Protein AF-0000000073651878 (afdb_homodimer)

Radius of gyration: 23.63 Å; Cα contacts (8 Å, |Δi|>4): 1157; chains: 2; bounding box: 51×70×49 Å

Sequence (488 aa):
MKTVLITGANRGLGLGMVKYLTKQNTAKNIIATCRTVSEELKTLSAANKNLVILNLDVKNTSSFDEVSSQISKIVGEHGLNLLINNAGVTTKFTKLPYVKAEQLLDNLTVNTIAPIMLTKSLLPILKQAAEANNEKPMGVHRAAVINMSSILGSIAQNDQGGFYPYRCSKAALNAATKSMSVDLKKDNILVASMHPGWVKTDMGGKNAHLDVETSVSGIFDTINKLSDADTGKFLNYDGSELPWMKTVLITGANRGLGLGMVKYLTKQNTAKNIIATCRTVSEELKTLSAANKNLVILNLDVKNTSSFDEVSSQISKIVGEHGLNLLINNAGVTTKFTKLPYVKAEQLLDNLTVNTIAPIMLTKSLLPILKQAAEANNEKPMGVHRAAVINMSSILGSIAQNDQGGFYPYRCSKAALNAATKSMSVDLKKDNILVASMHPGWVKTDMGGKNAHLDVETSVSGIFDTINKLSDADTGKFLNYDGSELPW

Structure (mmCIF, N/CA/C/O backbone):
data_AF-0000000073651878-model_v1
#
loop_
_entity.id
_entity.type
_entity.pdbx_description
1 polymer 'Short-chain dehydrogenase'
#
loop_
_atom_site.group_PDB
_atom_site.id
_atom_site.type_symbol
_atom_site.label_atom_id
_atom_site.label_alt_id
_atom_site.label_comp_id
_atom_site.label_asym_id
_atom_site.label_entity_id
_atom_site.label_seq_id
_atom_site.pdbx_PDB_ins_code
_atom_site.Cartn_x
_atom_site.Cartn_y
_atom_site.Cartn_z
_atom_site.occupancy
_atom_site.B_iso_or_equiv
_atom_site.auth_seq_id
_atom_site.auth_comp_id
_atom_site.auth_asym_id
_atom_site.auth_atom_id
_atom_site.pdbx_PDB_model_num
ATOM 1 N N . MET A 1 1 ? -0.352 -30.359 -7.508 1 81.38 1 MET A N 1
ATOM 2 C CA . MET A 1 1 ? -0.322 -29.156 -8.352 1 81.38 1 MET A CA 1
ATOM 3 C C . MET A 1 1 ? -0.033 -29.531 -9.805 1 81.38 1 MET A C 1
ATOM 5 O O . MET A 1 1 ? 0.953 -30.203 -10.094 1 81.38 1 MET A O 1
ATOM 9 N N . LYS A 1 2 ? -0.838 -29.219 -10.719 1 91.69 2 LYS A N 1
ATOM 10 C CA . LYS A 1 2 ? -0.726 -29.656 -12.102 1 91.69 2 LYS A CA 1
ATOM 11 C C . LYS A 1 2 ? -0.349 -28.484 -13.016 1 91.69 2 LYS A C 1
ATOM 13 O O . LYS A 1 2 ? 0.404 -28.672 -13.977 1 91.69 2 LYS A O 1
ATOM 18 N N . THR A 1 3 ? -0.903 -27.375 -12.773 1 97.25 3 THR A N 1
ATOM 19 C CA . THR A 1 3 ? -0.678 -26.219 -13.641 1 97.25 3 THR A CA 1
ATOM 20 C C . THR A 1 3 ? -0.167 -25.031 -12.836 1 97.25 3 THR A C 1
ATOM 22 O O . THR A 1 3 ? -0.749 -24.672 -11.805 1 97.25 3 THR A O 1
ATOM 25 N N . VAL A 1 4 ? 0.94 -24.438 -13.305 1 98.5 4 VAL A N 1
ATOM 26 C CA . VAL A 1 4 ? 1.562 -23.297 -12.641 1 98.5 4 VAL A CA 1
ATOM 27 C C . VAL A 1 4 ? 1.768 -22.156 -13.641 1 98.5 4 VAL A C 1
ATOM 29 O O . VAL A 1 4 ? 2.211 -22.391 -14.766 1 98.5 4 VAL A O 1
ATOM 32 N N . LEU A 1 5 ? 1.346 -20.969 -13.273 1 98.88 5 LEU A N 1
ATOM 33 C CA . LEU A 1 5 ? 1.62 -19.75 -14.039 1 98.88 5 LEU A CA 1
ATOM 34 C C . LEU A 1 5 ? 2.533 -18.812 -13.266 1 98.88 5 LEU A C 1
ATOM 36 O O . LEU A 1 5 ? 2.277 -18.516 -12.094 1 98.88 5 LEU A O 1
ATOM 40 N N . ILE A 1 6 ? 3.613 -18.375 -13.875 1 98.88 6 ILE A N 1
ATOM 41 C CA . ILE A 1 6 ? 4.586 -17.469 -13.273 1 98.88 6 ILE A CA 1
ATOM 42 C C . ILE A 1 6 ? 4.723 -16.219 -14.133 1 98.88 6 ILE A C 1
ATOM 44 O O . ILE A 1 6 ? 4.957 -16.312 -15.336 1 98.88 6 ILE A O 1
ATOM 48 N N . THR A 1 7 ? 4.516 -15.078 -13.539 1 98.88 7 THR A N 1
ATOM 49 C CA . THR A 1 7 ? 4.781 -13.836 -14.258 1 98.88 7 THR A CA 1
ATOM 50 C C . THR A 1 7 ? 6.219 -13.375 -14.039 1 98.88 7 THR A C 1
ATOM 52 O O . THR A 1 7 ? 6.805 -13.641 -12.984 1 98.88 7 THR A O 1
ATOM 55 N N . GLY A 1 8 ? 6.758 -12.594 -15.016 1 98.56 8 GLY A N 1
ATOM 56 C CA . GLY A 1 8 ? 8.141 -12.148 -14.906 1 98.56 8 GLY A CA 1
ATOM 57 C C . GLY A 1 8 ? 9.133 -13.297 -14.914 1 98.56 8 GLY A C 1
ATOM 58 O O . GLY A 1 8 ? 10.008 -13.367 -14.047 1 98.56 8 GLY A O 1
ATOM 59 N N . ALA A 1 9 ? 9.055 -14.227 -15.898 1 98.62 9 ALA A N 1
ATOM 60 C CA . ALA A 1 9 ? 9.742 -15.508 -15.828 1 98.62 9 ALA A CA 1
ATOM 61 C C . ALA A 1 9 ? 11.031 -15.484 -16.641 1 98.62 9 ALA A C 1
ATOM 63 O O . ALA A 1 9 ? 11.719 -16.5 -16.766 1 98.62 9 ALA A O 1
ATOM 64 N N . ASN A 1 10 ? 11.438 -14.344 -17.203 1 97.31 10 ASN A N 1
ATOM 65 C CA . ASN A 1 10 ? 12.523 -14.312 -18.188 1 97.31 10 ASN A CA 1
ATOM 66 C C . ASN A 1 10 ? 13.883 -14.266 -17.5 1 97.31 10 ASN A C 1
ATOM 68 O O . ASN A 1 10 ? 14.906 -14.555 -18.141 1 97.31 10 ASN A O 1
ATOM 72 N N . ARG A 1 11 ? 13.938 -13.859 -16.25 1 96.88 11 ARG A N 1
ATOM 73 C CA . ARG A 1 11 ? 15.203 -13.797 -15.531 1 96.88 11 ARG A CA 1
ATOM 74 C C . ARG A 1 11 ? 14.984 -13.891 -14.031 1 96.88 11 ARG A C 1
ATOM 76 O O . ARG A 1 11 ? 13.844 -14.031 -13.57 1 96.88 11 ARG A O 1
ATOM 83 N N . GLY A 1 12 ? 16.047 -13.938 -13.336 1 97.56 12 GLY A N 1
ATOM 84 C CA . GLY A 1 12 ? 15.984 -13.852 -11.883 1 97.56 12 GLY A CA 1
ATOM 85 C C . GLY A 1 12 ? 15.172 -14.961 -11.25 1 97.56 12 GLY A C 1
ATOM 86 O O . GLY A 1 12 ? 15.344 -16.141 -11.586 1 97.56 12 GLY A O 1
ATOM 87 N N . LEU A 1 13 ? 14.367 -14.586 -10.312 1 98.62 13 LEU A N 1
ATOM 88 C CA . LEU A 1 13 ? 13.57 -15.531 -9.539 1 98.62 13 LEU A CA 1
ATOM 89 C C . LEU A 1 13 ? 12.578 -16.266 -10.43 1 98.62 13 LEU A C 1
ATOM 91 O O . LEU A 1 13 ? 12.406 -17.484 -10.297 1 98.62 13 LEU A O 1
ATOM 95 N N . GLY A 1 14 ? 11.914 -15.492 -11.367 1 98.75 14 GLY A N 1
ATOM 96 C CA . GLY A 1 14 ? 10.961 -16.125 -12.266 1 98.75 14 GLY A CA 1
ATOM 97 C C . GLY A 1 14 ? 11.562 -17.234 -13.094 1 98.75 14 GLY A C 1
ATOM 98 O O . GLY A 1 14 ? 11.016 -18.344 -13.164 1 98.75 14 GLY A O 1
ATOM 99 N N . LEU A 1 15 ? 12.68 -16.938 -13.672 1 98.75 15 LEU A N 1
ATOM 100 C CA . LEU A 1 15 ? 13.383 -17.953 -14.445 1 98.75 15 LEU A CA 1
ATOM 101 C C . LEU A 1 15 ? 13.828 -19.094 -13.555 1 98.75 15 LEU A C 1
ATOM 103 O O . LEU A 1 15 ? 13.75 -20.266 -13.953 1 98.75 15 LEU A O 1
ATOM 107 N N . GLY A 1 16 ? 14.297 -18.766 -12.367 1 98.69 16 GLY A N 1
ATOM 108 C CA . GLY A 1 16 ? 14.672 -19.781 -11.406 1 98.69 16 GLY A CA 1
ATOM 109 C C . GLY A 1 16 ? 13.531 -20.719 -11.055 1 98.69 16 GLY A C 1
ATOM 110 O O . GLY A 1 16 ? 13.734 -21.922 -10.914 1 98.69 16 GLY A O 1
ATOM 111 N N . MET A 1 17 ? 12.344 -20.219 -10.938 1 98.75 17 MET A N 1
ATOM 112 C CA . MET A 1 17 ? 11.18 -21.031 -10.617 1 98.75 17 MET A CA 1
ATOM 113 C C . MET A 1 17 ? 10.82 -21.938 -11.781 1 98.75 17 MET A C 1
ATOM 115 O O . MET A 1 17 ? 10.445 -23.094 -11.578 1 98.75 17 MET A O 1
ATOM 119 N N . VAL A 1 18 ? 10.922 -21.391 -12.969 1 98.69 18 VAL A N 1
ATOM 120 C CA . VAL A 1 18 ? 10.672 -22.219 -14.148 1 98.69 18 VAL A CA 1
ATOM 121 C C . VAL A 1 18 ? 11.664 -23.375 -14.195 1 98.69 18 VAL A C 1
ATOM 123 O O . VAL A 1 18 ? 11.273 -24.531 -14.398 1 98.69 18 VAL A O 1
ATOM 126 N N . LYS A 1 19 ? 12.945 -23.078 -13.953 1 98.44 19 LYS A N 1
ATOM 127 C CA . LYS A 1 19 ? 13.977 -24.109 -13.938 1 98.44 19 LYS A CA 1
ATOM 128 C C . LYS A 1 19 ? 13.688 -25.172 -12.875 1 98.44 19 LYS A C 1
ATOM 130 O O . LYS A 1 19 ? 13.82 -26.375 -13.133 1 98.44 19 LYS A O 1
ATOM 135 N N . TYR A 1 20 ? 13.336 -24.703 -11.75 1 98.38 20 TYR A N 1
ATOM 136 C CA . TYR A 1 20 ? 13.008 -25.609 -10.648 1 98.38 20 TYR A CA 1
ATOM 137 C C . TYR A 1 20 ? 11.875 -26.547 -11.031 1 98.38 20 TYR A C 1
ATOM 139 O O . TYR A 1 20 ? 11.977 -27.766 -10.844 1 98.38 20 TYR A O 1
ATOM 147 N N . LEU A 1 21 ? 10.836 -26.062 -11.594 1 98 21 LEU A N 1
ATOM 148 C CA . LEU A 1 21 ? 9.641 -26.828 -11.914 1 98 21 LEU A CA 1
ATOM 149 C C . LEU A 1 21 ? 9.93 -27.828 -13.039 1 98 21 LEU A C 1
ATOM 151 O O . LEU A 1 21 ? 9.438 -28.953 -13.016 1 98 21 LEU A O 1
ATOM 155 N N . THR A 1 22 ? 10.695 -27.391 -14.031 1 97.44 22 THR A N 1
ATOM 156 C CA . THR A 1 22 ? 11.008 -28.281 -15.141 1 97.44 22 THR A CA 1
ATOM 157 C C . THR A 1 22 ? 11.922 -29.422 -14.68 1 97.44 22 THR A C 1
ATOM 159 O O . THR A 1 22 ? 11.812 -30.547 -15.164 1 97.44 22 THR A O 1
ATOM 162 N N . LYS A 1 23 ? 12.766 -29.078 -13.742 1 96.5 23 LYS A N 1
ATOM 163 C CA . LYS A 1 23 ? 13.664 -30.094 -13.203 1 96.5 23 LYS A CA 1
ATOM 164 C C . LYS A 1 23 ? 12.898 -31.109 -12.352 1 96.5 23 LYS A C 1
ATOM 166 O O . LYS A 1 23 ? 13.164 -32.312 -12.414 1 96.5 23 LYS A O 1
ATOM 171 N N . GLN A 1 24 ? 12.016 -30.594 -11.523 1 94.62 24 GLN A N 1
ATOM 172 C CA . GLN A 1 24 ? 11.234 -31.484 -10.664 1 94.62 24 GLN A CA 1
ATOM 173 C C . GLN A 1 24 ? 10.266 -32.344 -11.477 1 94.62 24 GLN A C 1
ATOM 175 O O . GLN A 1 24 ? 9.906 -33.438 -11.07 1 94.62 24 GLN A O 1
ATOM 180 N N . ASN A 1 25 ? 9.789 -31.828 -12.625 1 91.56 25 ASN A N 1
ATOM 181 C CA . ASN A 1 25 ? 8.914 -32.531 -13.562 1 91.56 25 ASN A CA 1
ATOM 182 C C . ASN A 1 25 ? 7.625 -33 -12.883 1 91.56 25 ASN A C 1
ATOM 184 O O . ASN A 1 25 ? 7.188 -34.125 -13.078 1 91.56 25 ASN A O 1
ATOM 188 N N . THR A 1 26 ? 7.102 -32.125 -12.008 1 85.44 26 THR A N 1
ATOM 189 C CA . THR A 1 26 ? 5.91 -32.5 -11.258 1 85.44 26 THR A CA 1
ATOM 190 C C . THR A 1 26 ? 4.691 -31.719 -11.758 1 85.44 26 THR A C 1
ATOM 192 O O . THR A 1 26 ? 3.555 -32.062 -11.445 1 85.44 26 THR A O 1
ATOM 195 N N . ALA A 1 27 ? 4.895 -30.75 -12.602 1 92.19 27 ALA A N 1
ATOM 196 C CA . ALA A 1 27 ? 3.797 -29.953 -13.125 1 92.19 27 ALA A CA 1
ATOM 197 C C . ALA A 1 27 ? 3.428 -30.391 -14.539 1 92.19 27 ALA A C 1
ATOM 199 O O . ALA A 1 27 ? 4.305 -30.594 -15.383 1 92.19 27 ALA A O 1
ATO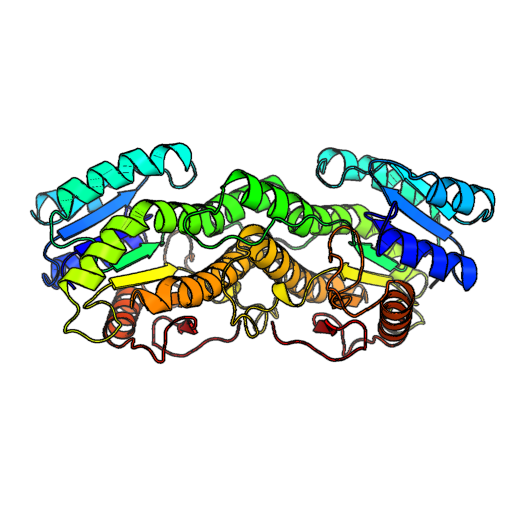M 200 N N . LYS A 1 28 ? 2.176 -30.562 -14.742 1 93.88 28 LYS A N 1
ATOM 201 C CA . LYS A 1 28 ? 1.695 -30.938 -16.062 1 93.88 28 LYS A CA 1
ATOM 202 C C . LYS A 1 28 ? 1.867 -29.797 -17.062 1 93.88 28 LYS A C 1
ATOM 204 O O . LYS A 1 28 ? 2.23 -30.016 -18.219 1 93.88 28 LYS A O 1
ATOM 209 N N . ASN A 1 29 ? 1.526 -28.609 -16.656 1 96.69 29 ASN A N 1
ATOM 210 C CA . ASN A 1 29 ? 1.669 -27.406 -17.469 1 96.69 29 ASN A CA 1
ATOM 211 C C . ASN A 1 29 ? 2.391 -26.297 -16.703 1 96.69 29 ASN A C 1
ATOM 213 O O . ASN A 1 29 ? 2.021 -25.969 -15.578 1 96.69 29 ASN A O 1
ATOM 217 N N . ILE A 1 30 ? 3.438 -25.812 -17.234 1 98.44 30 ILE A N 1
ATOM 218 C CA . ILE A 1 30 ? 4.137 -24.625 -16.75 1 98.44 30 ILE A CA 1
ATOM 219 C C . ILE A 1 30 ? 3.98 -23.484 -17.734 1 98.44 30 ILE A C 1
ATOM 221 O O . ILE A 1 30 ? 4.398 -23.594 -18.891 1 98.44 30 ILE A O 1
ATOM 225 N N . ILE A 1 31 ? 3.326 -22.438 -17.312 1 98.75 31 ILE A N 1
ATOM 226 C CA . ILE A 1 31 ? 3.135 -21.266 -18.156 1 98.75 31 ILE A CA 1
ATOM 227 C C . ILE A 1 31 ? 4.027 -20.125 -17.656 1 98.75 31 ILE A C 1
ATOM 229 O O . ILE A 1 31 ? 3.82 -19.594 -16.562 1 98.75 31 ILE A O 1
ATOM 233 N N . ALA A 1 32 ? 5.02 -19.812 -18.422 1 98.75 32 ALA A N 1
ATOM 234 C CA . ALA A 1 32 ? 5.938 -18.703 -18.125 1 98.75 32 ALA A CA 1
ATOM 235 C C . ALA A 1 32 ? 5.566 -17.469 -18.922 1 98.75 32 ALA A C 1
ATOM 237 O O . ALA A 1 32 ? 5.457 -17.516 -20.156 1 98.75 32 ALA A O 1
ATOM 238 N N . THR A 1 33 ? 5.367 -16.359 -18.219 1 98.69 33 THR A N 1
ATOM 239 C CA . THR A 1 33 ? 5.051 -15.133 -18.953 1 98.69 33 THR A CA 1
ATOM 240 C C . THR A 1 33 ? 6.145 -14.086 -18.75 1 98.69 33 THR A C 1
ATOM 242 O O . THR A 1 33 ? 6.828 -14.078 -17.734 1 98.69 33 THR A O 1
ATOM 245 N N . CYS A 1 34 ? 6.352 -13.281 -19.734 1 98.12 34 CYS A N 1
ATOM 246 C CA . CYS A 1 34 ? 7.316 -12.188 -19.703 1 98.12 34 CYS A CA 1
ATOM 247 C C . CYS A 1 34 ? 7.09 -11.219 -20.859 1 98.12 34 CYS A C 1
ATOM 249 O O . CYS A 1 34 ? 6.352 -11.531 -21.797 1 98.12 34 CYS A O 1
ATOM 251 N N . ARG A 1 35 ? 7.66 -10.039 -20.75 1 96.69 35 ARG A N 1
ATOM 252 C CA . ARG A 1 35 ? 7.586 -9.055 -21.828 1 96.69 35 ARG A CA 1
ATOM 253 C C . ARG A 1 35 ? 8.531 -9.422 -22.969 1 96.69 35 ARG A C 1
ATOM 255 O O . ARG A 1 35 ? 8.172 -9.305 -24.141 1 96.69 35 ARG A O 1
ATOM 262 N N . THR A 1 36 ? 9.711 -9.812 -22.484 1 96.5 36 THR A N 1
ATOM 263 C CA . THR A 1 36 ? 10.766 -10.203 -23.422 1 96.5 36 THR A CA 1
ATOM 264 C C . THR A 1 36 ? 11.32 -11.578 -23.047 1 96.5 36 THR A C 1
ATOM 266 O O . THR A 1 36 ? 11.789 -11.789 -21.938 1 96.5 36 THR A O 1
ATOM 269 N N . VAL A 1 37 ? 11.32 -12.43 -24.016 1 97.75 37 VAL A N 1
ATOM 270 C CA . VAL A 1 37 ? 11.781 -13.789 -23.766 1 97.75 37 VAL A CA 1
ATOM 271 C C . VAL A 1 37 ? 13.305 -13.828 -23.766 1 97.75 37 VAL A C 1
ATOM 273 O O . VAL A 1 37 ? 13.953 -13.258 -24.656 1 97.75 37 VAL A O 1
ATOM 276 N N . SER A 1 38 ? 13.844 -14.406 -22.781 1 97.94 38 SER A N 1
ATOM 277 C CA . SER A 1 38 ? 15.289 -14.586 -22.734 1 97.94 38 SER A CA 1
ATOM 278 C C . SER A 1 38 ? 15.719 -15.836 -23.5 1 97.94 38 SER A C 1
ATOM 280 O O . SER A 1 38 ? 14.914 -16.75 -23.688 1 97.94 38 SER A O 1
ATOM 282 N N . GLU A 1 39 ? 16.984 -15.883 -23.906 1 98.06 39 GLU A N 1
ATOM 283 C CA . GLU A 1 39 ? 17.516 -17.062 -24.594 1 98.06 39 GLU A CA 1
ATOM 284 C C . GLU A 1 39 ? 17.438 -18.297 -23.703 1 98.06 39 GLU A C 1
ATOM 286 O O . GLU A 1 39 ? 17.156 -19.391 -24.172 1 98.06 39 GLU A O 1
ATOM 291 N N . GLU A 1 40 ? 17.688 -18.078 -22.438 1 97.81 40 GLU A N 1
ATOM 292 C CA . GLU A 1 40 ? 17.641 -19.203 -21.5 1 97.81 40 GLU A CA 1
ATOM 293 C C . GLU A 1 40 ? 16.234 -19.766 -21.391 1 97.81 40 GLU A C 1
ATOM 295 O O . GLU A 1 40 ? 16.047 -20.984 -21.375 1 97.81 40 GLU A O 1
ATOM 300 N N . LEU A 1 41 ? 15.266 -18.938 -21.328 1 98.56 41 LEU A N 1
ATOM 301 C CA . LEU A 1 41 ? 13.875 -19.391 -21.234 1 98.56 41 LEU A CA 1
ATOM 302 C C . LEU A 1 41 ? 13.445 -20.094 -22.5 1 98.56 41 LEU A C 1
ATOM 304 O O . LEU A 1 41 ? 12.734 -21.109 -22.453 1 98.56 41 LEU A O 1
ATOM 308 N N . LYS A 1 42 ? 13.883 -19.609 -23.578 1 98.06 42 LYS A N 1
ATOM 309 C CA . LYS A 1 42 ? 13.586 -20.234 -24.859 1 98.06 42 LYS A CA 1
ATOM 310 C C . LYS A 1 42 ? 14.156 -21.656 -24.938 1 98.06 42 LYS A C 1
ATOM 312 O O . LYS A 1 42 ? 13.484 -22.578 -25.391 1 98.06 42 LYS A O 1
ATOM 317 N N . THR A 1 43 ? 15.359 -21.75 -24.5 1 98.12 43 THR A N 1
ATOM 318 C CA . THR A 1 43 ? 16.031 -23.047 -24.5 1 98.12 43 THR A CA 1
ATOM 319 C C . THR A 1 43 ? 15.305 -24.031 -23.609 1 98.12 43 THR A C 1
ATOM 321 O O . THR A 1 43 ? 15.133 -25.203 -23.969 1 98.12 43 THR A O 1
ATOM 324 N N . LEU A 1 44 ? 14.883 -23.547 -22.453 1 98 44 LEU A N 1
ATOM 325 C CA . LEU A 1 44 ? 14.133 -24.406 -21.547 1 98 44 LEU A CA 1
ATOM 326 C C . LEU A 1 44 ? 12.828 -24.859 -22.172 1 98 44 LEU A C 1
ATOM 328 O O . LEU A 1 44 ? 12.438 -26.016 -22.031 1 98 44 LEU A O 1
ATOM 332 N N . SER A 1 45 ? 12.164 -23.906 -22.812 1 97.81 45 SER A N 1
ATOM 333 C CA . SER A 1 45 ? 10.891 -24.234 -23.453 1 97.81 45 SER A CA 1
ATOM 334 C C . SER A 1 45 ? 11.062 -25.25 -24.562 1 97.81 45 SER A C 1
ATOM 336 O O . SER A 1 45 ? 10.211 -26.125 -24.75 1 97.81 45 SER A O 1
ATOM 338 N N . ALA A 1 46 ? 12.125 -25.219 -25.281 1 97.75 46 ALA A N 1
ATOM 339 C CA . ALA A 1 46 ? 12.414 -26.172 -26.344 1 97.75 46 ALA A CA 1
ATOM 340 C C . ALA A 1 46 ? 12.688 -27.562 -25.781 1 97.75 46 ALA A C 1
ATOM 342 O O . ALA A 1 46 ? 12.359 -28.562 -26.406 1 97.75 46 ALA A O 1
ATOM 343 N N . ALA A 1 47 ? 13.188 -27.578 -24.578 1 97.56 47 ALA A N 1
ATOM 344 C CA . ALA A 1 47 ? 13.609 -28.844 -23.969 1 97.56 47 ALA A CA 1
ATOM 345 C C . ALA A 1 47 ? 12.484 -29.453 -23.141 1 97.56 47 ALA A C 1
ATOM 347 O O . ALA A 1 47 ? 12.578 -30.609 -22.734 1 97.56 47 ALA A O 1
ATOM 348 N N . ASN A 1 48 ? 11.484 -28.719 -22.859 1 97.75 48 ASN A N 1
ATOM 349 C CA . ASN A 1 48 ? 10.398 -29.172 -22 1 97.75 48 ASN A CA 1
ATOM 350 C C . ASN A 1 48 ? 9.039 -28.922 -22.656 1 97.75 48 ASN A C 1
ATOM 352 O O . ASN A 1 48 ? 8.547 -27.797 -22.688 1 97.75 48 ASN A O 1
ATOM 356 N N . LYS A 1 49 ? 8.352 -29.906 -23.062 1 95.38 49 LYS A N 1
ATOM 357 C CA . LYS A 1 49 ? 7.117 -29.812 -23.828 1 95.38 49 LYS A CA 1
ATOM 358 C C . LYS A 1 49 ? 5.984 -29.234 -23 1 95.38 49 LYS A C 1
ATOM 360 O O . LYS A 1 49 ? 5.023 -28.688 -23.531 1 95.38 49 LYS A O 1
ATOM 365 N N . ASN A 1 50 ? 6.129 -29.359 -21.688 1 96.25 50 ASN A N 1
ATOM 366 C CA . ASN A 1 50 ? 5.051 -28.875 -20.828 1 96.25 50 ASN A CA 1
ATOM 367 C C . ASN A 1 50 ? 5.285 -27.438 -20.391 1 96.25 50 ASN A C 1
ATOM 369 O O . ASN A 1 50 ? 4.582 -26.922 -19.531 1 96.25 50 ASN A O 1
ATOM 373 N N . LEU A 1 51 ? 6.332 -26.797 -20.906 1 98.25 51 LEU A N 1
ATOM 374 C CA . LEU A 1 51 ? 6.605 -25.391 -20.656 1 98.25 51 LEU A CA 1
ATOM 375 C C . LEU A 1 51 ? 6.16 -24.531 -21.828 1 98.25 51 LEU A C 1
ATOM 377 O O . LEU A 1 51 ? 6.68 -24.672 -22.938 1 98.25 51 LEU A O 1
ATOM 381 N N . VAL A 1 52 ? 5.211 -23.625 -21.562 1 98.12 52 VAL A N 1
ATOM 382 C CA . VAL A 1 52 ? 4.703 -22.703 -22.578 1 98.12 52 VAL A CA 1
ATOM 383 C C . VAL A 1 52 ? 5.066 -21.266 -22.188 1 98.12 52 VAL A C 1
ATOM 385 O O . VAL A 1 52 ? 4.926 -20.875 -21.031 1 98.12 52 VAL A O 1
ATOM 388 N N . ILE A 1 53 ? 5.578 -20.5 -23.156 1 98.5 53 ILE A N 1
ATOM 389 C CA . ILE A 1 53 ? 5.902 -19.109 -22.938 1 98.5 53 ILE A CA 1
ATOM 390 C C . ILE A 1 53 ? 4.812 -18.219 -23.531 1 98.5 53 ILE A C 1
ATOM 392 O O . ILE A 1 53 ? 4.418 -18.406 -24.688 1 98.5 53 ILE A O 1
ATOM 396 N N . LEU A 1 54 ? 4.238 -17.312 -22.75 1 98.19 54 LEU A N 1
ATOM 397 C CA . LEU A 1 54 ? 3.279 -16.328 -23.219 1 98.19 54 LEU A CA 1
ATOM 398 C C . LEU A 1 54 ? 3.803 -14.914 -23 1 98.19 54 LEU A C 1
ATOM 400 O O . LEU A 1 54 ? 4.402 -14.625 -21.953 1 98.19 54 LEU A O 1
ATOM 404 N N . ASN A 1 55 ? 3.602 -14.078 -23.969 1 97.38 55 ASN A N 1
ATOM 405 C CA . ASN A 1 55 ? 3.955 -12.664 -23.828 1 97.38 55 ASN A CA 1
ATOM 406 C C . A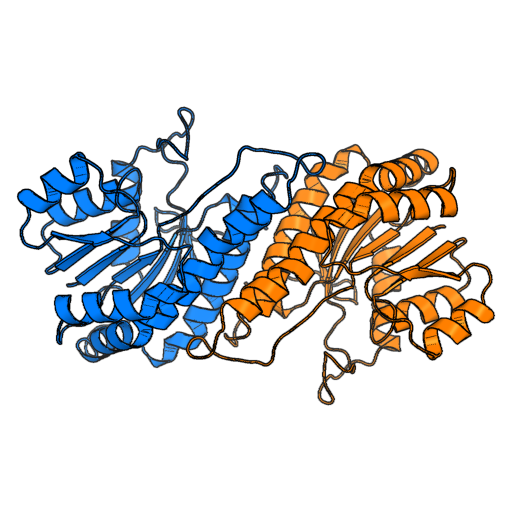SN A 1 55 ? 2.965 -11.93 -22.922 1 97.38 55 ASN A C 1
ATOM 408 O O . ASN A 1 55 ? 1.753 -12.023 -23.125 1 97.38 55 ASN A O 1
ATOM 412 N N . LEU A 1 56 ? 3.506 -11.258 -21.938 1 98.19 56 LEU A N 1
ATOM 413 C CA . LEU A 1 56 ? 2.66 -10.484 -21.031 1 98.19 56 LEU A CA 1
ATOM 414 C C . LEU A 1 56 ? 3.396 -9.258 -20.516 1 98.19 56 LEU A C 1
ATOM 416 O O . LEU A 1 56 ? 4.453 -9.375 -19.891 1 98.19 56 LEU A O 1
ATOM 420 N N . ASP A 1 57 ? 2.908 -8.078 -20.859 1 98.25 57 ASP A N 1
ATOM 421 C CA . ASP A 1 57 ? 3.248 -6.852 -20.156 1 98.25 57 ASP A CA 1
ATOM 422 C C . ASP A 1 57 ? 2.248 -6.566 -19.031 1 98.25 57 ASP A C 1
ATOM 424 O O . ASP A 1 57 ? 1.119 -6.145 -19.297 1 98.25 57 ASP A O 1
ATOM 428 N N . VAL A 1 58 ? 2.73 -6.734 -17.828 1 98.5 58 VAL A N 1
ATOM 429 C CA . VAL A 1 58 ? 1.8 -6.691 -16.703 1 98.5 58 VAL A CA 1
ATOM 430 C C . VAL A 1 58 ? 1.271 -5.27 -16.531 1 98.5 58 VAL A C 1
ATOM 432 O O . VAL A 1 58 ? 0.288 -5.051 -15.812 1 98.5 58 VAL A O 1
ATOM 435 N N . LYS A 1 59 ? 1.862 -4.234 -17.141 1 97.69 59 LYS A N 1
ATOM 436 C CA . LYS A 1 59 ? 1.358 -2.867 -17.062 1 97.69 59 LYS A CA 1
ATOM 437 C C . LYS A 1 59 ? 0.136 -2.68 -17.953 1 97.69 59 LYS A C 1
ATOM 439 O O . LYS A 1 59 ? -0.644 -1.745 -17.75 1 97.69 59 LYS A O 1
ATOM 444 N N . ASN A 1 60 ? 0.019 -3.568 -18.938 1 97.75 60 ASN A N 1
ATOM 445 C CA . ASN A 1 60 ? -1.093 -3.465 -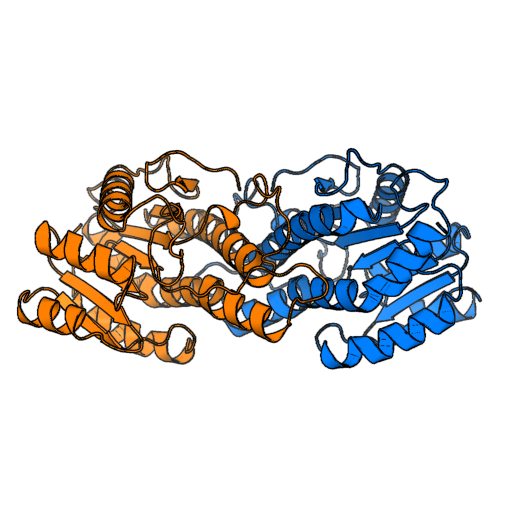19.875 1 97.75 60 ASN A CA 1
ATOM 446 C C . ASN A 1 60 ? -2.291 -4.289 -19.422 1 97.75 60 ASN A C 1
ATOM 448 O O . ASN A 1 60 ? -2.646 -5.281 -20.062 1 97.75 60 ASN A O 1
ATOM 452 N N . THR A 1 61 ? -3.021 -3.785 -18.469 1 96.75 61 THR A N 1
ATOM 453 C CA . THR A 1 61 ? -4.102 -4.531 -17.828 1 96.75 61 THR A CA 1
ATOM 454 C C . THR A 1 61 ? -5.246 -4.77 -18.812 1 96.75 61 THR A C 1
ATOM 456 O O . THR A 1 61 ? -6.016 -5.723 -18.656 1 96.75 61 THR A O 1
ATOM 459 N N . SER A 1 62 ? -5.355 -3.969 -19.828 1 95.5 62 SER A N 1
ATOM 460 C CA . SER A 1 62 ? -6.422 -4.117 -20.812 1 95.5 62 SER A CA 1
ATOM 461 C C . SER A 1 62 ? -6.25 -5.395 -21.625 1 95.5 62 SER A C 1
ATOM 463 O O . SER A 1 62 ? -7.199 -5.871 -22.25 1 95.5 62 SER A O 1
ATOM 465 N N . SER A 1 63 ? -5.051 -5.977 -21.625 1 96.38 63 SER A N 1
ATOM 466 C CA . SER A 1 63 ? -4.77 -7.184 -22.391 1 96.38 63 SER A CA 1
ATOM 467 C C . SER A 1 63 ? -5.078 -8.438 -21.594 1 96.38 63 SER A C 1
ATOM 469 O O . SER A 1 63 ? -5.051 -9.547 -22.125 1 96.38 63 SER A O 1
ATOM 471 N N . PHE A 1 64 ? -5.426 -8.336 -20.328 1 98.12 64 PHE A N 1
ATOM 472 C CA . PHE A 1 64 ? -5.453 -9.477 -19.422 1 98.12 64 PHE A CA 1
ATOM 473 C C . PHE A 1 64 ? -6.562 -10.445 -19.797 1 98.12 64 PHE A C 1
ATOM 475 O O . PHE A 1 64 ? -6.41 -11.656 -19.641 1 98.12 64 PHE A O 1
ATOM 482 N N . ASP A 1 65 ? -7.629 -9.93 -20.328 1 95.06 65 ASP A N 1
ATOM 483 C CA . ASP A 1 65 ? -8.711 -10.828 -20.703 1 95.06 65 ASP A CA 1
ATOM 484 C C . ASP A 1 65 ? -8.297 -11.727 -21.875 1 95.06 65 ASP A C 1
ATOM 486 O O . ASP A 1 65 ? -8.633 -12.906 -21.906 1 95.06 65 ASP A O 1
ATOM 490 N N . GLU A 1 66 ? -7.613 -11.125 -22.766 1 96.25 66 GLU A N 1
ATOM 491 C CA . GLU A 1 66 ? -7.105 -11.906 -23.891 1 96.25 66 GLU A CA 1
ATOM 492 C C . GLU A 1 66 ? -6.098 -12.953 -23.422 1 96.25 66 GLU A C 1
ATOM 494 O O . GLU A 1 66 ? -6.152 -14.109 -23.844 1 96.25 66 GLU A O 1
ATOM 499 N N . VAL A 1 67 ? -5.211 -12.578 -22.594 1 96.56 67 VAL A N 1
ATOM 500 C CA . VAL A 1 67 ? -4.195 -13.492 -22.078 1 96.56 67 VAL A CA 1
ATOM 501 C C . VAL A 1 67 ? -4.859 -14.602 -21.266 1 96.56 67 VAL A C 1
ATOM 503 O O . VAL A 1 67 ? -4.469 -15.766 -21.359 1 96.56 67 VAL A O 1
ATOM 506 N N . SER A 1 68 ? -5.844 -14.227 -20.484 1 97.62 68 SER A N 1
ATOM 507 C CA . SER A 1 68 ? -6.582 -15.195 -19.672 1 97.62 68 SER A CA 1
ATOM 508 C C . SER A 1 68 ? -7.262 -16.234 -20.562 1 97.62 68 SER A C 1
ATOM 510 O O . SER A 1 68 ? -7.328 -17.406 -20.203 1 97.62 68 SER A O 1
ATOM 512 N N . SER A 1 69 ? -7.77 -15.766 -21.672 1 97.5 69 SER A N 1
ATOM 513 C CA . SER A 1 69 ? -8.391 -16.688 -22.625 1 97.5 69 SER A CA 1
ATOM 514 C C . SER A 1 69 ? -7.367 -17.672 -23.188 1 97.5 69 SER A C 1
ATOM 516 O O . SER A 1 69 ? -7.656 -18.859 -23.328 1 97.5 69 SER A O 1
ATOM 518 N N . GLN A 1 70 ? -6.199 -17.203 -23.5 1 97.69 70 GLN A N 1
ATOM 519 C CA . GLN A 1 70 ? -5.129 -18.078 -23.984 1 97.69 70 GLN A CA 1
ATOM 520 C C . GLN A 1 70 ? -4.734 -19.094 -22.922 1 97.69 70 GLN A C 1
ATOM 522 O O . GLN A 1 70 ? -4.555 -20.281 -23.234 1 97.69 70 GLN A O 1
ATOM 527 N N . ILE A 1 71 ? -4.641 -18.672 -21.719 1 98.12 71 ILE A N 1
ATOM 528 C CA . ILE A 1 71 ? -4.254 -19.531 -20.609 1 98.12 71 ILE A CA 1
ATOM 529 C C . ILE A 1 71 ? -5.332 -20.594 -20.391 1 98.12 71 ILE A C 1
ATOM 531 O O . ILE A 1 71 ? -5.023 -21.766 -20.141 1 98.12 71 ILE A O 1
ATOM 535 N N . SER A 1 72 ? -6.555 -20.156 -20.484 1 97.88 72 SER A N 1
ATOM 536 C CA . SER A 1 72 ? -7.676 -21.078 -20.312 1 97.88 72 SER A CA 1
ATOM 537 C C . SER A 1 72 ? -7.598 -22.234 -21.312 1 97.88 72 SER A C 1
ATOM 539 O O . SER A 1 72 ? -7.891 -23.375 -20.969 1 97.88 72 SER A O 1
ATOM 541 N N . LYS A 1 73 ? -7.195 -21.922 -22.5 1 97.38 73 LYS A N 1
ATOM 542 C CA . LYS A 1 73 ? -7.055 -22.953 -23.516 1 97.38 73 LYS A CA 1
ATOM 543 C C . LYS A 1 73 ? -5.922 -23.922 -23.172 1 97.38 73 LYS A C 1
ATOM 545 O O . LYS A 1 73 ? -6.023 -25.109 -23.438 1 97.38 73 LYS A O 1
ATOM 550 N N . ILE A 1 74 ? -4.922 -23.422 -22.609 1 96.31 74 ILE A N 1
ATOM 551 C CA . ILE A 1 74 ? -3.748 -24.219 -22.281 1 96.31 74 ILE A CA 1
ATOM 552 C C . ILE A 1 74 ? -4.078 -25.156 -21.125 1 96.31 74 ILE A C 1
ATOM 554 O O . ILE A 1 74 ? -3.74 -26.344 -21.156 1 96.31 74 ILE A O 1
ATOM 558 N N . VAL A 1 75 ? -4.773 -24.672 -20.109 1 96.06 75 VAL A N 1
ATOM 559 C CA . VAL A 1 75 ? -4.953 -25.438 -18.875 1 96.06 75 VAL A CA 1
ATOM 560 C C . VAL A 1 75 ? -6.148 -26.375 -19.016 1 96.06 75 VAL A C 1
ATOM 562 O O . VAL A 1 75 ? -6.266 -27.359 -18.281 1 96.06 75 VAL A O 1
ATOM 565 N N . GLY A 1 76 ? -7.117 -26.062 -19.922 1 95.19 76 GLY A N 1
ATOM 566 C CA . GLY A 1 76 ? -8.281 -26.891 -20.172 1 95.19 76 GLY A CA 1
ATOM 567 C C . GLY A 1 76 ? -9.148 -27.078 -18.938 1 95.19 76 GLY A C 1
ATOM 568 O O . GLY A 1 76 ? -9.367 -26.141 -18.172 1 95.19 76 GLY A O 1
ATOM 569 N N . GLU A 1 77 ? -9.625 -28.281 -18.75 1 94.12 77 GLU A N 1
ATOM 570 C CA . GLU A 1 77 ? -10.602 -28.578 -17.703 1 94.12 77 GLU A CA 1
ATOM 571 C C . GLU A 1 77 ? -9.93 -28.625 -16.328 1 94.12 77 GLU A C 1
ATOM 573 O O . GLU A 1 77 ? -10.609 -28.562 -15.297 1 94.12 77 GLU A O 1
ATOM 578 N N . HIS A 1 78 ? -8.641 -28.719 -16.328 1 93.88 78 HIS A N 1
ATOM 579 C CA . HIS A 1 78 ? -7.93 -28.859 -15.062 1 93.88 78 HIS A CA 1
ATOM 580 C C . HIS A 1 78 ? -7.793 -27.516 -14.352 1 93.88 78 HIS A C 1
ATOM 582 O O . HIS A 1 78 ? -7.566 -27.469 -13.141 1 93.88 78 HIS A O 1
ATOM 588 N N . GLY A 1 79 ? -7.883 -26.438 -15.141 1 97.88 79 GLY A N 1
ATOM 589 C CA . GLY A 1 79 ? -7.773 -25.109 -14.555 1 97.88 79 GLY A CA 1
ATOM 590 C C . GLY A 1 79 ? -6.359 -24.766 -14.125 1 97.88 79 GLY A C 1
ATOM 591 O O . GLY A 1 79 ? -5.402 -25.422 -14.547 1 97.88 79 GLY A O 1
ATOM 592 N N . LEU A 1 80 ? -6.234 -23.672 -13.367 1 98.62 80 LEU A N 1
ATOM 593 C CA . LEU A 1 80 ? -4.957 -23.141 -12.898 1 98.62 80 LEU A CA 1
ATOM 594 C C . LEU A 1 80 ? -4.793 -23.391 -11.398 1 98.62 80 LEU A C 1
ATOM 596 O O . LEU A 1 80 ? -5.523 -22.812 -10.586 1 98.62 80 LEU A O 1
ATOM 600 N N . ASN A 1 81 ? -3.797 -24.203 -11.016 1 98.44 81 ASN A N 1
ATOM 601 C CA . ASN A 1 81 ? -3.617 -24.578 -9.625 1 98.44 81 ASN A CA 1
ATOM 602 C C . ASN A 1 81 ? -2.803 -23.547 -8.859 1 98.44 81 ASN A C 1
ATOM 604 O O . ASN A 1 81 ? -3.031 -23.328 -7.664 1 98.44 81 ASN A O 1
ATOM 608 N N . LEU A 1 82 ? -1.816 -22.953 -9.531 1 98.75 82 LEU A N 1
ATOM 609 C CA . LEU A 1 82 ? -0.921 -22.047 -8.836 1 98.75 82 LEU A CA 1
ATOM 610 C C . LEU A 1 82 ? -0.583 -20.844 -9.719 1 98.75 82 LEU A C 1
ATOM 612 O O . LEU A 1 82 ? -0.016 -21 -10.805 1 98.75 82 LEU A O 1
ATOM 616 N N . LEU A 1 83 ? -1.031 -19.703 -9.312 1 98.94 83 LEU A N 1
ATOM 617 C CA . LEU A 1 83 ? -0.602 -18.422 -9.883 1 98.94 83 LEU A CA 1
ATOM 618 C C . LEU A 1 83 ? 0.462 -17.766 -9.008 1 98.94 83 LEU A C 1
ATOM 620 O O . LEU A 1 83 ? 0.224 -17.516 -7.824 1 98.94 83 LEU A O 1
ATOM 624 N N . ILE A 1 84 ? 1.638 -17.578 -9.531 1 98.94 84 ILE A N 1
ATOM 625 C CA . ILE A 1 84 ? 2.68 -16.828 -8.836 1 98.94 84 ILE A CA 1
ATOM 626 C C . ILE A 1 84 ? 2.869 -15.469 -9.516 1 98.94 84 ILE A C 1
ATOM 628 O O . ILE A 1 84 ? 3.477 -15.375 -10.586 1 98.94 84 ILE A O 1
ATOM 632 N N . ASN A 1 85 ? 2.314 -14.469 -8.906 1 98.94 85 ASN A N 1
ATOM 633 C CA . ASN A 1 85 ? 2.574 -13.094 -9.32 1 98.94 85 ASN A CA 1
ATOM 634 C C . ASN A 1 85 ? 3.967 -12.633 -8.898 1 98.94 85 ASN A C 1
ATOM 636 O O . ASN A 1 85 ? 4.137 -12.07 -7.816 1 98.94 85 ASN A O 1
ATOM 640 N N . ASN A 1 86 ? 4.883 -12.812 -9.805 1 98.88 86 ASN A N 1
ATOM 641 C CA . ASN A 1 86 ? 6.289 -12.602 -9.492 1 98.88 86 ASN A CA 1
ATOM 642 C C . ASN A 1 86 ? 6.832 -11.352 -10.18 1 98.88 86 ASN A C 1
ATOM 644 O O . ASN A 1 86 ? 7.805 -10.75 -9.711 1 98.88 86 ASN A O 1
ATOM 648 N N . ALA A 1 87 ? 6.195 -10.953 -11.344 1 98.81 87 ALA A N 1
ATOM 649 C CA . ALA A 1 87 ? 6.66 -9.75 -12.031 1 98.81 87 ALA A CA 1
ATOM 650 C C . ALA A 1 87 ? 6.703 -8.562 -11.078 1 98.81 87 ALA A C 1
ATOM 652 O O . ALA A 1 87 ? 5.781 -8.352 -10.281 1 98.81 87 ALA A O 1
ATOM 653 N N . GLY A 1 88 ? 7.793 -7.855 -11.086 1 98.38 88 GLY A N 1
ATOM 654 C CA . GLY A 1 88 ? 7.945 -6.707 -10.203 1 98.38 88 GLY A CA 1
ATOM 655 C C . GLY A 1 88 ? 9.055 -5.766 -10.641 1 98.38 88 GLY A C 1
ATOM 656 O O . GLY A 1 88 ? 9.891 -6.125 -11.461 1 98.38 88 GLY A O 1
ATOM 657 N N . VAL A 1 89 ? 8.992 -4.559 -10.164 1 98.31 89 VAL A N 1
ATOM 658 C CA . VAL A 1 89 ? 10.023 -3.559 -10.398 1 98.31 89 VAL A CA 1
ATOM 659 C C . VAL A 1 89 ? 10.422 -2.906 -9.078 1 98.31 89 VAL A C 1
ATOM 661 O O . VAL A 1 89 ? 9.695 -2.996 -8.094 1 98.31 89 VAL A O 1
ATOM 664 N N . THR A 1 90 ? 11.555 -2.398 -9.055 1 97.12 90 THR A N 1
ATOM 665 C CA . THR A 1 90 ? 12.062 -1.64 -7.918 1 97.12 90 THR A CA 1
ATOM 666 C C . THR A 1 90 ? 12.797 -0.385 -8.383 1 97.12 90 THR A C 1
ATOM 668 O O . THR A 1 90 ? 12.953 -0.162 -9.586 1 97.12 90 THR A O 1
ATOM 671 N N . THR A 1 91 ? 13.07 0.531 -7.461 1 94.19 91 THR A N 1
ATOM 672 C CA . THR A 1 91 ? 13.906 1.699 -7.711 1 94.19 91 THR A CA 1
ATOM 673 C C . THR A 1 91 ? 15.156 1.669 -6.832 1 94.19 91 THR A C 1
ATOM 675 O O . THR A 1 91 ? 15.234 0.888 -5.879 1 94.19 91 THR A O 1
ATOM 678 N N . LYS A 1 92 ? 16.094 2.525 -7.246 1 94.56 92 LYS A N 1
ATOM 679 C CA . LYS A 1 92 ? 17.219 2.742 -6.34 1 94.56 92 LYS A CA 1
ATOM 680 C C . LYS A 1 92 ? 16.75 3.352 -5.02 1 94.56 92 LYS A C 1
ATOM 682 O O . LYS A 1 92 ? 15.695 3.988 -4.961 1 94.56 92 LYS A O 1
ATOM 687 N N . PHE A 1 93 ? 17.547 3.057 -4.059 1 96.56 93 PHE A N 1
ATOM 688 C CA . PHE A 1 93 ? 17.266 3.643 -2.752 1 96.56 93 PHE A CA 1
ATOM 689 C C . PHE A 1 93 ? 17.344 5.164 -2.814 1 96.56 93 PHE A C 1
ATOM 691 O O . PHE A 1 93 ? 18.344 5.727 -3.256 1 96.56 93 PHE A O 1
ATOM 698 N N . THR A 1 94 ? 16.328 5.781 -2.426 1 97.5 94 THR A N 1
ATOM 699 C CA . THR A 1 94 ? 16.312 7.223 -2.201 1 97.5 94 THR A CA 1
ATOM 700 C C . THR A 1 94 ? 15.516 7.578 -0.954 1 97.5 94 THR A C 1
ATOM 702 O O . THR A 1 94 ? 14.586 6.855 -0.583 1 97.5 94 THR A O 1
ATOM 705 N N . LYS A 1 95 ? 15.914 8.672 -0.33 1 98.31 95 LYS A N 1
ATOM 706 C CA . LYS A 1 95 ? 15.133 9.25 0.755 1 98.31 95 LYS A CA 1
ATOM 707 C C . LYS A 1 95 ? 14.078 10.219 0.216 1 98.31 95 LYS A C 1
ATOM 709 O O . LYS A 1 95 ? 13.977 10.422 -0.995 1 98.31 95 LYS A O 1
ATOM 714 N N . LEU A 1 96 ? 13.359 10.836 1.097 1 98.75 96 LEU A N 1
ATOM 715 C CA . LEU A 1 96 ? 12.156 11.594 0.774 1 98.75 96 LEU A CA 1
ATOM 716 C C . LEU A 1 96 ? 12.461 12.711 -0.222 1 98.75 96 LEU A C 1
ATOM 718 O O . LEU A 1 96 ? 11.742 12.883 -1.209 1 98.75 96 LEU A O 1
ATOM 722 N N . PRO A 1 97 ? 13.57 13.453 -0.146 1 98.25 97 PRO A N 1
ATOM 723 C CA . PRO A 1 97 ? 13.797 14.594 -1.037 1 98.25 97 PRO A CA 1
ATOM 724 C C . PRO A 1 97 ? 13.992 14.18 -2.492 1 98.25 97 PRO A C 1
ATOM 726 O O . PRO A 1 97 ? 13.883 15.008 -3.396 1 98.25 97 PRO A O 1
ATOM 729 N N . TYR A 1 98 ? 14.203 12.867 -2.709 1 98.25 98 TYR A N 1
ATOM 730 C CA . TYR A 1 98 ? 14.594 12.445 -4.051 1 98.25 98 TYR A CA 1
ATOM 731 C C . TYR A 1 98 ? 13.547 11.523 -4.664 1 98.25 98 TYR A C 1
ATOM 733 O O . TYR A 1 98 ? 13.758 10.969 -5.742 1 98.25 98 TYR A O 1
ATOM 741 N N . VAL A 1 99 ? 12.484 11.383 -3.998 1 98.5 99 VAL A N 1
ATOM 742 C CA . VAL A 1 99 ? 11.398 10.547 -4.504 1 98.5 99 VAL A CA 1
ATOM 743 C C . VAL A 1 99 ? 10.781 11.195 -5.746 1 98.5 99 VAL A C 1
ATOM 745 O O . VAL A 1 99 ? 10.633 12.422 -5.809 1 98.5 99 VAL A O 1
ATOM 748 N N . LYS A 1 100 ? 10.453 10.43 -6.727 1 98.12 100 LYS A N 1
ATOM 749 C CA . LYS A 1 100 ? 9.805 10.891 -7.949 1 98.12 100 LYS A CA 1
ATOM 750 C C . LYS A 1 100 ? 8.422 10.266 -8.109 1 98.12 100 LYS A C 1
ATOM 752 O O . LYS A 1 100 ? 8.258 9.055 -7.949 1 98.12 100 LYS A O 1
ATOM 757 N N . ALA A 1 101 ? 7.441 11.109 -8.461 1 98.5 101 ALA A N 1
ATOM 758 C CA . ALA A 1 101 ? 6.062 10.656 -8.617 1 98.5 101 ALA A CA 1
ATOM 759 C C . ALA A 1 101 ? 5.961 9.539 -9.641 1 98.5 101 ALA A C 1
ATOM 761 O O . ALA A 1 101 ? 5.211 8.578 -9.453 1 98.5 101 ALA A O 1
ATOM 762 N N . GLU A 1 102 ? 6.699 9.672 -10.711 1 98.25 102 GLU A N 1
ATOM 763 C CA . GLU A 1 102 ? 6.633 8.688 -11.789 1 98.25 102 GLU A CA 1
ATOM 764 C C . GLU A 1 102 ? 7.117 7.324 -11.32 1 98.25 102 GLU A C 1
ATOM 766 O O . GLU A 1 102 ? 6.621 6.293 -11.781 1 98.25 102 GLU A O 1
ATOM 771 N N . GLN A 1 103 ? 8.086 7.281 -10.461 1 98.75 103 GLN A N 1
ATOM 772 C CA . GLN A 1 103 ? 8.586 6.02 -9.93 1 98.75 103 GLN A CA 1
ATOM 773 C C . GLN A 1 103 ? 7.582 5.383 -8.977 1 98.75 103 GLN A C 1
ATOM 775 O O . GLN A 1 103 ? 7.43 4.16 -8.945 1 98.75 103 GLN A O 1
ATOM 780 N N . LEU A 1 104 ? 6.926 6.234 -8.133 1 98.88 104 LEU A N 1
ATOM 781 C CA . LEU A 1 104 ? 5.84 5.727 -7.301 1 98.88 104 LEU A CA 1
ATOM 782 C C . LEU A 1 104 ? 4.762 5.07 -8.156 1 98.88 104 LEU A C 1
ATOM 784 O O . LEU A 1 104 ? 4.371 3.93 -7.898 1 98.88 104 LEU A O 1
ATOM 788 N N . LEU A 1 105 ? 4.367 5.801 -9.156 1 98.75 105 LEU A N 1
ATOM 789 C CA . LEU A 1 105 ? 3.297 5.332 -10.031 1 98.75 105 LEU A CA 1
ATOM 790 C C . LEU A 1 105 ? 3.688 4.023 -10.719 1 98.75 105 LEU A C 1
ATOM 792 O O . LEU A 1 105 ? 2.893 3.086 -10.773 1 98.75 105 LEU A O 1
ATOM 796 N N . ASP A 1 106 ? 4.852 3.984 -11.242 1 98.75 106 ASP A N 1
ATOM 797 C CA . ASP A 1 106 ? 5.328 2.801 -11.953 1 98.75 106 ASP A CA 1
ATOM 798 C C . ASP A 1 106 ? 5.359 1.582 -11.031 1 98.75 106 ASP A C 1
ATOM 800 O O . ASP A 1 106 ? 4.867 0.511 -11.398 1 98.75 106 ASP A O 1
ATOM 804 N N . ASN A 1 107 ? 5.922 1.692 -9.828 1 98.94 107 ASN A N 1
ATOM 805 C CA . ASN A 1 107 ? 6 0.582 -8.891 1 98.94 107 ASN A CA 1
ATOM 806 C C . ASN A 1 107 ? 4.613 0.122 -8.453 1 98.94 107 ASN A C 1
ATOM 808 O O . ASN A 1 107 ? 4.344 -1.079 -8.383 1 98.94 107 ASN A O 1
ATOM 812 N N . LEU A 1 108 ? 3.74 1.047 -8.156 1 98.94 108 LEU A N 1
ATOM 813 C CA . LEU A 1 108 ? 2.391 0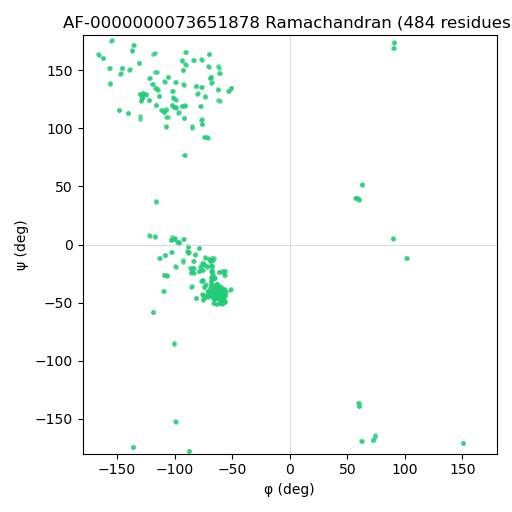.694 -7.73 1 98.94 108 LEU A CA 1
ATOM 814 C C . LEU A 1 108 ? 1.634 -0.012 -8.852 1 98.94 108 LEU A C 1
ATOM 816 O O . LEU A 1 108 ? 0.881 -0.955 -8.602 1 98.94 108 LEU A O 1
ATOM 820 N N . THR A 1 109 ? 1.854 0.43 -10.062 1 98.88 109 THR A N 1
ATOM 821 C CA . THR A 1 109 ? 1.18 -0.173 -11.203 1 98.88 109 THR A CA 1
ATOM 822 C C . THR A 1 109 ? 1.636 -1.615 -11.398 1 98.88 109 THR A C 1
ATOM 824 O O . THR A 1 109 ? 0.809 -2.521 -11.523 1 98.88 109 THR A O 1
ATOM 827 N N . VAL A 1 110 ? 2.865 -1.822 -11.352 1 98.88 110 VAL A N 1
ATOM 828 C CA . VAL A 1 110 ? 3.426 -3.129 -11.688 1 98.88 110 VAL A CA 1
ATOM 829 C C . VAL A 1 110 ? 3.299 -4.066 -10.484 1 98.88 110 VAL A C 1
ATOM 831 O O . VAL A 1 110 ? 2.85 -5.203 -10.625 1 98.88 110 VAL A O 1
ATOM 834 N N . ASN A 1 111 ? 3.646 -3.57 -9.305 1 98.94 111 ASN A N 1
ATOM 835 C CA . ASN A 1 111 ? 3.783 -4.449 -8.148 1 98.94 111 ASN A CA 1
ATOM 836 C C . ASN A 1 111 ? 2.445 -4.66 -7.441 1 98.94 111 ASN A C 1
ATOM 838 O O . ASN A 1 111 ? 2.299 -5.59 -6.645 1 98.94 111 ASN A O 1
ATOM 842 N N . THR A 1 112 ? 1.498 -3.766 -7.656 1 98.94 112 THR A N 1
ATOM 843 C CA . THR A 1 112 ? 0.258 -3.826 -6.891 1 98.94 112 THR A CA 1
ATOM 844 C C . THR A 1 112 ? -0.939 -4.031 -7.812 1 98.94 112 THR A C 1
ATOM 846 O O . THR A 1 112 ? -1.639 -5.043 -7.715 1 98.94 112 THR A O 1
ATOM 849 N N . ILE A 1 113 ? -1.091 -3.129 -8.719 1 98.94 113 ILE A N 1
ATOM 850 C CA . ILE A 1 113 ? -2.291 -3.137 -9.547 1 98.94 113 ILE A CA 1
ATOM 851 C C . ILE A 1 113 ? -2.293 -4.371 -10.445 1 98.94 113 ILE A C 1
ATOM 853 O O . ILE A 1 113 ? -3.305 -5.07 -10.547 1 98.94 113 ILE A O 1
ATOM 857 N N . ALA A 1 114 ? -1.181 -4.652 -11.031 1 98.94 114 ALA A N 1
ATOM 858 C CA . ALA A 1 114 ? -1.075 -5.734 -12.008 1 98.94 114 ALA A CA 1
ATOM 859 C C . ALA A 1 114 ? -1.437 -7.078 -11.383 1 98.94 114 ALA A C 1
ATOM 861 O O . ALA A 1 114 ? -2.277 -7.809 -11.914 1 98.94 114 ALA A O 1
ATOM 862 N N . PRO A 1 115 ? -0.874 -7.457 -10.25 1 98.94 115 PRO A N 1
ATOM 863 C CA . PRO A 1 115 ? -1.231 -8.758 -9.672 1 98.94 115 PRO A CA 1
ATOM 864 C C . PRO A 1 115 ? -2.705 -8.844 -9.281 1 98.94 115 PRO A C 1
ATOM 866 O O . PRO A 1 115 ? -3.309 -9.914 -9.367 1 98.94 115 PRO A O 1
ATOM 869 N N . ILE A 1 116 ? -3.293 -7.742 -8.836 1 98.94 116 ILE A N 1
ATOM 870 C CA . ILE A 1 116 ? -4.711 -7.73 -8.492 1 98.94 116 ILE A CA 1
ATOM 871 C C . ILE A 1 116 ? -5.543 -8.008 -9.742 1 98.94 116 ILE A C 1
ATOM 873 O O . ILE A 1 116 ? -6.387 -8.906 -9.75 1 98.94 116 ILE A O 1
ATOM 877 N N . MET A 1 117 ? -5.273 -7.277 -10.773 1 98.94 117 MET A N 1
ATOM 878 C CA . MET A 1 117 ? -6.078 -7.348 -11.992 1 98.94 117 MET A CA 1
ATOM 879 C C . MET A 1 117 ? -5.871 -8.68 -12.703 1 98.94 117 MET A C 1
ATOM 881 O O . MET A 1 117 ? -6.805 -9.219 -13.305 1 98.94 117 MET A O 1
ATOM 885 N N . LEU A 1 118 ? -4.629 -9.18 -12.688 1 98.88 118 LEU A N 1
ATOM 886 C CA . LEU A 1 118 ? -4.383 -10.477 -13.312 1 98.88 118 LEU A CA 1
ATOM 887 C C . LEU A 1 118 ? -5.102 -11.586 -12.562 1 98.88 118 LEU A C 1
ATOM 889 O O . LEU A 1 118 ? -5.703 -12.469 -13.18 1 98.88 118 LEU A O 1
ATOM 893 N N . THR A 1 119 ? -4.996 -11.594 -11.227 1 98.94 119 THR A N 1
ATOM 894 C CA . THR A 1 119 ? -5.711 -12.578 -10.43 1 98.94 119 THR A CA 1
ATOM 895 C C . THR A 1 119 ? -7.211 -12.531 -10.711 1 98.94 119 THR A C 1
ATOM 897 O O . THR A 1 119 ? -7.852 -13.57 -10.883 1 98.94 119 THR A O 1
ATOM 900 N N . LYS A 1 120 ? -7.738 -11.312 -10.797 1 98.81 120 LYS A N 1
ATOM 901 C CA . LYS A 1 120 ? -9.141 -11.133 -11.141 1 98.81 120 LYS A CA 1
ATOM 902 C C . LYS A 1 120 ? -9.469 -11.789 -12.477 1 98.81 120 LYS A C 1
ATOM 904 O O . LYS A 1 120 ? -10.453 -12.523 -12.594 1 98.81 120 LYS A O 1
ATOM 909 N N . SER A 1 121 ? -8.664 -11.531 -13.453 1 98.69 121 SER A N 1
ATOM 910 C CA . SER A 1 121 ? -8.906 -12.039 -14.797 1 98.69 121 SER A CA 1
ATOM 911 C C . SER A 1 121 ? -8.82 -13.562 -14.844 1 98.69 121 SER A C 1
ATOM 913 O O . SER A 1 121 ? -9.492 -14.211 -15.648 1 98.69 121 SER A O 1
ATOM 915 N N . LEU A 1 122 ? -8.039 -14.164 -13.984 1 98.81 122 LEU A N 1
ATOM 916 C CA . LEU A 1 122 ? -7.789 -15.602 -14 1 98.81 122 LEU A CA 1
ATOM 917 C C . LEU A 1 122 ? -8.688 -16.328 -13 1 98.81 122 LEU A C 1
ATOM 919 O O . LEU A 1 122 ? -8.586 -17.547 -12.836 1 98.81 122 LEU A O 1
ATOM 923 N N . LEU A 1 123 ? -9.555 -15.578 -12.336 1 98.62 123 LEU A N 1
ATOM 924 C CA . LEU A 1 123 ? -10.391 -16.109 -11.266 1 98.62 123 LEU A CA 1
ATOM 925 C C . LEU A 1 123 ? -11.203 -17.312 -11.766 1 98.62 123 LEU A C 1
ATOM 927 O O . LEU A 1 123 ? -11.297 -18.328 -11.078 1 98.62 123 LEU A O 1
ATOM 931 N N . PRO A 1 124 ? -11.758 -17.266 -13.023 1 98.25 124 PRO A N 1
ATOM 932 C CA . PRO A 1 124 ? -12.562 -18.406 -13.469 1 98.25 124 PRO A CA 1
ATOM 933 C C . PRO A 1 124 ? -11.766 -19.703 -13.531 1 98.25 124 PRO A C 1
ATOM 935 O O . PRO A 1 124 ? -12.258 -20.766 -13.102 1 98.25 124 PRO A O 1
ATOM 938 N N . ILE A 1 125 ? -10.562 -19.688 -13.984 1 98.56 125 ILE A N 1
ATOM 939 C CA . ILE A 1 125 ? -9.812 -20.922 -14.141 1 98.56 125 ILE A CA 1
ATOM 940 C C . ILE A 1 125 ? -9.164 -21.312 -12.82 1 98.56 125 ILE A C 1
ATOM 942 O O . ILE A 1 125 ? -8.82 -22.484 -12.609 1 98.56 125 ILE A O 1
ATOM 946 N N . LEU A 1 126 ? -8.914 -20.328 -11.875 1 98.81 126 LEU A N 1
ATOM 947 C CA . LEU A 1 126 ? -8.523 -20.672 -10.516 1 98.81 126 LEU A CA 1
ATOM 948 C C . LEU A 1 126 ? -9.641 -21.422 -9.797 1 98.81 126 LEU A C 1
ATOM 950 O O . LEU A 1 126 ? -9.383 -22.453 -9.156 1 98.81 126 LEU A O 1
ATOM 954 N N . LYS A 1 127 ? -10.836 -20.922 -9.945 1 98.56 127 LYS A N 1
ATOM 955 C CA . LYS A 1 127 ? -11.992 -21.594 -9.352 1 98.56 127 LYS A CA 1
ATOM 956 C C . LYS A 1 127 ? -12.211 -22.969 -9.969 1 98.56 127 LYS A C 1
ATOM 958 O O . LYS A 1 127 ? -12.594 -23.906 -9.281 1 98.56 127 LYS A O 1
ATOM 963 N N . GLN A 1 128 ? -12 -23.031 -11.25 1 98.38 128 GLN A N 1
ATOM 964 C CA . GLN A 1 128 ? -12.117 -24.312 -11.953 1 98.38 128 GLN A CA 1
ATOM 965 C C . GLN A 1 128 ? -11.172 -25.344 -11.352 1 98.38 128 GLN A C 1
ATOM 967 O O . GLN A 1 128 ? -11.57 -26.484 -11.109 1 98.38 128 GLN A O 1
ATOM 972 N N . ALA A 1 129 ? -9.93 -25 -11.125 1 98.5 129 ALA A N 1
ATOM 973 C CA . ALA A 1 129 ? -8.961 -25.906 -10.516 1 98.5 129 ALA A CA 1
ATOM 974 C C . ALA A 1 129 ? -9.391 -26.297 -9.102 1 98.5 129 ALA A C 1
ATOM 976 O O . ALA A 1 129 ? -9.281 -27.453 -8.711 1 98.5 129 ALA A O 1
ATOM 977 N N . ALA A 1 130 ? -9.789 -25.281 -8.367 1 98.5 130 ALA A N 1
ATOM 978 C CA . ALA A 1 130 ? -10.242 -25.531 -7 1 98.5 130 ALA A CA 1
ATOM 979 C C . ALA A 1 130 ? -11.391 -26.547 -6.984 1 98.5 130 ALA A C 1
ATOM 981 O O . ALA A 1 130 ? -11.414 -27.453 -6.152 1 98.5 130 ALA A O 1
ATOM 982 N N . GLU A 1 131 ? -12.281 -26.391 -7.898 1 97.69 131 GLU A N 1
ATOM 983 C CA . GLU A 1 131 ? -13.438 -27.281 -7.984 1 97.69 131 GLU A CA 1
ATOM 984 C C . GLU A 1 131 ? -13.031 -28.672 -8.461 1 97.69 131 GLU A C 1
ATOM 986 O O . GLU A 1 131 ? -13.523 -29.672 -7.941 1 97.69 131 GLU A O 1
ATOM 991 N N . ALA A 1 132 ? -12.211 -28.719 -9.43 1 97.06 132 ALA A N 1
ATOM 992 C CA . ALA A 1 132 ? -11.766 -29.984 -9.977 1 97.06 132 ALA A CA 1
ATOM 993 C C . ALA A 1 132 ? -11.031 -30.812 -8.922 1 97.06 132 ALA A C 1
ATOM 995 O O . ALA A 1 132 ? -10.984 -32.031 -9.008 1 97.06 132 ALA A O 1
ATOM 996 N N . ASN A 1 133 ? -10.484 -30.125 -7.914 1 97.56 133 ASN A N 1
ATOM 997 C CA . ASN A 1 133 ? -9.734 -30.781 -6.844 1 97.56 133 ASN A CA 1
ATOM 998 C C . ASN A 1 133 ? -10.422 -30.609 -5.492 1 97.56 133 ASN A C 1
ATOM 1000 O O . ASN A 1 133 ? -9.766 -30.391 -4.477 1 97.56 133 ASN A O 1
ATOM 1004 N N . ASN A 1 134 ? -11.758 -30.656 -5.5 1 96.12 134 ASN A N 1
ATOM 1005 C CA . ASN A 1 134 ? -12.555 -30.328 -4.316 1 96.12 134 ASN A CA 1
ATOM 1006 C C . ASN A 1 134 ? -12.352 -31.359 -3.209 1 96.12 134 ASN A C 1
ATOM 1008 O O . ASN A 1 134 ? -12.719 -31.125 -2.059 1 96.12 134 ASN A O 1
ATOM 1012 N N . GLU A 1 135 ? -11.711 -32.5 -3.504 1 96.75 135 GLU A N 1
ATOM 1013 C CA . GLU A 1 135 ? -11.43 -33.531 -2.5 1 96.75 135 GLU A CA 1
ATOM 1014 C C . GLU A 1 135 ? -10.156 -33.219 -1.724 1 96.75 135 GLU A C 1
ATOM 1016 O O . GLU A 1 135 ? -9.898 -33.812 -0.677 1 96.75 135 GLU A O 1
ATOM 1021 N N . LYS A 1 136 ? -9.336 -32.312 -2.18 1 96.69 136 LYS A N 1
ATOM 1022 C CA . LYS A 1 136 ? -8.078 -31.938 -1.557 1 96.69 136 LYS A CA 1
ATOM 1023 C C . LYS A 1 136 ? -8.266 -30.75 -0.61 1 96.69 136 LYS A C 1
ATOM 1025 O O . LYS A 1 136 ? -9.164 -29.922 -0.815 1 96.69 136 LYS A O 1
ATOM 1030 N N . PRO A 1 137 ? -7.441 -30.688 0.422 1 97 137 PRO A N 1
ATOM 1031 C CA . PRO A 1 137 ? -7.512 -29.5 1.294 1 97 137 PRO A CA 1
ATOM 1032 C C . PRO A 1 137 ? -6.996 -28.234 0.619 1 97 137 PRO A C 1
ATOM 1034 O O . PRO A 1 137 ? -6.359 -28.312 -0.435 1 97 137 PRO A O 1
ATOM 1037 N N . MET A 1 138 ? -7.328 -27.078 1.206 1 98 138 MET A N 1
ATOM 1038 C CA . MET A 1 138 ? -6.805 -25.812 0.706 1 98 138 MET A CA 1
ATOM 1039 C C . MET A 1 138 ? -5.289 -25.859 0.556 1 98 138 MET A C 1
ATOM 1041 O O . MET A 1 138 ? -4.586 -26.328 1.461 1 98 138 MET A O 1
ATOM 1045 N N . GLY A 1 139 ? -4.77 -25.391 -0.539 1 97.81 139 GLY A N 1
ATOM 1046 C CA . GLY A 1 139 ? -3.354 -25.422 -0.859 1 97.81 139 GLY A CA 1
ATOM 1047 C C . GLY A 1 139 ? -3.08 -25.5 -2.35 1 97.81 139 GLY A C 1
ATOM 1048 O O . GLY A 1 139 ? -4.004 -25.406 -3.16 1 97.81 139 GLY A O 1
ATOM 1049 N N . VAL A 1 140 ? -1.84 -25.719 -2.742 1 96.38 140 VAL A N 1
ATOM 1050 C CA . VAL A 1 140 ? -1.421 -25.672 -4.137 1 96.38 140 VAL A CA 1
ATOM 1051 C C . VAL A 1 140 ? -1.966 -26.875 -4.891 1 96.38 140 VAL A C 1
ATOM 1053 O O . VAL A 1 140 ? -2.035 -26.875 -6.121 1 96.38 140 VAL A O 1
ATOM 1056 N N . HIS A 1 141 ? -2.357 -27.922 -4.164 1 94.62 141 HIS A N 1
ATOM 1057 C CA . HIS A 1 141 ? -2.928 -29.094 -4.82 1 94.62 141 HIS A CA 1
ATOM 1058 C C . HIS A 1 141 ? -4.352 -28.812 -5.293 1 94.62 141 HIS A C 1
ATOM 1060 O O . HIS A 1 141 ? -4.898 -29.562 -6.102 1 94.62 141 HIS A O 1
ATOM 1066 N N . ARG A 1 142 ? -4.973 -27.828 -4.797 1 96.88 142 ARG A N 1
ATOM 1067 C CA . ARG A 1 142 ? -6.25 -27.312 -5.293 1 96.88 142 ARG A CA 1
ATOM 1068 C C . ARG A 1 142 ? -6.051 -26.078 -6.156 1 96.88 142 ARG A C 1
ATOM 1070 O O . ARG A 1 142 ? -5.648 -26.188 -7.316 1 96.88 142 ARG A O 1
ATOM 1077 N N . ALA A 1 143 ? -5.973 -24.875 -5.461 1 98.62 143 ALA A N 1
ATOM 1078 C CA . ALA A 1 143 ? -5.645 -23.625 -6.137 1 98.62 143 ALA A CA 1
ATOM 1079 C C . ALA A 1 143 ? -5.051 -22.609 -5.16 1 98.62 143 ALA A C 1
ATOM 1081 O O . ALA A 1 143 ? -5.469 -22.531 -4.004 1 98.62 143 ALA A O 1
ATOM 1082 N N . ALA A 1 144 ? -4.074 -21.953 -5.594 1 98.88 144 ALA A N 1
ATOM 1083 C CA . ALA A 1 144 ? -3.4 -20.969 -4.75 1 98.88 144 ALA A CA 1
ATOM 1084 C C . ALA A 1 144 ? -2.885 -19.797 -5.574 1 98.88 144 ALA A C 1
ATOM 1086 O O . ALA A 1 144 ? -2.551 -19.953 -6.75 1 98.88 144 ALA A O 1
ATOM 1087 N N . VAL A 1 145 ? -2.889 -18.656 -4.977 1 98.94 145 VAL A N 1
ATOM 1088 C CA . VAL A 1 145 ? -2.256 -17.453 -5.488 1 98.94 145 VAL A CA 1
ATOM 1089 C C . VAL A 1 145 ? -1.13 -17.016 -4.551 1 98.94 145 VAL A C 1
ATOM 1091 O O . VAL A 1 145 ? -1.356 -16.797 -3.359 1 98.94 145 VAL A O 1
ATOM 1094 N N . ILE A 1 146 ? 0.071 -16.969 -5.074 1 98.94 146 ILE A N 1
ATOM 1095 C CA . ILE A 1 146 ? 1.213 -16.453 -4.328 1 98.94 146 ILE A CA 1
ATOM 1096 C C . ILE A 1 146 ? 1.644 -15.109 -4.91 1 98.94 146 ILE A C 1
ATOM 1098 O O . ILE A 1 146 ? 2.037 -15.031 -6.078 1 98.94 146 ILE A O 1
ATOM 1102 N N . ASN A 1 147 ? 1.484 -14.102 -4.133 1 99 147 ASN A N 1
ATOM 1103 C CA . ASN A 1 147 ? 1.984 -12.781 -4.504 1 99 147 ASN A CA 1
ATOM 1104 C C . ASN A 1 147 ? 3.404 -12.555 -3.992 1 99 147 ASN A C 1
ATOM 1106 O O . ASN A 1 147 ? 3.65 -12.602 -2.785 1 99 147 ASN A O 1
ATOM 1110 N N . MET A 1 148 ? 4.328 -12.32 -4.91 1 98.94 148 MET A N 1
ATOM 1111 C CA . MET A 1 148 ? 5.719 -12.094 -4.516 1 98.94 148 MET A CA 1
ATOM 1112 C C . MET A 1 148 ? 5.902 -10.688 -3.947 1 98.94 148 MET A C 1
ATOM 1114 O O . MET A 1 148 ? 5.953 -9.719 -4.699 1 98.94 148 MET A O 1
ATOM 1118 N N . SER A 1 149 ? 6.012 -10.625 -2.678 1 98.88 149 SER A N 1
ATOM 1119 C CA . SER A 1 149 ? 6.273 -9.375 -1.966 1 98.88 149 SER A CA 1
ATOM 1120 C C . SER A 1 149 ? 7.75 -9.25 -1.605 1 98.88 149 SER A C 1
ATOM 1122 O O . SER A 1 149 ? 8.625 -9.633 -2.389 1 98.88 149 SER A O 1
ATOM 1124 N N . SER A 1 150 ? 8.078 -8.602 -0.624 1 98.81 150 SER A N 1
ATOM 1125 C CA . SER A 1 150 ? 9.414 -8.344 -0.1 1 98.81 150 SER A CA 1
ATOM 1126 C C . SER A 1 150 ? 9.367 -7.996 1.385 1 98.81 150 SER A C 1
ATOM 1128 O O . SER A 1 150 ? 8.383 -7.434 1.867 1 98.81 150 SER A O 1
ATOM 1130 N N . ILE A 1 151 ? 10.453 -8.297 2.08 1 98.62 151 ILE A N 1
ATOM 1131 C CA . ILE A 1 151 ? 10.57 -7.852 3.465 1 98.62 151 ILE A CA 1
ATOM 1132 C C . ILE A 1 151 ? 10.43 -6.332 3.529 1 98.62 151 ILE A C 1
ATOM 1134 O O . ILE A 1 151 ? 9.969 -5.785 4.535 1 98.62 151 ILE A O 1
ATOM 1138 N N . LEU A 1 152 ? 10.758 -5.645 2.463 1 98.75 152 LEU A N 1
ATOM 1139 C CA . LEU A 1 152 ? 10.617 -4.195 2.404 1 98.75 152 LEU A CA 1
ATOM 1140 C C . LEU A 1 152 ? 9.148 -3.793 2.361 1 98.75 152 LEU A C 1
ATOM 1142 O O . LEU A 1 152 ? 8.812 -2.623 2.566 1 98.75 152 LEU A O 1
ATOM 1146 N N . GLY A 1 153 ? 8.234 -4.73 2.131 1 98.88 153 GLY A N 1
ATOM 1147 C CA . GLY A 1 153 ? 6.801 -4.48 2.227 1 98.88 153 GLY A CA 1
ATOM 1148 C C . GLY A 1 153 ? 6.277 -4.555 3.648 1 98.88 153 GLY A C 1
ATOM 1149 O O . GLY A 1 153 ? 5.105 -4.266 3.9 1 98.88 153 GLY A O 1
ATOM 1150 N N . SER A 1 154 ? 7.152 -5.012 4.602 1 98.94 154 SER A N 1
ATOM 1151 C CA . SER A 1 154 ? 6.785 -4.984 6.016 1 98.94 154 SER A CA 1
ATOM 1152 C C . SER A 1 154 ? 6.922 -3.58 6.594 1 98.94 154 SER A C 1
ATOM 1154 O O . SER A 1 154 ? 8.008 -3.004 6.594 1 98.94 154 SER A O 1
ATOM 1156 N N . ILE A 1 155 ? 5.859 -3.076 7.051 1 98.94 155 ILE A N 1
ATOM 1157 C CA . ILE A 1 155 ? 5.895 -1.755 7.668 1 98.94 155 ILE A CA 1
ATOM 1158 C C . ILE A 1 155 ? 6.535 -1.847 9.055 1 98.94 155 ILE A C 1
ATOM 1160 O O . ILE A 1 155 ? 7.348 -0.998 9.422 1 98.94 155 ILE A O 1
ATOM 1164 N N . ALA A 1 156 ? 6.25 -2.941 9.734 1 98.88 156 ALA A N 1
ATOM 1165 C CA . ALA A 1 156 ? 6.719 -3.156 11.102 1 98.88 156 ALA A CA 1
ATOM 1166 C C . ALA A 1 156 ? 8.242 -3.285 11.148 1 98.88 156 ALA A C 1
ATOM 1168 O O . ALA A 1 156 ? 8.875 -2.885 12.125 1 98.88 156 ALA A O 1
ATOM 1169 N N . GLN A 1 157 ? 8.82 -3.758 10.094 1 98.75 157 GLN A N 1
ATOM 1170 C CA . GLN A 1 157 ? 10.25 -4.051 10.133 1 98.75 157 GLN A CA 1
ATOM 1171 C C . GLN A 1 157 ? 11.055 -2.945 9.461 1 98.75 157 GLN A C 1
ATOM 1173 O O . GLN A 1 157 ? 12.266 -3.088 9.25 1 98.75 157 GLN A O 1
ATOM 1178 N N . ASN A 1 158 ? 10.383 -1.892 9.047 1 98.81 158 ASN A N 1
ATOM 1179 C CA . ASN A 1 158 ? 11.094 -0.782 8.422 1 98.81 158 ASN A CA 1
ATOM 1180 C C . ASN A 1 158 ? 11.828 0.067 9.461 1 98.81 158 ASN A C 1
ATOM 1182 O O . ASN A 1 158 ? 11.195 0.801 10.227 1 98.81 158 ASN A O 1
ATOM 1186 N N . ASP A 1 159 ? 13.102 -0.041 9.469 1 98.06 159 ASP A N 1
ATOM 1187 C CA . ASP A 1 159 ? 13.922 0.796 10.328 1 98.06 159 ASP A CA 1
ATOM 1188 C C . ASP A 1 159 ? 14.938 1.598 9.516 1 98.06 159 ASP A C 1
ATOM 1190 O O . ASP A 1 159 ? 15.805 2.26 10.078 1 98.06 159 ASP A O 1
ATOM 1194 N N . GLN A 1 160 ? 14.812 1.539 8.211 1 97.94 160 GLN A N 1
ATOM 1195 C CA . GLN A 1 160 ? 15.797 2.16 7.336 1 97.94 160 GLN A CA 1
ATOM 1196 C C . GLN A 1 160 ? 15.242 3.428 6.691 1 97.94 160 GLN A C 1
ATOM 1198 O O . GLN A 1 160 ? 16 4.34 6.352 1 97.94 160 GLN A O 1
ATOM 1203 N N . GLY A 1 161 ? 13.961 3.518 6.512 1 98.56 161 GLY A N 1
ATOM 1204 C CA . GLY A 1 161 ? 13.359 4.59 5.734 1 98.56 161 GLY A CA 1
ATOM 1205 C C . GLY A 1 161 ? 13.555 4.422 4.238 1 98.56 161 GLY A C 1
ATOM 1206 O O . GLY A 1 161 ? 13.742 3.307 3.752 1 98.56 161 GLY A O 1
ATOM 1207 N N . GLY A 1 162 ? 13.328 5.41 3.498 1 98.56 162 GLY A N 1
ATOM 1208 C CA . GLY A 1 162 ? 13.578 5.402 2.064 1 98.56 162 GLY A CA 1
ATOM 1209 C C . GLY A 1 162 ? 12.742 4.379 1.318 1 98.56 162 GLY A C 1
ATOM 1210 O O . GLY A 1 162 ? 11.719 3.924 1.822 1 98.56 162 GLY A O 1
ATOM 1211 N N . PHE A 1 163 ? 13.047 4.141 0.061 1 98.62 163 PHE A N 1
ATOM 1212 C CA . PHE A 1 163 ? 12.445 3.145 -0.82 1 98.62 163 PHE A CA 1
ATOM 1213 C C . PHE A 1 163 ? 10.945 3.369 -0.944 1 98.62 163 PHE A C 1
ATOM 1215 O O . PHE A 1 163 ? 10.172 2.41 -0.986 1 98.62 163 PHE A O 1
ATOM 1222 N N . TYR A 1 164 ? 10.547 4.594 -1.035 1 98.88 164 TYR A N 1
ATOM 1223 C CA . TYR A 1 164 ? 9.125 4.906 -0.991 1 98.88 164 TYR A CA 1
ATOM 1224 C C . TYR A 1 164 ? 8.367 4.164 -2.086 1 98.88 164 TYR A C 1
ATOM 1226 O O . TYR A 1 164 ? 7.391 3.463 -1.809 1 98.88 164 TYR A O 1
ATOM 1234 N N . PRO A 1 165 ? 8.844 4.215 -3.4 1 98.94 165 PRO A N 1
ATOM 1235 C CA . PRO A 1 165 ? 8.055 3.533 -4.434 1 98.94 165 PRO A CA 1
ATOM 1236 C C . PRO A 1 165 ? 7.914 2.035 -4.176 1 98.94 165 PRO A C 1
ATOM 1238 O O . PRO A 1 165 ? 6.809 1.491 -4.266 1 98.94 165 PRO A O 1
ATOM 1241 N N . TYR A 1 166 ? 8.992 1.416 -3.797 1 98.88 166 TYR A N 1
ATOM 1242 C CA . TYR A 1 166 ? 9 -0.035 -3.646 1 98.88 166 TYR A CA 1
ATOM 1243 C C . TYR A 1 166 ? 8.273 -0.454 -2.373 1 98.88 166 TYR A C 1
ATOM 1245 O O . TYR A 1 166 ? 7.402 -1.326 -2.402 1 98.88 166 TYR A O 1
ATOM 1253 N N . ARG A 1 167 ? 8.547 0.162 -1.222 1 98.94 167 ARG A N 1
ATOM 1254 C CA . ARG A 1 167 ? 7.91 -0.171 0.048 1 98.94 167 ARG A CA 1
ATOM 1255 C C . ARG A 1 167 ? 6.398 0.029 -0.027 1 98.94 167 ARG A C 1
ATOM 1257 O O . ARG A 1 167 ? 5.633 -0.825 0.422 1 98.94 167 ARG A O 1
ATOM 1264 N N . CYS A 1 168 ? 5.996 1.16 -0.577 1 99 168 CYS A N 1
ATOM 1265 C CA . CYS A 1 168 ? 4.566 1.426 -0.706 1 99 168 CYS A CA 1
ATOM 1266 C C . CYS A 1 168 ? 3.893 0.367 -1.569 1 99 168 CYS A C 1
ATOM 1268 O O . CYS A 1 168 ? 2.83 -0.145 -1.212 1 99 168 CYS A O 1
ATOM 1270 N N . SER A 1 169 ? 4.492 0.019 -2.697 1 99 169 SER A N 1
ATOM 1271 C CA . SER A 1 169 ? 3.875 -0.913 -3.635 1 99 169 SER A CA 1
ATOM 1272 C C . SER A 1 169 ? 3.752 -2.307 -3.027 1 99 169 SER A C 1
ATOM 1274 O O . SER A 1 169 ? 2.742 -2.986 -3.223 1 99 169 SER A O 1
ATOM 1276 N N . LYS A 1 170 ? 4.801 -2.73 -2.314 1 99 170 LYS A N 1
ATOM 1277 C CA . LYS A 1 170 ? 4.773 -4.078 -1.75 1 99 170 LYS A CA 1
ATOM 1278 C C . LYS A 1 170 ? 3.881 -4.137 -0.514 1 99 170 LYS A C 1
ATOM 1280 O O . LYS A 1 170 ? 3.24 -5.156 -0.253 1 99 170 LYS A O 1
ATOM 1285 N N . ALA A 1 171 ? 3.777 -3.043 0.261 1 99 171 ALA A N 1
ATOM 1286 C CA . ALA A 1 171 ? 2.793 -2.98 1.338 1 99 171 ALA A CA 1
ATOM 1287 C C . ALA A 1 171 ? 1.371 -3.027 0.785 1 99 171 ALA A C 1
ATOM 1289 O O . ALA A 1 171 ? 0.501 -3.699 1.346 1 99 171 ALA A O 1
ATOM 1290 N N . ALA A 1 172 ? 1.146 -2.295 -0.265 1 99 172 ALA A N 1
ATOM 1291 C CA . ALA A 1 172 ? -0.158 -2.32 -0.924 1 99 172 ALA A CA 1
ATOM 1292 C C . ALA A 1 172 ? -0.483 -3.721 -1.44 1 99 172 ALA A C 1
ATOM 1294 O O . ALA A 1 172 ? -1.62 -4.184 -1.324 1 99 172 ALA A O 1
ATOM 1295 N N . LEU A 1 173 ? 0.481 -4.363 -2.002 1 99 173 LEU A N 1
ATOM 1296 C CA . LEU A 1 173 ? 0.297 -5.738 -2.459 1 99 173 LEU A CA 1
ATOM 1297 C C . LEU A 1 173 ? -0.07 -6.652 -1.295 1 99 173 LEU A C 1
ATOM 1299 O O . LEU A 1 173 ? -0.921 -7.535 -1.438 1 99 173 LEU A O 1
ATOM 1303 N N . ASN A 1 174 ? 0.616 -6.484 -0.158 1 99 174 ASN A N 1
ATOM 1304 C CA . ASN A 1 174 ? 0.28 -7.246 1.04 1 99 174 ASN A CA 1
ATOM 1305 C C . ASN A 1 174 ? -1.174 -7.031 1.451 1 99 174 ASN A C 1
ATOM 1307 O O . ASN A 1 174 ? -1.864 -7.98 1.824 1 99 174 ASN A O 1
ATOM 1311 N N . ALA A 1 175 ? -1.596 -5.797 1.38 1 99 175 ALA A N 1
ATOM 1312 C CA . ALA A 1 175 ? -2.992 -5.504 1.693 1 99 175 ALA A CA 1
ATOM 1313 C C . ALA A 1 175 ? -3.932 -6.215 0.725 1 99 175 ALA A C 1
ATOM 1315 O O . ALA A 1 175 ? -4.949 -6.773 1.138 1 99 175 ALA A O 1
ATOM 1316 N N . ALA A 1 176 ? -3.635 -6.176 -0.534 1 99 176 ALA A N 1
ATOM 1317 C CA . ALA A 1 176 ? -4.434 -6.871 -1.536 1 99 176 ALA A CA 1
ATOM 1318 C C . ALA A 1 176 ? -4.473 -8.375 -1.263 1 99 176 ALA A C 1
ATOM 1320 O O . ALA A 1 176 ? -5.512 -9.016 -1.418 1 99 176 ALA A O 1
ATOM 1321 N N . THR A 1 177 ? -3.318 -8.906 -0.882 1 99 177 THR A N 1
ATOM 1322 C CA . THR A 1 177 ? -3.219 -10.328 -0.578 1 99 177 THR A CA 1
ATOM 1323 C C . THR A 1 177 ? -4.184 -10.711 0.541 1 99 177 THR A C 1
ATOM 1325 O O . THR A 1 177 ? -4.891 -11.719 0.44 1 99 177 THR A O 1
ATOM 1328 N N . LYS A 1 178 ? -4.188 -9.898 1.568 1 98.94 178 LYS A N 1
ATOM 1329 C CA . LYS A 1 178 ? -5.086 -10.164 2.688 1 98.94 178 LYS A CA 1
ATOM 1330 C C . LYS A 1 178 ? -6.543 -10.125 2.24 1 98.94 178 LYS A C 1
ATOM 1332 O O . LYS A 1 178 ? -7.324 -11.023 2.566 1 98.94 178 LYS A O 1
ATOM 1337 N N . SER A 1 179 ? -6.902 -9.125 1.465 1 98.94 179 SER A N 1
ATOM 1338 C CA . SER A 1 179 ? -8.273 -9.047 0.962 1 98.94 179 SER A CA 1
ATOM 1339 C C . SER A 1 179 ? -8.609 -10.25 0.088 1 98.94 179 SER A C 1
ATOM 1341 O O . SER A 1 179 ? -9.703 -10.812 0.194 1 98.94 179 SER A O 1
ATOM 1343 N N . MET A 1 180 ? -7.707 -10.656 -0.765 1 98.94 180 MET A N 1
ATOM 1344 C CA . MET A 1 180 ? -7.918 -11.812 -1.628 1 98.94 180 MET A CA 1
ATOM 1345 C C . MET A 1 180 ? -8.18 -13.07 -0.801 1 98.94 180 MET A C 1
ATOM 1347 O O . MET A 1 180 ? -9.031 -13.883 -1.148 1 98.94 180 MET A O 1
ATOM 1351 N N . SER A 1 181 ? -7.375 -13.211 0.235 1 98.94 181 SER A N 1
ATOM 1352 C CA . SER A 1 181 ? -7.496 -14.406 1.06 1 98.94 181 SER A CA 1
ATOM 1353 C C . SER A 1 181 ? -8.891 -14.523 1.666 1 98.94 181 SER A C 1
ATOM 1355 O O . SER A 1 181 ? -9.414 -15.633 1.815 1 98.94 181 SER A O 1
ATOM 1357 N N . VAL A 1 182 ? -9.453 -13.383 2.029 1 98.88 182 VAL A N 1
ATOM 1358 C CA . VAL A 1 182 ? -10.805 -13.375 2.582 1 98.88 182 VAL A CA 1
ATOM 1359 C C . VAL A 1 182 ? -11.82 -13.617 1.471 1 98.88 182 VAL A C 1
ATOM 1361 O O . VAL A 1 182 ? -12.703 -14.469 1.604 1 98.88 182 VAL A O 1
ATOM 1364 N N . ASP A 1 183 ? -11.68 -12.953 0.336 1 98.88 183 ASP A N 1
ATOM 1365 C CA . ASP A 1 183 ? -12.625 -13.023 -0.776 1 98.88 183 ASP A CA 1
ATOM 1366 C C . ASP A 1 183 ? -12.688 -14.43 -1.357 1 98.88 183 ASP A C 1
ATOM 1368 O O . ASP A 1 183 ? -13.734 -14.867 -1.841 1 98.88 183 ASP A O 1
ATOM 1372 N N . LEU A 1 184 ? -11.547 -15.117 -1.339 1 98.81 184 LEU A N 1
ATOM 1373 C CA . LEU A 1 184 ? -11.461 -16.375 -2.078 1 98.81 184 LEU A CA 1
ATOM 1374 C C . LEU A 1 184 ? -11.562 -17.562 -1.133 1 98.81 184 LEU A C 1
ATOM 1376 O O . LEU A 1 184 ? -11.406 -18.719 -1.558 1 98.81 184 LEU A O 1
ATOM 1380 N N . LYS A 1 185 ? -11.789 -17.281 0.128 1 98.19 185 LYS A N 1
ATOM 1381 C CA . LYS A 1 185 ? -11.891 -18.344 1.13 1 98.19 185 LYS A CA 1
ATOM 1382 C C . LYS A 1 185 ? -13 -19.328 0.786 1 98.19 185 LYS A C 1
ATOM 1384 O O . LYS A 1 185 ? -12.828 -20.531 0.91 1 98.19 185 LYS A O 1
ATOM 1389 N N . LYS A 1 186 ? -14.125 -18.828 0.325 1 97.44 186 LYS A N 1
ATOM 1390 C CA . LYS A 1 186 ? -15.281 -19.672 0.035 1 97.44 186 LYS A CA 1
ATOM 1391 C C . LYS A 1 186 ? -15 -20.594 -1.142 1 97.44 186 LYS A C 1
ATOM 1393 O O . LYS A 1 186 ? -15.633 -21.656 -1.271 1 97.44 186 LYS A O 1
ATOM 1398 N N . ASP A 1 187 ? -14.102 -20.203 -2.002 1 98.25 187 ASP A N 1
ATOM 1399 C CA . ASP A 1 187 ? -13.734 -21.016 -3.154 1 98.25 187 ASP A CA 1
ATOM 1400 C C . ASP A 1 187 ? -12.602 -21.984 -2.809 1 98.25 187 ASP A C 1
ATOM 1402 O O . ASP A 1 187 ? -12.133 -22.734 -3.666 1 98.25 187 ASP A O 1
ATOM 1406 N N . ASN A 1 188 ? -12.117 -21.922 -1.585 1 98.38 188 ASN A N 1
ATOM 1407 C CA . ASN A 1 188 ? -11.016 -22.75 -1.105 1 98.38 188 ASN A CA 1
ATOM 1408 C C . ASN A 1 188 ? -9.742 -22.516 -1.915 1 98.38 188 ASN A C 1
ATOM 1410 O O . ASN A 1 188 ? -9.055 -23.453 -2.289 1 98.38 188 ASN A O 1
ATOM 1414 N N . ILE A 1 189 ? -9.508 -21.297 -2.26 1 98.88 189 ILE A N 1
ATOM 1415 C CA . ILE A 1 189 ? -8.281 -20.859 -2.928 1 98.88 189 ILE A CA 1
ATOM 1416 C C . ILE A 1 189 ? -7.359 -20.188 -1.924 1 98.88 189 ILE A C 1
ATOM 1418 O O . ILE A 1 189 ? -7.742 -19.188 -1.29 1 98.88 189 ILE A O 1
ATOM 1422 N N . LEU A 1 190 ? -6.188 -20.719 -1.747 1 98.88 190 LEU A N 1
ATOM 1423 C CA . LEU A 1 190 ? -5.203 -20.156 -0.821 1 98.88 190 LEU A CA 1
ATOM 1424 C C . LEU A 1 190 ? -4.531 -18.922 -1.416 1 98.88 190 LEU A C 1
ATOM 1426 O O . LEU A 1 190 ? -4.184 -18.906 -2.598 1 98.88 190 LEU A O 1
ATOM 1430 N N . VAL A 1 191 ? -4.371 -17.875 -0.65 1 98.94 191 VAL A N 1
ATOM 1431 C CA . VAL A 1 191 ? -3.646 -16.672 -1.073 1 98.94 191 VAL A CA 1
ATOM 1432 C C . VAL A 1 191 ? -2.617 -16.281 -0.013 1 98.94 191 VAL A C 1
ATOM 1434 O O . VAL A 1 191 ? -2.939 -16.219 1.175 1 98.94 191 VAL A O 1
ATOM 1437 N N . ALA A 1 192 ? -1.383 -16.062 -0.399 1 98.94 192 ALA A N 1
ATOM 1438 C CA . ALA A 1 192 ? -0.356 -15.648 0.555 1 98.94 192 ALA A CA 1
ATOM 1439 C C . ALA A 1 192 ? 0.638 -14.688 -0.09 1 98.94 192 ALA A C 1
ATOM 1441 O O . ALA A 1 192 ? 0.804 -14.688 -1.312 1 98.94 192 ALA A O 1
ATOM 1442 N N . SER A 1 193 ? 1.193 -13.859 0.725 1 98.94 193 SER A N 1
ATOM 1443 C CA . SER A 1 193 ? 2.314 -13.008 0.348 1 98.94 193 SER A CA 1
ATOM 1444 C C . SER A 1 193 ? 3.648 -13.672 0.668 1 98.94 193 SER A C 1
ATOM 1446 O O . SER A 1 193 ? 3.814 -14.258 1.738 1 98.94 193 SER A O 1
ATOM 1448 N N . MET A 1 194 ? 4.648 -13.578 -0.255 1 98.94 194 MET A N 1
ATOM 1449 C CA . MET A 1 194 ? 5.91 -14.297 -0.101 1 98.94 194 MET A CA 1
ATOM 1450 C C . MET A 1 194 ? 7.098 -13.352 -0.258 1 98.94 194 MET A C 1
ATOM 1452 O O . MET A 1 194 ? 7.152 -12.57 -1.21 1 98.94 194 MET A O 1
ATOM 1456 N N . HIS A 1 195 ? 7.957 -13.328 0.672 1 98.94 195 HIS A N 1
ATOM 1457 C CA . HIS A 1 195 ? 9.281 -12.734 0.548 1 98.94 195 HIS A CA 1
ATOM 1458 C C . HIS A 1 195 ? 10.32 -13.773 0.13 1 98.94 195 HIS A C 1
ATOM 1460 O O . HIS A 1 195 ? 10.555 -14.742 0.853 1 98.94 195 HIS A O 1
ATOM 1466 N N . PRO A 1 196 ? 10.945 -13.609 -0.975 1 98.81 196 PRO A N 1
ATOM 1467 C CA . PRO A 1 196 ? 11.836 -14.648 -1.5 1 98.81 196 PRO A CA 1
ATOM 1468 C C . PRO A 1 196 ? 13.195 -14.656 -0.81 1 98.81 196 PRO A C 1
ATOM 1470 O O . PRO A 1 196 ? 14.008 -15.547 -1.059 1 98.81 196 PRO A O 1
ATOM 1473 N N . GLY A 1 197 ? 13.43 -13.711 0.105 1 98.56 197 GLY A N 1
ATOM 1474 C CA . GLY A 1 197 ? 14.773 -13.438 0.586 1 98.56 197 GLY A CA 1
ATOM 1475 C C . GLY A 1 197 ? 15.492 -12.375 -0.228 1 98.56 197 GLY A C 1
ATOM 1476 O O . GLY A 1 197 ? 14.961 -11.875 -1.22 1 98.56 197 GLY A O 1
ATOM 1477 N N . TRP A 1 198 ? 16.625 -11.93 0.292 1 98.06 198 TRP A N 1
ATOM 1478 C CA . TRP A 1 198 ? 17.469 -11.039 -0.495 1 98.06 198 TRP A CA 1
ATOM 1479 C C . TRP A 1 198 ? 18.391 -11.836 -1.408 1 98.06 198 TRP A C 1
ATOM 1481 O O . TRP A 1 198 ? 19.453 -12.305 -0.976 1 98.06 198 TRP A O 1
ATOM 1491 N N . VAL A 1 199 ? 18.016 -11.922 -2.656 1 98.56 199 VAL A N 1
ATOM 1492 C CA . VAL A 1 199 ? 18.562 -12.906 -3.582 1 98.56 199 VAL A CA 1
ATOM 1493 C C . VAL A 1 199 ? 19.469 -12.203 -4.598 1 98.56 199 VAL A C 1
ATOM 1495 O O . VAL A 1 199 ? 19.125 -11.133 -5.102 1 98.56 199 VAL A O 1
ATOM 1498 N N . LYS A 1 200 ? 20.594 -12.844 -4.926 1 97.12 200 LYS A N 1
ATOM 1499 C CA . LYS A 1 200 ? 21.531 -12.328 -5.918 1 97.12 200 LYS A CA 1
ATOM 1500 C C . LYS A 1 200 ? 20.953 -12.438 -7.328 1 97.12 200 LYS A C 1
ATOM 1502 O O . LYS A 1 200 ? 21.125 -13.461 -7.992 1 97.12 200 LYS A O 1
ATOM 1507 N N . THR A 1 201 ? 20.312 -11.445 -7.785 1 96.38 201 THR A N 1
ATOM 1508 C CA . THR A 1 201 ? 19.766 -11.211 -9.117 1 96.38 201 THR A CA 1
ATOM 1509 C C . THR A 1 201 ? 20.078 -9.789 -9.586 1 96.38 201 THR A C 1
ATOM 1511 O O . THR A 1 201 ? 20.688 -9.008 -8.852 1 96.38 201 THR A O 1
ATOM 1514 N N . ASP A 1 202 ? 19.797 -9.508 -10.828 1 93.88 202 ASP A N 1
ATOM 1515 C CA . ASP A 1 202 ? 19.953 -8.133 -11.289 1 93.88 202 ASP A CA 1
ATOM 1516 C C . ASP A 1 202 ? 19.234 -7.152 -10.359 1 93.88 202 ASP A C 1
ATOM 1518 O O . ASP A 1 202 ? 19.734 -6.062 -10.086 1 93.88 202 ASP A O 1
ATOM 1522 N N . MET A 1 203 ? 18.094 -7.473 -9.844 1 94.5 203 MET A N 1
ATOM 1523 C CA . MET A 1 203 ? 17.297 -6.617 -8.969 1 94.5 203 MET A CA 1
ATOM 1524 C C . MET A 1 203 ? 17.875 -6.578 -7.559 1 94.5 203 MET A C 1
ATOM 1526 O O . MET A 1 203 ? 17.984 -5.512 -6.957 1 94.5 203 MET A O 1
ATOM 1530 N N . GLY A 1 204 ? 18.312 -7.75 -7.012 1 95.06 204 GLY A N 1
ATOM 1531 C CA . GLY A 1 204 ? 18.781 -7.859 -5.641 1 95.06 204 GLY A CA 1
ATOM 1532 C C . GLY A 1 204 ? 20.172 -7.301 -5.445 1 95.06 204 GLY A C 1
ATOM 1533 O O . GLY A 1 204 ? 20.547 -6.934 -4.332 1 95.06 204 GLY A O 1
ATOM 1534 N N . GLY A 1 205 ? 20.984 -7.387 -6.52 1 94 205 GLY A N 1
ATOM 1535 C CA . GLY A 1 205 ? 22.312 -6.824 -6.473 1 94 205 GLY A CA 1
ATOM 1536 C C . GLY A 1 205 ? 23.359 -7.816 -5.996 1 94 205 GLY A C 1
ATOM 1537 O O . GLY A 1 205 ? 23.031 -8.883 -5.488 1 94 205 GLY A O 1
ATOM 1538 N N . LYS A 1 206 ? 24.625 -7.426 -6.039 1 94.06 206 LYS A N 1
ATOM 1539 C CA . LYS A 1 206 ? 25.75 -8.305 -5.789 1 94.06 206 LYS A CA 1
ATOM 1540 C C . LYS A 1 206 ? 25.938 -8.562 -4.297 1 94.06 206 LYS A C 1
ATOM 1542 O O . LYS A 1 206 ? 26.562 -9.547 -3.9 1 94.06 206 LYS A O 1
ATOM 1547 N N . ASN A 1 207 ? 25.344 -7.703 -3.496 1 94.5 207 ASN A N 1
ATOM 1548 C CA . ASN A 1 207 ? 25.562 -7.812 -2.059 1 94.5 207 ASN A CA 1
ATOM 1549 C C . ASN A 1 207 ? 24.547 -8.75 -1.409 1 94.5 207 ASN A C 1
ATOM 1551 O O . ASN A 1 207 ? 24.656 -9.055 -0.221 1 94.5 207 ASN A O 1
ATOM 1555 N N . ALA A 1 208 ? 23.562 -9.172 -2.236 1 96.12 208 ALA A N 1
ATOM 1556 C CA . ALA A 1 208 ? 22.578 -10.109 -1.696 1 96.12 208 ALA A CA 1
ATOM 1557 C C . ALA A 1 208 ? 23.234 -11.406 -1.238 1 96.12 208 ALA A C 1
ATOM 1559 O O . ALA A 1 208 ? 24.172 -11.891 -1.884 1 96.12 208 ALA A O 1
ATOM 1560 N N . HIS A 1 209 ? 22.719 -12.062 -0.191 1 95.75 209 HIS A N 1
ATOM 1561 C CA . HIS A 1 209 ? 23.406 -13.195 0.405 1 95.75 209 HIS A CA 1
ATOM 1562 C C . HIS A 1 209 ? 22.828 -14.516 -0.089 1 95.75 209 HIS A C 1
ATOM 1564 O O . HIS A 1 209 ? 23.469 -15.57 0.031 1 95.75 209 HIS A O 1
ATOM 1570 N N . LEU A 1 210 ? 21.641 -14.5 -0.619 1 97.88 210 LEU A N 1
ATOM 1571 C CA . LEU A 1 210 ? 20.969 -15.727 -1.052 1 97.88 210 LEU A CA 1
ATOM 1572 C C . LEU A 1 210 ? 21.125 -15.922 -2.557 1 97.88 210 LEU A C 1
ATOM 1574 O O . LEU A 1 210 ? 21.031 -14.961 -3.324 1 97.88 210 LEU A O 1
ATOM 1578 N N . ASP A 1 211 ? 21.344 -17.125 -2.986 1 98 211 ASP A N 1
ATOM 1579 C CA . ASP A 1 211 ? 21.328 -17.406 -4.422 1 98 211 ASP A CA 1
ATOM 1580 C C . ASP A 1 211 ? 19.938 -17.812 -4.879 1 98 211 ASP A C 1
ATOM 1582 O O . ASP A 1 211 ? 19.078 -18.156 -4.059 1 98 211 ASP A O 1
ATOM 1586 N N . VAL A 1 212 ? 19.703 -17.812 -6.145 1 98.5 212 VAL A N 1
ATOM 1587 C CA . VAL A 1 212 ? 18.391 -18.047 -6.734 1 98.5 212 VAL A CA 1
ATOM 1588 C C . VAL A 1 212 ? 17.922 -19.469 -6.406 1 98.5 212 VAL A C 1
ATOM 1590 O O . VAL A 1 212 ? 16.766 -19.672 -6.035 1 98.5 212 VAL A O 1
ATOM 1593 N N . GLU A 1 213 ? 18.797 -20.469 -6.523 1 98.19 213 GLU A N 1
ATOM 1594 C CA . GLU A 1 213 ? 18.453 -21.875 -6.305 1 98.19 213 GLU A CA 1
ATOM 1595 C C . GLU A 1 213 ? 17.953 -22.094 -4.883 1 98.19 213 GLU A C 1
ATOM 1597 O O . GLU A 1 213 ? 16.938 -22.766 -4.676 1 98.19 213 GLU A O 1
ATOM 1602 N N . THR A 1 214 ? 18.656 -21.5 -3.938 1 98.62 214 THR A N 1
ATOM 1603 C CA . THR A 1 214 ? 18.281 -21.641 -2.537 1 98.62 214 THR A CA 1
ATOM 1604 C C . THR A 1 214 ? 16.938 -20.984 -2.266 1 98.62 214 THR A C 1
ATOM 1606 O O . THR A 1 214 ? 16.078 -21.562 -1.603 1 98.62 214 THR A O 1
ATOM 1609 N N . SER A 1 215 ? 16.766 -19.797 -2.76 1 98.81 215 SER A N 1
ATOM 1610 C CA . SER A 1 215 ? 15.508 -19.078 -2.592 1 98.81 215 SER A CA 1
ATOM 1611 C C . SER A 1 215 ? 14.344 -19.844 -3.203 1 98.81 215 SER A C 1
ATOM 1613 O O . SER A 1 215 ? 13.344 -20.109 -2.529 1 98.81 215 SER A O 1
ATOM 1615 N N . VAL A 1 216 ? 14.484 -20.297 -4.41 1 98.81 216 VAL A N 1
ATOM 1616 C CA . VAL A 1 216 ? 13.414 -20.953 -5.16 1 98.81 216 VAL A CA 1
ATOM 1617 C C . VAL A 1 216 ? 13.062 -22.281 -4.504 1 98.81 216 VAL A C 1
ATOM 1619 O O . VAL A 1 216 ? 11.883 -22.609 -4.367 1 98.81 216 VAL A O 1
ATOM 1622 N N . SER A 1 217 ? 14.109 -23.047 -4.102 1 98.62 217 SER A N 1
ATOM 1623 C CA . SER A 1 217 ? 13.844 -24.297 -3.398 1 98.62 217 SER A CA 1
ATOM 1624 C C . SER A 1 217 ? 13.055 -24.047 -2.117 1 98.62 217 SER A C 1
ATOM 1626 O O . SER A 1 217 ? 12.102 -24.766 -1.817 1 98.62 217 SER A O 1
ATOM 1628 N N . GLY A 1 218 ? 13.461 -23.016 -1.354 1 98.81 218 GLY A N 1
ATOM 1629 C CA . GLY A 1 218 ? 12.742 -22.656 -0.144 1 98.81 218 GLY A CA 1
ATOM 1630 C C . GLY A 1 218 ? 11.312 -22.219 -0.408 1 98.81 218 GLY A C 1
ATOM 1631 O O . GLY A 1 218 ? 10.398 -22.594 0.323 1 98.81 218 GLY A O 1
ATOM 1632 N N . ILE A 1 219 ? 11.102 -21.453 -1.452 1 98.81 219 ILE A N 1
ATOM 1633 C CA . ILE A 1 219 ? 9.781 -20.969 -1.846 1 98.81 219 ILE A CA 1
ATOM 1634 C C . ILE A 1 219 ? 8.859 -22.156 -2.117 1 98.81 219 ILE A C 1
ATOM 1636 O O . ILE A 1 219 ? 7.758 -22.234 -1.567 1 98.81 219 ILE A O 1
ATOM 1640 N N . PHE A 1 220 ? 9.266 -23.125 -2.945 1 98.44 220 PHE A N 1
ATOM 1641 C CA . PHE A 1 220 ? 8.398 -24.234 -3.318 1 98.44 220 PHE A CA 1
ATOM 1642 C C . PHE A 1 220 ? 8.219 -25.203 -2.15 1 98.44 220 PHE A C 1
ATOM 1644 O O . PHE A 1 220 ? 7.148 -25.797 -1.986 1 98.44 220 PHE A O 1
ATOM 1651 N N . ASP A 1 221 ? 9.312 -25.359 -1.335 1 98.5 221 ASP A N 1
ATOM 1652 C CA . ASP A 1 221 ? 9.125 -26.141 -0.11 1 98.5 221 ASP A CA 1
ATOM 1653 C C . ASP A 1 221 ? 8.039 -25.531 0.769 1 98.5 221 ASP A C 1
ATOM 1655 O O . ASP A 1 221 ? 7.195 -26.25 1.311 1 98.5 221 ASP A O 1
ATOM 1659 N N . THR A 1 222 ? 8.055 -24.25 0.922 1 98.75 222 THR A N 1
ATOM 1660 C CA . THR A 1 222 ? 7.07 -23.531 1.729 1 98.75 222 THR A CA 1
ATOM 1661 C C . THR A 1 222 ? 5.68 -23.625 1.107 1 98.75 222 THR A C 1
ATOM 1663 O O . THR A 1 222 ? 4.723 -24.031 1.773 1 98.75 222 THR A O 1
ATOM 1666 N N . ILE A 1 223 ? 5.531 -23.328 -0.186 1 98.06 223 ILE A N 1
ATOM 1667 C CA . ILE A 1 223 ? 4.242 -23.312 -0.871 1 98.06 223 ILE A CA 1
ATOM 1668 C C . ILE A 1 223 ? 3.58 -24.672 -0.782 1 98.06 223 ILE A C 1
ATOM 1670 O O . ILE A 1 223 ? 2.367 -24.781 -0.583 1 98.06 223 ILE A O 1
ATOM 1674 N N . ASN A 1 224 ? 4.363 -25.75 -0.88 1 97.5 224 ASN A N 1
ATOM 1675 C CA . ASN A 1 224 ? 3.844 -27.125 -0.871 1 97.5 224 ASN A CA 1
ATOM 1676 C C . ASN A 1 224 ? 3.275 -27.484 0.495 1 97.5 224 ASN A C 1
ATOM 1678 O O . ASN A 1 224 ? 2.467 -28.422 0.604 1 97.5 224 ASN A O 1
ATOM 1682 N N . LYS A 1 225 ? 3.666 -26.719 1.527 1 97.88 225 LYS A N 1
ATOM 1683 C CA . LYS A 1 225 ? 3.262 -27.047 2.889 1 97.88 225 LYS A CA 1
ATOM 1684 C C . LYS A 1 225 ? 2.121 -26.156 3.361 1 97.88 225 LYS A C 1
ATOM 1686 O O . LYS A 1 225 ? 1.577 -26.359 4.449 1 97.88 225 LYS A O 1
ATOM 1691 N N . LEU A 1 226 ? 1.729 -25.156 2.615 1 98.44 226 LEU A N 1
ATOM 1692 C CA . LEU A 1 226 ? 0.717 -24.203 3.047 1 98.44 226 LEU A CA 1
ATOM 1693 C C . LEU A 1 226 ? -0.651 -24.859 3.148 1 98.44 226 LEU A C 1
ATOM 1695 O O . LEU A 1 226 ? -0.982 -25.734 2.346 1 98.44 226 LEU A O 1
ATOM 1699 N N . SER A 1 227 ? -1.403 -24.453 4.105 1 97.88 227 SER A N 1
ATOM 1700 C CA . SER A 1 227 ? -2.748 -24.953 4.395 1 97.88 227 SER A CA 1
ATOM 1701 C C . SER A 1 227 ? -3.697 -23.797 4.711 1 97.88 227 SER A C 1
ATOM 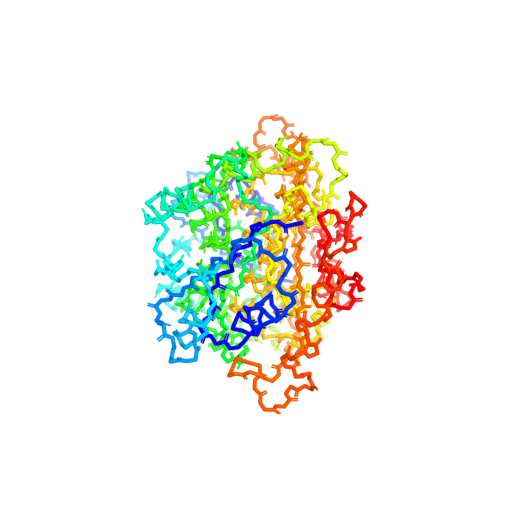1703 O O . SER A 1 227 ? -3.344 -22.625 4.543 1 97.88 227 SER A O 1
ATOM 1705 N N . ASP A 1 228 ? -4.926 -24.141 5.102 1 97.75 228 ASP A N 1
ATOM 1706 C CA . ASP A 1 228 ? -5.938 -23.156 5.441 1 97.75 228 ASP A CA 1
ATOM 1707 C C . ASP A 1 228 ? -5.457 -22.25 6.574 1 97.75 228 ASP A C 1
ATOM 1709 O O . ASP A 1 228 ? -5.84 -21.078 6.645 1 97.75 228 ASP A O 1
ATOM 1713 N N . ALA A 1 229 ? -4.539 -22.734 7.359 1 98 229 ALA A N 1
ATOM 1714 C CA . ALA A 1 229 ? -4.012 -21.969 8.484 1 98 229 ALA A CA 1
ATOM 1715 C C . ALA A 1 229 ? -3.08 -20.859 8 1 98 229 ALA A C 1
ATOM 1717 O O . ALA A 1 229 ? -2.754 -19.938 8.758 1 98 229 ALA A O 1
ATOM 1718 N N . ASP A 1 230 ? -2.695 -20.875 6.738 1 98.62 230 ASP A N 1
ATOM 1719 C CA . ASP A 1 230 ? -1.632 -20 6.254 1 98.62 230 ASP A CA 1
ATOM 1720 C C . ASP A 1 230 ? -2.18 -18.953 5.285 1 98.62 230 ASP A C 1
ATOM 1722 O O . ASP A 1 230 ? -1.471 -18.016 4.906 1 98.62 230 ASP A O 1
ATOM 1726 N N . THR A 1 231 ? -3.477 -19.125 4.824 1 98.81 231 THR A N 1
ATOM 1727 C CA . THR A 1 231 ? -4.023 -18.172 3.869 1 98.81 231 THR A CA 1
ATOM 1728 C C . THR A 1 231 ? -4.082 -16.766 4.48 1 98.81 231 THR A C 1
ATOM 1730 O O . THR A 1 231 ? -4.398 -16.609 5.66 1 98.81 231 THR A O 1
ATOM 1733 N N . GLY A 1 232 ? -3.617 -15.758 3.738 1 98.81 232 GLY A N 1
ATOM 1734 C CA . GLY A 1 232 ? -3.662 -14.375 4.18 1 98.81 232 GLY A CA 1
ATOM 1735 C C . GLY A 1 232 ? -2.428 -13.953 4.953 1 98.81 232 GLY A C 1
ATOM 1736 O O . GLY A 1 232 ? -2.361 -12.836 5.469 1 98.81 232 GLY A O 1
ATOM 1737 N N . LYS A 1 233 ? -1.413 -14.875 5.035 1 98.88 233 LYS A N 1
ATOM 1738 C CA . LYS A 1 233 ? -0.224 -14.547 5.812 1 98.88 233 LYS A CA 1
ATOM 1739 C C . LYS A 1 233 ? 0.864 -13.945 4.926 1 98.88 233 LYS A C 1
ATOM 1741 O O . LYS A 1 233 ? 0.797 -14.047 3.701 1 98.88 233 LYS A O 1
ATOM 1746 N N . PHE A 1 234 ? 1.75 -13.234 5.496 1 98.94 234 PHE A N 1
ATOM 1747 C CA . PHE A 1 234 ? 3.012 -12.773 4.934 1 98.94 234 PHE A CA 1
ATOM 1748 C C . PHE A 1 234 ? 4.156 -13.695 5.332 1 98.94 234 PHE A C 1
ATOM 1750 O O . PHE A 1 234 ? 4.531 -13.758 6.504 1 98.94 234 PHE A O 1
ATOM 1757 N N . LEU A 1 235 ? 4.738 -14.383 4.336 1 98.94 235 LEU A N 1
ATOM 1758 C CA . LEU A 1 235 ? 5.664 -15.461 4.652 1 98.94 235 LEU A CA 1
ATOM 1759 C C . LEU A 1 235 ? 7.031 -15.203 4.023 1 98.94 235 LEU A C 1
ATOM 1761 O O . LEU A 1 235 ? 7.117 -14.695 2.902 1 98.94 235 LEU A O 1
ATOM 1765 N N . ASN A 1 236 ? 8.078 -15.562 4.719 1 98.88 236 ASN A N 1
ATOM 1766 C CA . ASN A 1 236 ? 9.422 -15.672 4.172 1 98.88 236 ASN A CA 1
ATOM 1767 C C . ASN A 1 236 ? 9.594 -16.938 3.344 1 98.88 236 ASN A C 1
ATOM 1769 O O . ASN A 1 236 ? 8.859 -17.906 3.527 1 98.88 236 ASN A O 1
ATOM 1773 N N . TYR A 1 237 ? 10.578 -16.984 2.453 1 98.81 237 TYR A N 1
ATOM 1774 C CA . TYR A 1 237 ? 10.797 -18.125 1.576 1 98.81 237 TYR A CA 1
ATOM 1775 C C . TYR A 1 237 ? 10.977 -19.406 2.385 1 98.81 237 TYR A C 1
ATOM 1777 O O . TYR A 1 237 ? 10.695 -20.5 1.894 1 98.81 237 TYR A O 1
ATOM 1785 N N . ASP A 1 238 ? 11.367 -19.266 3.609 1 98.5 238 ASP A N 1
ATOM 1786 C CA . ASP A 1 238 ? 11.664 -20.438 4.43 1 98.5 238 ASP A CA 1
ATOM 1787 C C . ASP A 1 238 ? 10.461 -20.828 5.285 1 98.5 238 ASP A C 1
ATOM 1789 O O . ASP A 1 238 ? 10.57 -21.688 6.168 1 98.5 238 ASP A O 1
ATOM 1793 N N . GLY A 1 239 ? 9.406 -20.141 5.137 1 98.56 239 GLY A N 1
ATOM 1794 C CA . GLY A 1 239 ? 8.156 -20.516 5.777 1 98.56 239 GLY A CA 1
ATOM 1795 C C . GLY A 1 239 ? 7.855 -19.719 7.031 1 98.56 239 GLY A C 1
ATOM 1796 O O . GLY A 1 239 ? 6.742 -19.766 7.555 1 98.56 239 GLY A O 1
ATOM 1797 N N . SER A 1 240 ? 8.836 -18.984 7.516 1 98.75 240 SER A N 1
ATOM 1798 C CA . SER A 1 240 ? 8.57 -18.172 8.695 1 98.75 240 SER A CA 1
ATOM 1799 C C . SER A 1 240 ? 7.621 -17.016 8.375 1 98.75 240 SER A C 1
ATOM 1801 O O . SER A 1 240 ? 7.676 -16.438 7.289 1 98.75 240 SER A O 1
ATOM 1803 N N . GLU A 1 241 ? 6.754 -16.703 9.328 1 98.81 241 GLU A N 1
ATOM 1804 C CA . GLU A 1 241 ? 5.789 -15.633 9.133 1 98.81 241 GLU A CA 1
ATOM 1805 C C . GLU A 1 241 ? 6.422 -14.266 9.406 1 98.81 241 GLU A C 1
ATOM 1807 O O . GLU A 1 241 ? 7.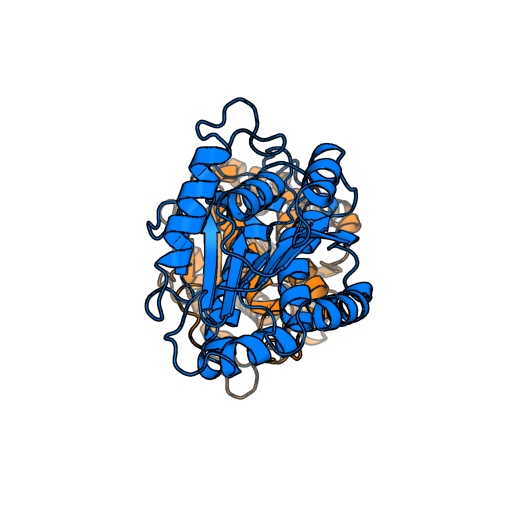195 -14.117 10.352 1 98.81 241 GLU A O 1
ATOM 1812 N N . LEU A 1 242 ? 6.18 -13.328 8.602 1 98.88 242 LEU A N 1
ATOM 1813 C CA . LEU A 1 242 ? 6.66 -11.953 8.742 1 98.88 242 LEU A CA 1
ATOM 1814 C C . LEU A 1 242 ? 5.535 -11.023 9.188 1 98.88 242 LEU A C 1
ATOM 1816 O O . LEU A 1 242 ? 4.379 -11.219 8.812 1 98.88 242 LEU A O 1
ATOM 1820 N N . PRO A 1 243 ? 5.859 -10.031 10.023 1 98.88 243 PRO A N 1
ATOM 1821 C CA . PRO A 1 243 ? 4.844 -9.023 10.352 1 98.88 243 PRO A CA 1
ATOM 1822 C C . PRO A 1 243 ? 4.523 -8.109 9.172 1 98.88 243 PRO A C 1
ATOM 1824 O O . PRO A 1 243 ? 5.355 -7.93 8.281 1 98.88 243 PRO A O 1
ATOM 1827 N N . TRP A 1 244 ? 3.361 -7.602 9.172 1 98.88 244 TRP A N 1
ATOM 1828 C CA . TRP A 1 244 ? 3.002 -6.656 8.117 1 98.88 244 TRP A CA 1
ATOM 1829 C C . TRP A 1 244 ? 3.838 -5.387 8.219 1 98.88 244 TRP A C 1
ATOM 1831 O O . TRP A 1 244 ? 4.086 -4.883 9.32 1 98.88 244 TRP A O 1
ATOM 1841 N N . MET B 1 1 ? 2.139 24.984 18.594 1 81.31 1 MET B N 1
ATOM 1842 C CA . MET B 1 1 ? 1.858 24.859 17.172 1 81.31 1 MET B CA 1
ATOM 1843 C C . MET B 1 1 ? 1.349 26.188 16.609 1 81.31 1 MET B C 1
ATOM 1845 O O . MET B 1 1 ? 0.38 26.75 17.125 1 81.31 1 MET B O 1
ATOM 1849 N N . LYS B 1 2 ? 1.953 26.766 15.664 1 91.75 2 LYS B N 1
ATOM 1850 C CA . LYS B 1 2 ? 1.638 28.094 15.164 1 91.75 2 LYS B CA 1
ATOM 1851 C C . LYS B 1 2 ? 0.991 28.031 13.781 1 91.75 2 LYS B C 1
ATOM 1853 O O . LYS B 1 2 ? 0.095 28.812 13.469 1 91.75 2 LYS B O 1
ATOM 1858 N N . THR B 1 3 ? 1.478 27.172 12.977 1 97.25 3 THR B N 1
ATOM 1859 C CA . THR B 1 3 ? 0.99 27.078 11.602 1 97.25 3 THR B CA 1
ATOM 1860 C C . THR B 1 3 ? 0.533 25.656 11.281 1 97.25 3 THR B C 1
ATOM 1862 O O . THR B 1 3 ? 1.259 24.688 11.531 1 97.25 3 THR B O 1
ATOM 1865 N N . VAL B 1 4 ? -0.691 25.562 10.742 1 98.5 4 VAL B N 1
ATOM 1866 C CA . VAL B 1 4 ? -1.277 24.266 10.383 1 98.5 4 VAL B CA 1
ATOM 1867 C C . VAL B 1 4 ? -1.758 24.297 8.938 1 98.5 4 VAL B C 1
ATOM 1869 O O . VAL B 1 4 ? -2.379 25.266 8.5 1 98.5 4 VAL B O 1
ATOM 1872 N N . LEU B 1 5 ? -1.38 23.297 8.164 1 98.88 5 LEU B N 1
ATOM 1873 C CA . LEU B 1 5 ? -1.893 23.094 6.812 1 98.88 5 LEU B CA 1
ATOM 1874 C C . LEU B 1 5 ? -2.729 21.828 6.727 1 98.88 5 LEU B C 1
ATOM 1876 O O . LEU B 1 5 ? -2.289 20.766 7.164 1 98.88 5 LEU B O 1
ATOM 1880 N N . ILE B 1 6 ? -3.93 21.938 6.215 1 98.88 6 ILE B N 1
ATOM 1881 C CA . ILE B 1 6 ? -4.852 20.812 6.062 1 98.88 6 ILE B CA 1
ATOM 1882 C C . ILE B 1 6 ? -5.246 20.672 4.598 1 98.88 6 ILE B C 1
ATOM 1884 O O . ILE B 1 6 ? -5.691 21.625 3.967 1 98.88 6 ILE B O 1
ATOM 1888 N N . THR B 1 7 ? -5.031 19.5 4.035 1 98.88 7 THR B N 1
ATOM 1889 C CA . THR B 1 7 ? -5.535 19.25 2.688 1 98.88 7 THR B CA 1
ATOM 1890 C C . THR B 1 7 ? -6.941 18.656 2.736 1 98.88 7 THR B C 1
ATOM 1892 O O . THR B 1 7 ? -7.297 17.969 3.695 1 98.88 7 THR B O 1
ATOM 1895 N N . GLY B 1 8 ? -7.715 18.859 1.64 1 98.56 8 GLY B N 1
ATOM 1896 C CA . GLY B 1 8 ? -9.086 18.375 1.617 1 98.56 8 GLY B CA 1
ATOM 1897 C C . GLY B 1 8 ? -9.961 19.016 2.678 1 98.56 8 GLY B C 1
ATOM 1898 O O . GLY B 1 8 ? -10.648 18.312 3.428 1 98.56 8 GLY B O 1
ATOM 1899 N N . ALA B 1 9 ? -9.992 20.375 2.76 1 98.62 9 ALA B N 1
ATOM 1900 C CA . ALA B 1 9 ? -10.555 21.078 3.914 1 98.62 9 ALA B CA 1
ATOM 1901 C C . ALA B 1 9 ? -11.961 21.578 3.621 1 98.62 9 ALA B C 1
ATOM 1903 O O . ALA B 1 9 ? -12.57 22.25 4.449 1 98.62 9 ALA B O 1
ATOM 1904 N N . ASN B 1 10 ? -12.547 21.266 2.475 1 97.12 10 ASN B N 1
ATOM 1905 C CA . ASN B 1 10 ? -13.789 21.906 2.047 1 97.12 10 ASN B CA 1
ATOM 1906 C C . ASN B 1 10 ? -15.008 21.234 2.682 1 97.12 10 ASN B C 1
ATOM 1908 O O . ASN B 1 10 ? -16.094 21.828 2.711 1 97.12 10 ASN B O 1
ATOM 1912 N N . ARG B 1 11 ? -14.883 20.016 3.141 1 96.81 11 ARG B N 1
ATOM 1913 C CA . ARG B 1 11 ? -15.992 19.297 3.771 1 96.81 11 ARG B CA 1
ATOM 1914 C C . ARG B 1 11 ? -15.484 18.234 4.727 1 96.81 11 ARG B C 1
ATOM 1916 O O . ARG B 1 11 ? -14.281 18.062 4.91 1 96.81 11 ARG B O 1
ATOM 1923 N N . GLY B 1 12 ? -16.406 17.625 5.379 1 97.56 12 GLY B N 1
ATOM 1924 C CA . GLY B 1 12 ? -16.094 16.453 6.184 1 97.56 12 GLY B CA 1
ATOM 1925 C C . GLY B 1 12 ? -15.078 16.75 7.281 1 97.56 12 GLY B C 1
ATOM 1926 O O . GLY B 1 12 ? -15.211 17.719 8.016 1 97.56 12 GLY B O 1
ATOM 1927 N N . LEU B 1 13 ? -14.148 15.867 7.418 1 98.62 13 LEU B N 1
ATOM 1928 C CA . LEU B 1 13 ? -13.148 15.93 8.477 1 98.62 13 LEU B CA 1
ATOM 1929 C C . LEU B 1 13 ? -12.273 17.172 8.32 1 98.62 13 LEU B C 1
ATOM 1931 O O . LEU B 1 13 ? -11.977 17.844 9.305 1 98.62 13 LEU B O 1
ATOM 1935 N N . GLY B 1 14 ? -11.859 17.469 7.027 1 98.75 14 GLY B N 1
ATOM 1936 C CA . GLY B 1 14 ? -11.031 18.641 6.789 1 98.75 14 GLY B CA 1
ATOM 1937 C C . GLY B 1 14 ? -11.68 19.922 7.254 1 98.75 14 GLY B C 1
ATOM 1938 O O . GLY B 1 14 ? -11.055 20.719 7.957 1 98.75 14 GLY B O 1
ATOM 1939 N N . LEU B 1 15 ? -12.898 20.078 6.871 1 98.75 15 LEU B N 1
ATOM 1940 C CA . LEU B 1 15 ? -13.641 21.25 7.312 1 98.75 15 LEU B CA 1
ATOM 1941 C C . LEU B 1 15 ? -13.812 21.25 8.828 1 98.75 15 LEU B C 1
ATOM 1943 O O . LEU B 1 15 ? -13.703 22.297 9.469 1 98.75 15 LEU B O 1
ATOM 1947 N N . GLY B 1 16 ? -14.094 20.078 9.367 1 98.69 16 GLY B N 1
ATOM 1948 C CA . GLY B 1 16 ? -14.195 19.953 10.812 1 98.69 16 GLY B CA 1
ATOM 1949 C C . GLY B 1 16 ? -12.93 20.375 11.539 1 98.69 16 GLY B C 1
ATOM 1950 O O . GLY B 1 16 ? -12.992 21.016 12.594 1 98.69 16 GLY B O 1
ATOM 1951 N N . MET B 1 17 ? -11.797 20.062 11 1 98.75 17 MET B N 1
ATOM 1952 C CA . MET B 1 17 ? -10.523 20.438 11.617 1 98.75 17 MET B CA 1
ATOM 1953 C C . MET B 1 17 ? -10.305 21.938 11.539 1 98.75 17 MET B C 1
ATOM 1955 O O . MET B 1 17 ? -9.805 22.547 12.492 1 98.75 17 MET B O 1
ATOM 1959 N N . VAL B 1 18 ? -10.672 22.5 10.414 1 98.69 18 VAL B N 1
ATOM 1960 C CA . VAL B 1 18 ? -10.57 23.953 10.281 1 98.69 18 VAL B CA 1
ATOM 1961 C C . VAL B 1 18 ? -11.445 24.625 11.328 1 98.69 18 VAL B C 1
ATOM 1963 O O . VAL B 1 18 ? -11.008 25.547 12.016 1 98.69 18 VAL B O 1
ATOM 1966 N N . LYS B 1 19 ? -12.688 24.156 11.477 1 98.44 19 LYS B N 1
ATOM 1967 C CA . LYS B 1 19 ? -13.609 24.703 12.469 1 98.44 19 LYS B CA 1
ATOM 1968 C C . LYS B 1 19 ? -13.039 24.578 13.875 1 98.44 19 LYS B C 1
ATOM 1970 O O . LYS B 1 19 ? -13.109 25.516 14.664 1 98.44 19 LYS B O 1
ATOM 1975 N N . TYR B 1 20 ? -12.523 23.453 14.156 1 98.38 20 TYR B N 1
ATOM 1976 C CA . TYR B 1 20 ? -11.93 23.203 15.461 1 98.38 20 TYR B CA 1
ATOM 1977 C C . TYR B 1 20 ? -10.805 24.188 15.75 1 98.38 20 TYR B C 1
ATOM 1979 O O . TYR B 1 20 ? -10.773 24.797 16.812 1 98.38 20 TYR B O 1
ATOM 1987 N N . LEU B 1 21 ? -9.938 24.391 14.836 1 98 21 LEU B N 1
ATOM 1988 C CA . LEU B 1 21 ? -8.758 25.234 15.016 1 98 21 LEU B CA 1
ATOM 1989 C C . LEU B 1 21 ? -9.156 26.703 15.148 1 98 21 LEU B C 1
ATOM 1991 O O . LEU B 1 21 ? -8.562 27.438 15.938 1 98 21 LEU B O 1
ATOM 1995 N N . THR B 1 22 ? -10.117 27.125 14.336 1 97.44 22 THR B N 1
ATOM 1996 C CA . THR B 1 22 ? -10.547 28.516 14.398 1 97.44 22 THR B CA 1
ATOM 1997 C C . THR B 1 22 ? -11.258 28.797 15.719 1 97.44 22 THR B C 1
ATOM 1999 O O . THR B 1 22 ? -11.141 29.906 16.266 1 97.44 22 THR B O 1
ATOM 2002 N N . LYS B 1 23 ? -11.945 27.797 16.188 1 96.5 23 LYS B N 1
ATOM 2003 C CA . LYS B 1 23 ? -12.641 27.938 17.469 1 96.5 23 LYS B CA 1
ATOM 2004 C C . LYS B 1 23 ? -11.648 27.984 18.625 1 96.5 23 LYS B C 1
ATOM 2006 O O . LYS B 1 23 ? -11.82 28.766 19.562 1 96.5 23 LYS B O 1
ATOM 2011 N N . GLN B 1 24 ? -10.688 27.094 18.578 1 94.62 24 GLN B N 1
ATOM 2012 C CA . GLN B 1 24 ? -9.695 27.062 19.641 1 94.62 24 GLN B CA 1
ATOM 2013 C C . GLN B 1 24 ? -8.82 28.312 19.641 1 94.62 24 GLN B C 1
ATOM 2015 O O . GLN B 1 24 ? -8.305 28.719 20.672 1 94.62 24 GLN B O 1
ATOM 2020 N N . ASN B 1 25 ? -8.602 28.922 18.453 1 91.5 25 ASN B N 1
ATOM 2021 C CA . ASN B 1 25 ? -7.84 30.141 18.266 1 91.5 25 ASN B CA 1
ATOM 2022 C C . ASN B 1 25 ? -6.418 30.016 18.812 1 91.5 25 ASN B C 1
ATOM 2024 O O . ASN B 1 25 ? -5.922 30.922 19.484 1 91.5 25 ASN B O 1
ATOM 2028 N N . THR B 1 26 ? -5.832 28.844 18.578 1 85.5 26 THR B N 1
ATOM 2029 C CA . THR B 1 26 ? -4.496 28.594 19.109 1 85.5 26 THR B CA 1
ATOM 2030 C C . THR B 1 26 ? -3.461 28.594 17.984 1 85.5 26 THR B C 1
ATOM 2032 O O . THR B 1 26 ? -2.258 28.641 18.25 1 85.5 26 THR B O 1
ATOM 2035 N N . ALA B 1 27 ? -3.895 28.625 16.75 1 92.19 27 ALA B N 1
ATOM 2036 C CA . ALA B 1 27 ? -2.982 28.625 15.617 1 92.19 27 ALA B CA 1
ATOM 2037 C C . ALA B 1 27 ? -2.842 30.031 15.023 1 92.19 27 ALA B C 1
ATOM 2039 O O . ALA B 1 27 ? -3.838 30.734 14.828 1 92.19 27 ALA B O 1
ATOM 2040 N N . LYS B 1 28 ? -1.636 30.406 14.812 1 93.75 28 LYS B N 1
ATOM 2041 C CA . LYS B 1 28 ? -1.376 31.719 14.219 1 93.75 28 LYS B CA 1
ATOM 2042 C C . LYS B 1 28 ? -1.82 31.75 12.758 1 93.75 28 LYS B C 1
ATOM 2044 O O . LYS B 1 28 ? -2.365 32.75 12.289 1 93.75 28 LYS B O 1
ATOM 2049 N N . ASN B 1 29 ? -1.512 30.703 12.016 1 96.56 29 ASN B N 1
ATOM 2050 C CA . ASN B 1 29 ? -1.899 30.562 10.617 1 96.56 29 ASN B CA 1
ATOM 2051 C C . ASN B 1 29 ? -2.564 29.219 10.359 1 96.56 29 ASN B C 1
ATOM 2053 O O . ASN B 1 29 ? -2.031 28.172 10.742 1 96.56 29 ASN B O 1
ATOM 2057 N N . ILE B 1 30 ? -3.727 29.234 9.844 1 98.38 30 ILE B N 1
ATOM 2058 C CA . ILE B 1 30 ? -4.426 28.047 9.359 1 98.38 30 ILE B CA 1
ATOM 2059 C C . ILE B 1 30 ? -4.551 28.094 7.844 1 98.38 30 ILE B C 1
ATOM 2061 O O . ILE B 1 30 ? -5.156 29.031 7.297 1 98.38 30 ILE B O 1
ATOM 2065 N N . ILE B 1 31 ? -3.924 27.172 7.18 1 98.75 31 ILE B N 1
ATOM 2066 C CA . ILE B 1 31 ? -3.994 27.078 5.727 1 98.75 31 ILE B CA 1
ATOM 2067 C C . ILE B 1 31 ? -4.875 25.906 5.32 1 98.75 31 ILE B C 1
ATOM 2069 O O . ILE B 1 31 ? -4.52 24.75 5.551 1 98.75 31 ILE B O 1
ATOM 2073 N N . ALA B 1 32 ? -6.016 26.203 4.789 1 98.75 32 ALA B N 1
ATOM 2074 C CA . ALA B 1 32 ? -6.957 25.203 4.281 1 98.75 32 ALA B CA 1
ATOM 2075 C C . ALA B 1 32 ? -6.844 25.062 2.768 1 98.75 32 ALA B C 1
ATOM 2077 O O . ALA B 1 32 ? -6.961 26.047 2.037 1 98.75 32 ALA B O 1
ATOM 2078 N N . THR B 1 33 ? -6.609 23.844 2.316 1 98.69 33 THR B N 1
ATOM 2079 C CA . THR B 1 33 ? -6.535 23.656 0.871 1 98.69 33 THR B CA 1
ATOM 2080 C C . THR B 1 33 ? -7.668 22.766 0.385 1 98.69 33 THR B C 1
ATOM 2082 O O . THR B 1 33 ? -8.148 21.906 1.127 1 98.69 33 THR B O 1
ATOM 2085 N N . CYS B 1 34 ? -8.117 22.984 -0.794 1 98.06 34 CYS B N 1
ATOM 2086 C CA . CYS B 1 34 ? -9.156 22.188 -1.438 1 98.06 34 CYS B CA 1
ATOM 2087 C C . CYS B 1 34 ? -9.227 22.484 -2.932 1 98.06 34 CYS B C 1
ATOM 2089 O O . CYS B 1 34 ? -8.641 23.469 -3.4 1 98.06 34 CYS B O 1
ATOM 2091 N N . ARG B 1 35 ? -9.875 21.609 -3.676 1 96.75 35 ARG B N 1
ATOM 2092 C CA . ARG B 1 35 ? -10.086 21.828 -5.105 1 96.75 35 ARG B CA 1
ATOM 2093 C C . ARG B 1 35 ? -11.18 22.859 -5.352 1 96.75 35 ARG B C 1
ATOM 2095 O O . ARG B 1 35 ? -11.039 23.719 -6.227 1 96.75 35 ARG B O 1
ATOM 2102 N N . THR B 1 36 ? -12.219 22.641 -4.547 1 96.38 36 THR B N 1
ATOM 2103 C CA . THR B 1 36 ? -13.383 23.516 -4.617 1 96.38 36 THR B CA 1
ATOM 2104 C C . THR B 1 36 ? -13.742 24.047 -3.232 1 96.38 36 THR B C 1
ATOM 2106 O O . THR B 1 36 ? -13.953 23.281 -2.295 1 96.38 36 THR B O 1
ATOM 2109 N N . VAL B 1 37 ? -13.867 25.328 -3.172 1 97.62 37 VAL B N 1
ATOM 2110 C CA . VAL B 1 37 ? -14.148 25.953 -1.889 1 97.62 37 VAL B CA 1
ATOM 2111 C C . VAL B 1 37 ? -15.641 25.844 -1.576 1 97.62 37 VAL B C 1
ATOM 2113 O O . VAL B 1 37 ? -16.484 26.141 -2.432 1 97.62 37 VAL B O 1
ATOM 2116 N N . SER B 1 38 ? -15.938 25.391 -0.435 1 97.81 38 SER B N 1
ATOM 2117 C CA . SER B 1 38 ? -17.328 25.344 -0.007 1 97.81 38 SER B CA 1
ATOM 2118 C C . SER B 1 38 ? -17.781 26.688 0.566 1 97.81 38 SER B C 1
ATOM 2120 O O . SER B 1 38 ? -16.938 27.484 1.016 1 97.81 38 SER B O 1
ATOM 2122 N N . GLU B 1 39 ? -19.078 26.906 0.589 1 97.94 39 GLU B N 1
ATOM 2123 C CA . GLU B 1 39 ? -19.625 28.141 1.174 1 97.94 39 GLU B CA 1
ATOM 2124 C C . GLU B 1 39 ? -19.281 28.234 2.658 1 97.94 39 GLU B C 1
ATOM 2126 O O . GLU B 1 39 ? -19 29.328 3.162 1 97.94 39 GLU B O 1
ATOM 2131 N N . GLU B 1 40 ? -19.297 27.109 3.311 1 97.75 40 GLU B N 1
ATOM 2132 C CA . GLU B 1 40 ? -18.984 27.094 4.734 1 97.75 40 GLU B CA 1
ATOM 2133 C C . GLU B 1 40 ? -17.531 27.5 4.984 1 97.75 40 GLU B C 1
ATOM 2135 O O . GLU B 1 40 ? -17.25 28.281 5.891 1 97.75 40 GLU B O 1
ATOM 2140 N N . LEU B 1 41 ? -16.656 27 4.203 1 98.5 41 LEU B N 1
ATOM 2141 C CA . LEU B 1 41 ? -15.234 27.328 4.355 1 98.5 41 LEU B CA 1
ATOM 2142 C C . LEU B 1 41 ? -14.984 28.797 4.035 1 98.5 41 LEU B C 1
ATOM 2144 O O . LEU B 1 41 ? -14.195 29.469 4.715 1 98.5 41 LEU B O 1
ATOM 2148 N N . LYS B 1 42 ? -15.648 29.281 3.076 1 97.94 42 LYS B N 1
ATOM 2149 C CA . LYS B 1 42 ? -15.531 30.688 2.715 1 97.94 42 LYS B CA 1
ATOM 2150 C C . LYS B 1 42 ? -15.984 31.578 3.859 1 97.94 42 LYS B C 1
ATOM 2152 O O . LYS B 1 42 ? -15.328 32.594 4.172 1 97.94 42 LYS B O 1
ATOM 2157 N N . THR B 1 43 ? -17.078 31.219 4.426 1 98.06 43 THR B N 1
ATOM 2158 C CA . THR B 1 43 ? -17.625 31.984 5.539 1 98.06 43 THR B CA 1
ATOM 2159 C C . THR B 1 43 ? -16.672 31.984 6.723 1 98.06 43 THR B C 1
ATOM 2161 O O . THR B 1 43 ? -16.469 33.031 7.363 1 98.06 43 THR B O 1
ATOM 2164 N N . LEU B 1 44 ? -16.094 30.828 6.98 1 97.94 44 LEU B N 1
ATOM 2165 C CA . LEU B 1 44 ? -15.109 30.719 8.055 1 97.94 44 LEU B CA 1
ATOM 2166 C C . LEU B 1 44 ? -13.906 31.609 7.789 1 97.94 44 LEU B C 1
ATOM 2168 O O . LEU B 1 44 ? -13.398 32.281 8.703 1 97.94 44 LEU B O 1
ATOM 2172 N N . SER B 1 45 ? -13.453 31.562 6.547 1 97.75 45 SER B N 1
ATOM 2173 C CA . SER B 1 45 ? -12.289 32.375 6.18 1 97.75 45 SER B CA 1
ATOM 2174 C C . SER B 1 45 ? -12.578 33.844 6.324 1 97.75 45 SER B C 1
ATOM 2176 O O . SER B 1 45 ? -11.695 34.625 6.711 1 97.75 45 SER B O 1
ATOM 2178 N N . ALA B 1 46 ? -13.758 34.281 6.043 1 97.69 46 ALA B N 1
ATOM 2179 C CA . ALA B 1 46 ? -14.148 35.688 6.172 1 97.69 46 ALA B CA 1
ATOM 2180 C C . ALA B 1 46 ? -14.195 36.125 7.637 1 97.69 46 ALA B C 1
ATOM 2182 O O . ALA B 1 46 ? -13.898 37.25 7.965 1 97.69 46 ALA B O 1
ATOM 2183 N N . ALA B 1 47 ? -14.453 35.156 8.477 1 97.5 47 ALA B N 1
ATOM 2184 C CA . ALA B 1 47 ? -14.648 35.438 9.891 1 97.5 47 ALA B CA 1
ATOM 2185 C C . ALA B 1 47 ? -13.344 35.312 10.672 1 97.5 47 ALA B C 1
ATOM 2187 O O . ALA B 1 47 ? -13.258 35.719 11.828 1 97.5 47 ALA B O 1
ATOM 2188 N N . ASN B 1 48 ? -12.383 34.719 10.094 1 97.75 48 ASN B N 1
ATOM 2189 C CA . ASN B 1 48 ? -11.117 34.406 10.766 1 97.75 48 ASN B CA 1
ATOM 2190 C C . ASN B 1 48 ? -9.922 34.875 9.938 1 97.75 48 ASN B C 1
ATOM 2192 O O . ASN B 1 48 ? -9.562 34.25 8.953 1 97.75 48 ASN B O 1
ATOM 2196 N N . LYS B 1 49 ? -9.242 35.875 10.328 1 95.31 49 LYS B N 1
ATOM 2197 C CA . LYS B 1 49 ? -8.18 36.531 9.562 1 95.31 49 LYS B CA 1
ATOM 2198 C C . LYS B 1 49 ? -6.973 35.594 9.422 1 95.31 49 LYS B C 1
ATOM 2200 O O . LYS B 1 49 ? -6.176 35.75 8.492 1 95.31 49 LYS B O 1
ATOM 2205 N N . ASN B 1 50 ? -6.867 34.656 10.344 1 96.19 50 ASN B N 1
ATOM 2206 C CA . ASN B 1 50 ? -5.695 33.781 10.297 1 96.19 50 ASN B CA 1
ATOM 2207 C C . ASN B 1 50 ? -5.973 32.531 9.492 1 96.19 50 ASN B C 1
ATOM 2209 O O . ASN B 1 50 ? -5.168 31.594 9.508 1 96.19 50 ASN B O 1
ATOM 2213 N N . LEU B 1 51 ? -7.148 32.438 8.883 1 98.19 51 LEU B N 1
ATOM 2214 C CA . LEU B 1 51 ? -7.488 31.312 8 1 98.19 51 LEU B CA 1
ATOM 2215 C C . LEU B 1 51 ? -7.336 31.719 6.539 1 98.19 51 LEU B C 1
ATOM 2217 O O . LEU B 1 51 ? -8.031 32.625 6.059 1 98.19 51 LEU B O 1
ATOM 2221 N N . VAL B 1 52 ? -6.434 31.031 5.832 1 98.06 52 VAL B N 1
ATOM 2222 C CA . VAL B 1 52 ? -6.195 31.266 4.41 1 98.06 52 VAL B CA 1
ATOM 2223 C C . VAL B 1 52 ? -6.609 30.031 3.607 1 98.06 52 VAL B C 1
ATOM 2225 O O . VAL B 1 52 ? -6.293 28.906 3.984 1 98.06 52 VAL B O 1
ATOM 2228 N N . ILE B 1 53 ? -7.348 30.25 2.531 1 98.44 53 ILE B N 1
ATOM 2229 C CA . ILE B 1 53 ? -7.75 29.156 1.643 1 98.44 53 ILE B CA 1
ATOM 2230 C C . ILE B 1 53 ? -6.859 29.156 0.4 1 98.44 53 ILE B C 1
ATOM 2232 O O . ILE B 1 53 ? -6.664 30.188 -0.234 1 98.44 53 ILE B O 1
ATOM 2236 N N . LEU B 1 54 ? -6.25 28.031 0.084 1 98.19 54 LEU B N 1
ATOM 2237 C CA . LEU B 1 54 ? -5.48 27.859 -1.142 1 98.19 54 LEU B CA 1
ATOM 2238 C C . LEU B 1 54 ? -6.074 26.734 -2 1 98.19 54 LEU B C 1
ATOM 2240 O O . LEU B 1 54 ? -6.5 25.703 -1.478 1 98.19 54 LEU B O 1
ATOM 2244 N N . ASN B 1 55 ? -6.125 26.984 -3.281 1 97.31 55 ASN B N 1
ATOM 2245 C CA . ASN B 1 55 ? -6.566 25.953 -4.211 1 97.31 55 ASN B CA 1
ATOM 2246 C C . ASN B 1 55 ? -5.5 24.875 -4.41 1 97.31 55 ASN B C 1
ATOM 2248 O O . ASN B 1 55 ? -4.34 25.188 -4.684 1 97.31 55 ASN B O 1
ATOM 2252 N N . LEU B 1 56 ? -5.91 23.641 -4.219 1 98.19 56 LEU B N 1
ATOM 2253 C CA . LEU B 1 56 ? -4.98 22.531 -4.414 1 98.19 56 LEU B CA 1
ATOM 2254 C C . LEU B 1 56 ? -5.715 21.297 -4.914 1 98.19 56 LEU B C 1
ATOM 2256 O O . LEU B 1 56 ? -6.625 20.797 -4.242 1 98.19 56 LEU B O 1
ATOM 2260 N N . ASP B 1 57 ? -5.402 20.859 -6.113 1 98.19 57 ASP B N 1
ATOM 2261 C CA . ASP B 1 57 ? -5.715 19.5 -6.57 1 98.19 57 ASP B CA 1
ATOM 2262 C C . ASP B 1 57 ? -4.559 18.547 -6.285 1 98.19 57 ASP B C 1
ATOM 2264 O O . ASP B 1 57 ? -3.537 18.578 -6.973 1 98.19 57 ASP B O 1
ATOM 2268 N N . VAL B 1 58 ? -4.789 17.688 -5.328 1 98.5 58 VAL B N 1
ATOM 2269 C CA . VAL B 1 58 ? -3.678 16.875 -4.844 1 98.5 58 VAL B CA 1
ATOM 2270 C C . VAL B 1 58 ? -3.254 15.875 -5.922 1 98.5 58 VAL B C 1
ATOM 2272 O O . VAL B 1 58 ? -2.184 15.273 -5.828 1 98.5 58 VAL B O 1
ATOM 2275 N N . LYS B 1 59 ? -4.039 15.641 -6.977 1 97.69 59 LYS B N 1
ATOM 2276 C CA . LYS B 1 59 ? -3.654 14.758 -8.07 1 97.69 59 LYS B CA 1
ATOM 2277 C C . LYS B 1 59 ? -2.631 15.43 -8.984 1 97.69 59 LYS B C 1
ATOM 2279 O O . LYS B 1 59 ? -1.917 14.75 -9.727 1 97.69 59 LYS B O 1
ATOM 2284 N N . ASN B 1 60 ? -2.615 16.766 -8.93 1 97.75 60 ASN B N 1
ATOM 2285 C CA . ASN B 1 60 ? -1.702 17.516 -9.781 1 97.75 60 ASN B CA 1
ATOM 2286 C C . ASN B 1 60 ? -0.372 17.781 -9.086 1 97.75 60 ASN B C 1
ATOM 2288 O O . ASN B 1 60 ? -0.051 18.922 -8.773 1 97.75 60 ASN B O 1
ATOM 2292 N N . THR B 1 61 ? 0.47 16.781 -9.031 1 96.75 61 THR B N 1
ATOM 2293 C CA . THR B 1 61 ? 1.709 16.859 -8.266 1 96.75 61 THR B CA 1
ATOM 2294 C C . THR B 1 61 ? 2.676 17.859 -8.891 1 96.75 61 THR B C 1
ATOM 2296 O O . THR B 1 61 ? 3.539 18.406 -8.203 1 96.75 61 THR B O 1
ATOM 2299 N N . SER B 1 62 ? 2.527 18.156 -10.141 1 95.5 62 SER B N 1
ATOM 2300 C CA . SER B 1 62 ? 3.406 19.094 -10.828 1 95.5 62 SER B CA 1
ATOM 2301 C C . SER B 1 62 ? 3.199 20.516 -10.312 1 95.5 62 SER B C 1
ATOM 2303 O O . SER B 1 62 ? 4.062 21.375 -10.492 1 95.5 62 SER B O 1
ATOM 2305 N N . SER B 1 63 ? 2.078 20.781 -9.641 1 96.38 63 SER B N 1
ATOM 2306 C CA . SER B 1 63 ? 1.77 22.109 -9.148 1 96.38 63 SER B CA 1
ATOM 2307 C C . SER B 1 63 ? 2.324 22.312 -7.738 1 96.38 63 SER B C 1
ATOM 2309 O O . SER B 1 63 ? 2.297 23.438 -7.215 1 96.38 63 SER B O 1
ATOM 2311 N N . PHE B 1 64 ? 2.885 21.312 -7.105 1 98.12 64 PHE B N 1
ATOM 2312 C CA . PHE B 1 64 ? 3.174 21.344 -5.676 1 98.12 64 PHE B CA 1
ATOM 2313 C C . PHE B 1 64 ? 4.277 22.344 -5.363 1 98.12 64 PHE B C 1
ATOM 2315 O O . PHE B 1 64 ? 4.258 22.984 -4.312 1 98.12 64 PHE B O 1
ATOM 2322 N N . ASP B 1 65 ? 5.18 22.516 -6.273 1 95 65 ASP B N 1
ATOM 2323 C CA . ASP B 1 65 ? 6.25 23.469 -6.008 1 95 65 ASP B CA 1
ATOM 2324 C C . ASP B 1 65 ? 5.715 24.891 -5.973 1 95 65 ASP B C 1
ATOM 2326 O O . ASP B 1 65 ? 6.141 25.703 -5.145 1 95 65 ASP B O 1
ATOM 2330 N N . GLU B 1 66 ? 4.84 25.141 -6.855 1 96.19 66 GLU B N 1
ATOM 2331 C CA . GLU B 1 66 ? 4.211 26.453 -6.855 1 96.19 66 GLU B CA 1
ATOM 2332 C C . GLU B 1 66 ? 3.393 26.672 -5.586 1 96.19 66 GLU B C 1
ATOM 2334 O O . GLU B 1 66 ? 3.467 27.734 -4.969 1 96.19 66 GLU B O 1
ATOM 2339 N N . VAL B 1 67 ? 2.643 25.719 -5.203 1 96.5 67 VAL B N 1
ATOM 2340 C CA . VAL B 1 67 ? 1.814 25.812 -4.008 1 96.5 67 VAL B CA 1
ATOM 2341 C C . VAL B 1 67 ? 2.705 25.953 -2.773 1 96.5 67 VAL B C 1
ATOM 2343 O O . VAL B 1 67 ? 2.406 26.734 -1.868 1 96.5 67 VAL B O 1
ATOM 2346 N N . SER B 1 68 ? 3.779 25.188 -2.752 1 97.56 68 SER B N 1
ATOM 2347 C CA . SER B 1 68 ? 4.727 25.25 -1.645 1 97.56 68 SER B CA 1
ATOM 2348 C C . SER B 1 68 ? 5.328 26.641 -1.509 1 97.56 68 SER B C 1
ATOM 2350 O O . SER B 1 68 ? 5.562 27.125 -0.396 1 97.56 68 SER B O 1
ATOM 2352 N N . SER B 1 69 ? 5.586 27.25 -2.646 1 97.38 69 SER B N 1
ATOM 2353 C CA . SER B 1 69 ? 6.102 28.609 -2.635 1 97.38 69 SER B CA 1
ATOM 2354 C C . SER B 1 69 ? 5.086 29.594 -2.041 1 97.38 69 SER B C 1
ATOM 2356 O O . SER B 1 69 ? 5.449 30.484 -1.271 1 97.38 69 SER B O 1
ATOM 2358 N N . GLN B 1 70 ? 3.846 29.438 -2.385 1 97.62 70 GLN B N 1
ATOM 2359 C CA . GLN B 1 70 ? 2.783 30.266 -1.82 1 97.62 70 GLN B CA 1
ATOM 2360 C C . GLN B 1 70 ? 2.676 30.062 -0.311 1 97.62 70 GLN B C 1
ATOM 2362 O O . GLN B 1 70 ? 2.547 31.031 0.44 1 97.62 70 GLN B O 1
ATOM 2367 N N . ILE B 1 71 ? 2.768 28.859 0.112 1 98.06 71 ILE B N 1
ATOM 2368 C CA . ILE B 1 71 ? 2.66 28.531 1.529 1 98.06 71 ILE B CA 1
ATOM 2369 C C . ILE B 1 71 ? 3.848 29.109 2.287 1 98.06 71 ILE B C 1
ATOM 2371 O O . ILE B 1 71 ? 3.689 29.641 3.393 1 98.06 71 ILE B O 1
ATOM 2375 N N . SER B 1 72 ? 4.988 29.031 1.675 1 97.88 72 SER B N 1
ATOM 2376 C CA . SER B 1 72 ? 6.195 29.578 2.285 1 97.88 72 SER B CA 1
ATOM 2377 C C . SER B 1 72 ? 6.039 31.062 2.578 1 97.88 72 SER B C 1
ATOM 2379 O O . SER B 1 72 ? 6.488 31.547 3.619 1 97.88 72 SER B O 1
ATOM 2381 N N . LYS B 1 73 ? 5.398 31.734 1.674 1 97.25 73 LYS B N 1
ATOM 2382 C CA . LYS B 1 73 ? 5.168 33.156 1.869 1 97.25 73 LYS B CA 1
ATOM 2383 C C . LYS B 1 73 ? 4.203 33.406 3.025 1 97.25 73 LYS B C 1
ATOM 2385 O O . LYS B 1 73 ? 4.359 34.375 3.771 1 97.25 73 LYS B O 1
ATOM 2390 N N . ILE B 1 74 ? 3.287 32.562 3.168 1 96.12 74 ILE B N 1
ATOM 2391 C CA . ILE B 1 74 ? 2.268 32.719 4.203 1 96.12 74 ILE B CA 1
ATOM 2392 C C . ILE B 1 74 ? 2.885 32.469 5.574 1 96.12 74 ILE B C 1
ATOM 2394 O O . ILE B 1 74 ? 2.65 33.219 6.523 1 96.12 74 ILE B O 1
ATOM 2398 N N . VAL B 1 75 ? 3.711 31.438 5.703 1 95.94 75 VAL B N 1
ATOM 2399 C CA . VAL B 1 75 ? 4.172 30.984 7.012 1 95.94 75 VAL B CA 1
ATOM 2400 C C . VAL B 1 75 ? 5.398 31.797 7.434 1 95.94 75 VAL B C 1
ATOM 2402 O O . VAL B 1 75 ? 5.727 31.859 8.617 1 95.94 75 VAL B O 1
ATOM 2405 N N . GLY B 1 76 ? 6.152 32.375 6.457 1 95.12 76 GLY B N 1
ATOM 2406 C CA . GLY B 1 76 ? 7.32 33.188 6.746 1 95.12 76 GLY B CA 1
ATOM 2407 C C . GLY B 1 76 ? 8.406 32.438 7.492 1 95.12 76 GLY B C 1
ATOM 2408 O O . GLY B 1 76 ? 8.672 31.281 7.191 1 95.12 76 GLY B O 1
ATOM 2409 N N . GLU B 1 77 ? 9.016 33.094 8.453 1 94.25 77 GLU B N 1
ATOM 2410 C CA . GLU B 1 77 ? 10.18 32.562 9.148 1 94.25 77 GLU B CA 1
ATOM 2411 C C . GLU B 1 77 ? 9.773 31.469 10.148 1 94.25 77 GLU B C 1
ATOM 2413 O O . GLU B 1 77 ? 10.617 30.688 10.602 1 94.25 77 GLU B O 1
ATOM 2418 N N . HIS B 1 78 ? 8.523 31.422 10.453 1 93.88 78 HIS B N 1
ATOM 2419 C CA . HIS B 1 78 ? 8.062 30.469 11.461 1 93.88 78 HIS B CA 1
ATOM 2420 C C . HIS B 1 78 ? 7.941 29.062 10.883 1 93.88 78 HIS B C 1
ATOM 2422 O O . HIS B 1 78 ? 7.934 28.078 11.633 1 93.88 78 HIS B O 1
ATOM 2428 N N . GLY B 1 79 ? 7.801 29 9.547 1 97.88 79 GLY B N 1
ATOM 2429 C CA . GLY B 1 79 ? 7.684 27.703 8.906 1 97.88 79 GLY B CA 1
ATOM 2430 C C . GLY B 1 79 ? 6.348 27.031 9.156 1 97.88 79 GLY B C 1
ATOM 2431 O O . GLY B 1 79 ? 5.387 27.688 9.57 1 97.88 79 GLY B O 1
ATOM 2432 N N . LEU B 1 80 ? 6.27 25.734 8.805 1 98.56 80 LEU B N 1
ATOM 2433 C CA . LEU B 1 80 ? 5.059 24.922 8.93 1 98.56 80 LEU B CA 1
ATOM 2434 C C . LEU B 1 80 ? 5.191 23.922 10.055 1 98.56 80 LEU B C 1
ATOM 2436 O O . LEU B 1 80 ? 6.008 23 9.984 1 98.56 80 LEU B O 1
ATOM 2440 N N . ASN B 1 81 ? 4.352 24.047 11.094 1 98.44 81 ASN B N 1
ATOM 2441 C CA . ASN B 1 81 ? 4.465 23.203 12.273 1 98.44 81 ASN B CA 1
ATOM 2442 C C . ASN B 1 81 ? 3.713 21.891 12.094 1 98.44 81 ASN B C 1
ATOM 2444 O O . ASN B 1 81 ? 4.141 20.844 12.594 1 98.44 81 ASN B O 1
ATOM 2448 N N . LEU B 1 82 ? 2.576 21.953 11.414 1 98.75 82 LEU B N 1
ATOM 2449 C CA . LEU B 1 82 ? 1.745 20.766 11.297 1 98.75 82 LEU B CA 1
ATOM 2450 C C . LEU B 1 82 ? 1.149 20.656 9.898 1 98.75 82 LEU B C 1
ATOM 2452 O O . LEU B 1 82 ? 0.41 21.547 9.461 1 98.75 82 LEU B O 1
ATOM 2456 N N . LEU B 1 83 ? 1.562 19.656 9.18 1 98.94 83 LEU B N 1
ATOM 2457 C CA . LEU B 1 83 ? 0.925 19.25 7.93 1 98.94 83 LEU B CA 1
ATOM 2458 C C . LEU B 1 83 ? -0.014 18.078 8.156 1 98.94 83 LEU B C 1
ATOM 2460 O O . LEU B 1 83 ? 0.41 17.016 8.633 1 98.94 83 LEU B O 1
ATOM 2464 N N . ILE B 1 84 ? -1.274 18.25 7.898 1 98.94 84 ILE B N 1
ATOM 2465 C CA . ILE B 1 84 ? -2.234 17.156 7.934 1 98.94 84 ILE B CA 1
ATOM 2466 C C . ILE B 1 84 ? -2.66 16.797 6.508 1 98.94 84 ILE B C 1
ATOM 2468 O O . ILE B 1 84 ? -3.455 17.516 5.895 1 98.94 84 ILE B O 1
ATOM 2472 N N . ASN B 1 85 ? -2.088 15.75 6.012 1 98.94 85 ASN B N 1
ATOM 2473 C CA . ASN B 1 85 ? -2.537 15.172 4.746 1 98.94 85 ASN B CA 1
ATOM 2474 C C . ASN B 1 85 ? -3.865 14.438 4.906 1 98.94 85 ASN B C 1
ATOM 2476 O O . ASN B 1 85 ? -3.883 13.234 5.172 1 98.94 85 ASN B O 1
ATOM 2480 N N . ASN B 1 86 ? -4.918 15.172 4.652 1 98.88 86 ASN B N 1
ATOM 2481 C CA . ASN B 1 86 ? -6.262 14.672 4.934 1 98.88 86 ASN B CA 1
ATOM 2482 C C . ASN B 1 86 ? -7.023 14.359 3.65 1 98.88 86 ASN B C 1
ATOM 2484 O O . ASN B 1 86 ? -7.938 13.531 3.652 1 98.88 86 ASN B O 1
ATOM 2488 N N . ALA B 1 87 ? -6.652 15.062 2.521 1 98.81 87 ALA B N 1
ATOM 2489 C CA . ALA B 1 87 ? -7.336 14.781 1.259 1 98.81 87 ALA B CA 1
ATOM 2490 C C . ALA B 1 87 ? -7.309 13.297 0.936 1 98.81 87 ALA B C 1
ATOM 2492 O O . ALA B 1 87 ? -6.281 12.633 1.101 1 98.81 87 ALA B O 1
ATOM 2493 N N . GLY B 1 88 ? -8.43 12.766 0.576 1 98.38 88 GLY B N 1
ATOM 2494 C CA . GLY B 1 88 ? -8.523 11.344 0.261 1 98.38 88 GLY B CA 1
ATOM 2495 C C . GLY B 1 88 ? -9.766 10.992 -0.536 1 98.38 88 GLY B C 1
ATOM 2496 O O . GLY B 1 88 ? -10.703 11.789 -0.622 1 98.38 88 GLY B O 1
ATOM 2497 N N . VAL B 1 89 ? -9.719 9.867 -1.179 1 98.31 89 VAL B N 1
ATOM 2498 C CA . VAL B 1 89 ? -10.859 9.32 -1.908 1 98.31 89 VAL B CA 1
ATOM 2499 C C . VAL B 1 89 ? -11.078 7.859 -1.525 1 98.31 89 VAL B C 1
ATOM 2501 O O . VAL B 1 89 ? -10.172 7.219 -0.976 1 98.31 89 VAL B O 1
ATOM 2504 N N . THR B 1 90 ? -12.219 7.414 -1.698 1 97.19 90 THR B N 1
ATOM 2505 C CA . THR B 1 90 ? -12.578 6.016 -1.491 1 97.19 90 THR B CA 1
ATOM 2506 C C . THR B 1 90 ? -13.484 5.516 -2.611 1 97.19 90 THR B C 1
ATOM 2508 O O . THR B 1 90 ? -13.852 6.281 -3.506 1 97.19 90 THR B O 1
ATOM 2511 N N . THR B 1 91 ? -13.68 4.211 -2.689 1 94.5 91 THR B N 1
ATOM 2512 C CA . THR B 1 91 ? -14.648 3.59 -3.586 1 94.5 91 THR B CA 1
ATOM 2513 C C . THR B 1 91 ? -15.703 2.826 -2.793 1 94.5 91 THR B C 1
ATOM 2515 O O . THR B 1 91 ? -15.539 2.588 -1.596 1 94.5 91 THR B O 1
ATOM 2518 N N . LYS B 1 92 ? -16.781 2.535 -3.535 1 94.38 92 LYS B N 1
ATOM 2519 C CA . LYS B 1 92 ? -17.734 1.603 -2.939 1 94.38 92 LYS B CA 1
ATOM 2520 C C . LYS B 1 92 ? -17.094 0.244 -2.686 1 94.38 92 LYS B C 1
ATOM 2522 O O . LYS B 1 92 ? -16.094 -0.107 -3.33 1 94.38 92 LYS B O 1
ATOM 2527 N N . PHE B 1 93 ? -17.656 -0.396 -1.687 1 96.69 93 PHE B N 1
ATOM 2528 C CA . PHE B 1 93 ? -17.188 -1.745 -1.396 1 96.69 93 PHE B CA 1
ATOM 2529 C C . PHE B 1 93 ? -17.406 -2.664 -2.592 1 96.69 93 PHE B C 1
ATOM 2531 O O . PHE B 1 93 ? -18.516 -2.768 -3.107 1 96.69 93 PHE B O 1
ATOM 2538 N N . THR B 1 94 ? -16.375 -3.266 -3.047 1 97.56 94 THR B N 1
ATOM 2539 C CA . THR B 1 94 ? -16.469 -4.348 -4.023 1 97.56 94 THR B CA 1
ATOM 2540 C C . THR B 1 94 ? -15.484 -5.461 -3.682 1 97.56 94 THR B C 1
ATOM 2542 O O . THR B 1 94 ? -14.445 -5.211 -3.064 1 97.56 94 THR B O 1
ATOM 2545 N N . LYS B 1 95 ? -15.867 -6.664 -4.078 1 98.38 95 LYS B N 1
ATOM 2546 C CA . LYS B 1 95 ? -14.953 -7.801 -4.004 1 98.38 95 LYS B CA 1
ATOM 2547 C C . LYS B 1 95 ? -14.109 -7.91 -5.27 1 98.38 95 LYS B C 1
ATOM 2549 O O . LYS B 1 95 ? -14.242 -7.094 -6.184 1 98.38 95 LYS B O 1
ATOM 2554 N N . LEU B 1 96 ? -13.297 -8.914 -5.34 1 98.75 96 LEU B N 1
ATOM 2555 C CA . LEU B 1 96 ? -12.242 -9.047 -6.34 1 98.75 96 LEU B CA 1
ATOM 2556 C C . LEU B 1 96 ? -12.82 -9.008 -7.75 1 98.75 96 LEU B C 1
ATOM 2558 O O . LEU B 1 96 ? -12.305 -8.297 -8.617 1 98.75 96 LEU B O 1
ATOM 2562 N N . PRO B 1 97 ? -13.9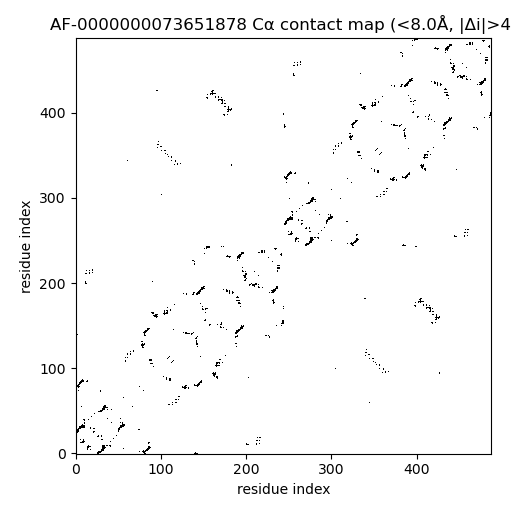45 -9.633 -8.078 1 98.31 97 PRO B N 1
ATOM 2563 C CA . PRO B 1 97 ? -14.43 -9.688 -9.461 1 98.31 97 PRO B CA 1
ATOM 2564 C C . PRO B 1 97 ? -14.852 -8.32 -9.992 1 98.31 97 PRO B C 1
ATOM 2566 O O . PRO B 1 97 ? -14.977 -8.141 -11.211 1 98.31 97 PRO B O 1
ATOM 2569 N N . TYR B 1 98 ? -14.984 -7.348 -9.086 1 98.31 98 TYR B N 1
ATOM 2570 C CA . TYR B 1 98 ? -15.578 -6.082 -9.508 1 98.31 98 TYR B CA 1
ATOM 2571 C C . TYR B 1 98 ? -14.578 -4.938 -9.359 1 98.31 98 TYR B C 1
ATOM 2573 O O . TYR B 1 98 ? -14.938 -3.771 -9.547 1 98.31 98 TYR B O 1
ATOM 2581 N N . VAL B 1 99 ? -13.391 -5.262 -9.047 1 98.5 99 VAL B N 1
ATOM 2582 C CA . VAL B 1 99 ? -12.352 -4.254 -8.906 1 98.5 99 VAL B CA 1
ATOM 2583 C C . VAL B 1 99 ? -12.023 -3.654 -10.273 1 98.5 99 VAL B C 1
ATOM 2585 O O . VAL B 1 99 ? -12 -4.371 -11.281 1 98.5 99 VAL B O 1
ATOM 2588 N N . LYS B 1 100 ? -11.828 -2.391 -10.344 1 98.12 100 LYS B N 1
ATOM 2589 C CA . LYS B 1 100 ? -11.445 -1.688 -11.57 1 98.12 100 LYS B CA 1
ATOM 2590 C C . LYS B 1 100 ? -10.07 -1.05 -11.438 1 98.12 100 LYS B C 1
ATOM 2592 O O . LYS B 1 100 ? -9.781 -0.385 -10.438 1 98.12 100 LYS B O 1
ATOM 2597 N N . ALA B 1 101 ? -9.242 -1.229 -12.484 1 98.5 101 ALA B N 1
ATOM 2598 C CA . ALA B 1 101 ? -7.879 -0.708 -12.477 1 98.5 101 ALA B CA 1
ATOM 2599 C C . ALA B 1 101 ? -7.871 0.802 -12.258 1 98.5 101 ALA B C 1
ATOM 2601 O O . ALA B 1 101 ? -7.016 1.327 -11.539 1 98.5 101 ALA B O 1
ATOM 2602 N N . GLU B 1 102 ? -8.797 1.481 -12.883 1 98.31 102 GLU B N 1
ATOM 2603 C CA . GLU B 1 102 ? -8.836 2.938 -12.797 1 98.31 102 GLU B CA 1
ATOM 2604 C C . GLU B 1 102 ? -9.109 3.4 -11.367 1 98.31 102 GLU B C 1
ATOM 2606 O O . GLU B 1 102 ? -8.617 4.449 -10.945 1 98.31 102 GLU B O 1
ATOM 2611 N N . GLN B 1 103 ? -9.898 2.676 -10.633 1 98.81 103 GLN B N 1
ATOM 2612 C CA . GLN B 1 103 ? -10.195 3.02 -9.242 1 98.81 103 GLN B CA 1
ATOM 2613 C C . GLN B 1 103 ? -8.977 2.771 -8.352 1 98.81 103 GLN B C 1
ATOM 2615 O O . GLN B 1 103 ? -8.719 3.535 -7.418 1 98.81 103 GLN B O 1
ATOM 2620 N N . LEU B 1 104 ? -8.25 1.645 -8.625 1 98.88 104 LEU B N 1
ATOM 2621 C CA . LEU B 1 104 ? -6.996 1.419 -7.918 1 98.88 104 LEU B CA 1
ATOM 2622 C C . LEU B 1 104 ? -6.035 2.586 -8.125 1 98.88 104 LEU B C 1
ATOM 2624 O O . LEU B 1 104 ? -5.508 3.143 -7.16 1 98.88 104 LEU B O 1
ATOM 2628 N N . LEU B 1 105 ? -5.895 2.934 -9.375 1 98.75 105 LEU B N 1
ATOM 2629 C CA . LEU B 1 105 ? -4.961 3.996 -9.734 1 98.75 105 LEU B CA 1
ATOM 2630 C C . LEU B 1 105 ? -5.359 5.312 -9.078 1 98.75 105 LEU B C 1
ATOM 2632 O O . LEU B 1 105 ? -4.508 6.02 -8.531 1 98.75 105 LEU B O 1
ATOM 2636 N N . ASP B 1 106 ? -6.598 5.652 -9.156 1 98.75 106 ASP B N 1
ATOM 2637 C CA . ASP B 1 106 ? -7.098 6.902 -8.594 1 98.75 106 ASP B CA 1
ATOM 2638 C C . ASP B 1 106 ? -6.852 6.961 -7.086 1 98.75 106 ASP B C 1
ATOM 2640 O O . ASP B 1 106 ? -6.348 7.961 -6.57 1 98.75 106 ASP B O 1
ATOM 2644 N N . ASN B 1 107 ? -7.188 5.922 -6.336 1 98.94 107 ASN B N 1
ATOM 2645 C CA . ASN B 1 107 ? -7 5.891 -4.891 1 98.94 107 ASN B CA 1
ATOM 2646 C C . ASN B 1 107 ? -5.52 5.965 -4.516 1 98.94 107 ASN B C 1
ATOM 2648 O O . ASN B 1 107 ? -5.145 6.695 -3.6 1 98.94 107 ASN B O 1
ATOM 2652 N N . LEU B 1 108 ? -4.695 5.227 -5.219 1 98.94 108 LEU B N 1
ATOM 2653 C CA . LEU B 1 108 ? -3.266 5.242 -4.93 1 98.94 108 LEU B CA 1
ATOM 2654 C C . LEU B 1 108 ? -2.666 6.617 -5.211 1 98.94 108 LEU B C 1
ATOM 2656 O O . LEU B 1 108 ? -1.803 7.086 -4.465 1 98.94 108 LEU B O 1
ATOM 2660 N N . THR B 1 109 ? -3.139 7.246 -6.246 1 98.88 109 THR B N 1
ATOM 2661 C CA . THR B 1 109 ? -2.637 8.562 -6.605 1 98.88 109 THR B CA 1
ATOM 2662 C C . THR B 1 109 ? -2.996 9.594 -5.535 1 98.88 109 THR B C 1
ATOM 2664 O O . THR B 1 109 ? -2.131 10.328 -5.059 1 98.88 109 THR B O 1
ATOM 2667 N N . VAL B 1 110 ? -4.172 9.57 -5.117 1 98.88 110 VAL B N 1
ATOM 2668 C CA . VAL B 1 110 ? -4.672 10.602 -4.215 1 98.88 110 VAL B CA 1
ATOM 2669 C C . VAL B 1 110 ? -4.25 10.289 -2.783 1 98.88 110 VAL B C 1
ATOM 2671 O O . VAL B 1 110 ? -3.744 11.156 -2.07 1 98.88 110 VAL B O 1
ATOM 2674 N N . ASN B 1 111 ? -4.414 9.039 -2.379 1 98.94 111 ASN B N 1
ATOM 2675 C CA . ASN B 1 111 ? -4.262 8.695 -0.97 1 98.94 111 ASN B CA 1
ATOM 2676 C C . ASN B 1 111 ? -2.807 8.398 -0.619 1 98.94 111 ASN B C 1
ATOM 2678 O O . ASN B 1 111 ? -2.436 8.391 0.557 1 98.94 111 ASN B O 1
ATOM 2682 N N . THR B 1 112 ? -1.996 8.078 -1.604 1 98.94 112 THR B N 1
ATOM 2683 C CA . THR B 1 112 ? -0.638 7.637 -1.312 1 98.94 112 THR B CA 1
ATOM 2684 C C . THR B 1 112 ? 0.386 8.578 -1.934 1 98.94 112 THR B C 1
ATOM 2686 O O . THR B 1 112 ? 1.179 9.203 -1.223 1 98.94 112 THR B O 1
ATOM 2689 N N . ILE B 1 113 ? 0.295 8.719 -3.213 1 98.94 113 ILE B N 1
ATOM 2690 C CA . ILE B 1 113 ? 1.323 9.469 -3.932 1 98.94 113 ILE B CA 1
ATOM 2691 C C . ILE B 1 113 ? 1.268 10.938 -3.529 1 98.94 113 ILE B C 1
ATOM 2693 O O . ILE B 1 113 ? 2.299 11.547 -3.244 1 98.94 113 ILE B O 1
ATOM 2697 N N . ALA B 1 114 ? 0.092 11.469 -3.471 1 98.94 114 ALA B N 1
ATOM 2698 C CA . ALA B 1 114 ? -0.096 12.898 -3.223 1 98.94 114 ALA B CA 1
ATOM 2699 C C . ALA B 1 114 ? 0.49 13.297 -1.872 1 98.94 114 ALA B C 1
ATOM 2701 O O . ALA B 1 114 ? 1.281 14.242 -1.788 1 98.94 114 ALA B O 1
ATOM 2702 N N . PRO B 1 115 ? 0.181 12.609 -0.782 1 98.94 115 PRO B N 1
ATOM 2703 C CA . PRO B 1 115 ? 0.75 13.023 0.504 1 98.94 115 PRO B CA 1
ATOM 2704 C C . PRO B 1 115 ? 2.271 12.898 0.542 1 98.94 115 PRO B C 1
ATOM 2706 O O . PRO B 1 115 ? 2.941 13.703 1.203 1 98.94 115 PRO B O 1
ATOM 2709 N N . ILE B 1 116 ? 2.836 11.914 -0.136 1 98.94 116 ILE B N 1
ATOM 2710 C CA . ILE B 1 116 ? 4.285 11.766 -0.193 1 98.94 116 ILE B CA 1
ATOM 2711 C C . ILE B 1 116 ? 4.902 12.977 -0.896 1 98.94 116 ILE B C 1
ATOM 2713 O O . ILE B 1 116 ? 5.805 13.617 -0.358 1 98.94 116 ILE B O 1
ATOM 2717 N N . MET B 1 117 ? 4.387 13.289 -2.037 1 98.94 117 MET B N 1
ATOM 2718 C CA . MET B 1 117 ? 4.957 14.336 -2.875 1 98.94 117 MET B CA 1
ATOM 2719 C C . MET B 1 117 ? 4.742 15.711 -2.25 1 98.94 117 MET B C 1
ATOM 2721 O O . MET B 1 117 ? 5.594 16.594 -2.373 1 98.94 117 MET B O 1
ATOM 2725 N N . LEU B 1 118 ? 3.568 15.898 -1.632 1 98.88 118 LEU B N 1
ATOM 2726 C CA . LEU B 1 118 ? 3.328 17.188 -0.98 1 98.88 118 LEU B CA 1
ATOM 2727 C C . LEU B 1 118 ? 4.262 17.375 0.21 1 98.88 118 LEU B C 1
ATOM 2729 O O . LEU B 1 118 ? 4.816 18.453 0.403 1 98.88 118 LEU B O 1
ATOM 2733 N N . THR B 1 119 ? 4.406 16.344 1.048 1 98.94 119 THR B N 1
ATOM 2734 C CA . THR B 1 119 ? 5.332 16.406 2.172 1 98.94 119 THR B CA 1
ATOM 2735 C C . THR B 1 119 ? 6.746 16.734 1.686 1 98.94 119 THR B C 1
ATOM 2737 O O . THR B 1 119 ? 7.434 17.578 2.27 1 98.94 119 THR B O 1
ATOM 2740 N N . LYS B 1 120 ? 7.137 16.062 0.603 1 98.81 120 LYS B N 1
ATOM 2741 C CA . LYS B 1 120 ? 8.438 16.344 -0.005 1 98.81 120 LYS B CA 1
ATOM 2742 C C . LYS B 1 120 ? 8.57 17.812 -0.375 1 98.81 120 LYS B C 1
ATOM 2744 O O . LYS B 1 120 ? 9.578 18.453 -0.06 1 98.81 120 LYS B O 1
ATOM 2749 N N . SER B 1 121 ? 7.586 18.328 -1.021 1 98.69 121 SER B N 1
ATOM 2750 C CA . SER B 1 121 ? 7.629 19.703 -1.5 1 98.69 121 SER B CA 1
ATOM 2751 C C . SER B 1 121 ? 7.668 20.703 -0.34 1 98.69 121 SER B C 1
ATOM 2753 O O . SER B 1 121 ? 8.242 21.781 -0.459 1 98.69 121 SER B O 1
ATOM 2755 N N . LEU B 1 122 ? 7.109 20.344 0.783 1 98.81 122 LEU B N 1
ATOM 2756 C CA . LEU B 1 122 ? 6.977 21.25 1.923 1 98.81 122 LEU B CA 1
ATOM 2757 C C . LEU B 1 122 ? 8.102 21.016 2.928 1 98.81 122 LEU B C 1
ATOM 2759 O O . LEU B 1 122 ? 8.133 21.641 3.988 1 98.81 122 LEU B O 1
ATOM 2763 N N . LEU B 1 123 ? 9.016 20.109 2.605 1 98.62 123 LEU B N 1
ATOM 2764 C CA . LEU B 1 123 ? 10.07 19.703 3.527 1 98.62 123 LEU B CA 1
ATOM 2765 C C . LEU B 1 123 ? 10.883 20.906 3.99 1 98.62 123 LEU B C 1
ATOM 2767 O O . LEU B 1 123 ? 11.188 21.031 5.176 1 98.62 123 LEU B O 1
ATOM 2771 N N . PRO B 1 124 ? 11.188 21.891 3.094 1 98.25 124 PRO B N 1
ATOM 2772 C CA . PRO B 1 124 ? 11.992 23.031 3.549 1 98.25 124 PRO B CA 1
ATOM 2773 C C . PRO B 1 124 ? 11.312 23.828 4.656 1 98.25 124 PRO B C 1
ATOM 2775 O O . PRO B 1 124 ? 11.961 24.203 5.637 1 98.25 124 PRO B O 1
ATOM 2778 N N . ILE B 1 125 ? 10.055 24.062 4.574 1 98.56 125 ILE B N 1
ATOM 2779 C CA . ILE B 1 125 ? 9.398 24.906 5.566 1 98.56 125 ILE B CA 1
ATOM 2780 C C . ILE B 1 125 ? 9.039 24.078 6.797 1 98.56 125 ILE B C 1
ATOM 2782 O O . ILE B 1 125 ? 8.852 24.609 7.887 1 98.56 125 ILE B O 1
ATOM 2786 N N . LEU B 1 126 ? 8.875 22.703 6.66 1 98.81 126 LEU B N 1
ATOM 2787 C CA . LEU B 1 126 ? 8.773 21.828 7.824 1 98.81 126 LEU B CA 1
ATOM 2788 C C . LEU B 1 126 ? 10.055 21.859 8.648 1 98.81 126 LEU B C 1
ATOM 2790 O O . LEU B 1 126 ? 10.008 22 9.875 1 98.81 126 LEU B O 1
ATOM 2794 N N . LYS B 1 127 ? 11.164 21.75 7.957 1 98.56 127 LYS B N 1
ATOM 2795 C CA . LYS B 1 127 ? 12.461 21.828 8.625 1 98.56 127 LYS B CA 1
ATOM 2796 C C . LYS B 1 127 ? 12.68 23.188 9.266 1 98.56 127 LYS B C 1
ATOM 2798 O O . LYS B 1 127 ? 13.258 23.281 10.352 1 98.56 127 LYS B O 1
ATOM 2803 N N . GLN B 1 128 ? 12.25 24.188 8.57 1 98.38 128 GLN B N 1
ATOM 2804 C CA . GLN B 1 128 ? 12.352 25.547 9.102 1 98.38 128 GLN B CA 1
ATOM 2805 C C . GLN B 1 128 ? 11.625 25.672 10.438 1 98.38 128 GLN B C 1
ATOM 2807 O O . GLN B 1 128 ? 12.156 26.25 11.391 1 98.38 128 GLN B O 1
ATOM 2812 N N . ALA B 1 129 ? 10.414 25.172 10.539 1 98.5 129 ALA B N 1
ATOM 2813 C CA . ALA B 1 129 ? 9.648 25.188 11.781 1 98.5 129 ALA B CA 1
ATOM 2814 C C . ALA B 1 129 ? 10.359 24.391 12.867 1 98.5 129 ALA B C 1
ATOM 2816 O O . ALA B 1 129 ? 10.422 24.812 14.023 1 98.5 129 ALA B O 1
ATOM 2817 N N . ALA B 1 130 ? 10.797 23.203 12.461 1 98.5 130 ALA B N 1
ATOM 2818 C CA . ALA B 1 130 ? 11.508 22.359 13.414 1 98.5 130 ALA B CA 1
ATOM 2819 C C . ALA B 1 130 ? 12.727 23.078 13.992 1 98.5 130 ALA B C 1
ATOM 2821 O O . ALA B 1 130 ? 12.984 23.016 15.195 1 98.5 130 ALA B O 1
ATOM 2822 N N . GLU B 1 131 ? 13.422 23.766 13.156 1 97.69 131 GLU B N 1
ATOM 2823 C CA . GLU B 1 131 ? 14.617 24.484 13.57 1 97.69 131 GLU B CA 1
ATOM 2824 C C . GLU B 1 131 ? 14.258 25.703 14.43 1 97.69 131 GLU B C 1
ATOM 2826 O O . GLU B 1 131 ? 14.922 25.984 15.43 1 97.69 131 GLU B O 1
ATOM 2831 N N . ALA B 1 132 ? 13.273 26.406 14.016 1 97.12 132 ALA B N 1
ATOM 2832 C CA . ALA B 1 132 ? 12.844 27.594 14.742 1 97.12 132 ALA B CA 1
ATOM 2833 C C . ALA B 1 132 ? 12.391 27.25 16.156 1 97.12 132 ALA B C 1
ATOM 2835 O O . ALA B 1 132 ? 12.43 28.094 17.062 1 97.1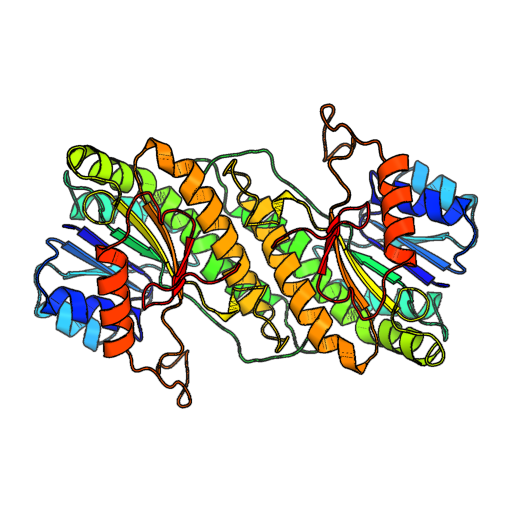2 132 ALA B O 1
ATOM 2836 N N . ASN B 1 133 ? 11.977 25.984 16.344 1 97.56 133 ASN B N 1
ATOM 2837 C CA . ASN B 1 133 ? 11.492 25.516 17.641 1 97.56 133 ASN B CA 1
ATOM 2838 C C . ASN B 1 133 ? 12.391 24.438 18.219 1 97.56 133 ASN B C 1
ATOM 2840 O O . ASN B 1 133 ? 11.906 23.453 18.781 1 97.56 133 ASN B O 1
ATOM 2844 N N . ASN B 1 134 ? 13.695 24.578 18 1 96.19 134 ASN B N 1
ATOM 2845 C CA . ASN B 1 134 ? 14.656 23.531 18.344 1 96.19 134 ASN B CA 1
ATOM 2846 C C . ASN B 1 134 ? 14.75 23.312 19.844 1 96.19 134 ASN B C 1
ATOM 2848 O O . ASN B 1 134 ? 15.289 22.297 20.297 1 96.19 134 ASN B O 1
ATOM 2852 N N . GLU B 1 135 ? 14.172 24.219 20.672 1 96.75 135 GLU B N 1
ATOM 2853 C CA . GLU B 1 135 ? 14.164 24.062 22.125 1 96.75 135 GLU B CA 1
ATOM 2854 C C . GLU B 1 135 ? 13.031 23.156 22.578 1 96.75 135 GLU B C 1
ATOM 2856 O O . GLU B 1 135 ? 13.016 22.703 23.734 1 96.75 135 GLU B O 1
ATOM 2861 N N . LYS B 1 136 ? 12.07 22.859 21.75 1 96.75 136 LYS B N 1
ATOM 2862 C CA . LYS B 1 136 ? 10.914 22.031 22.062 1 96.75 136 LYS B CA 1
ATOM 2863 C C . LYS B 1 136 ? 11.172 20.562 21.703 1 96.75 136 LYS B C 1
ATOM 2865 O O . LYS B 1 136 ? 11.938 20.281 20.781 1 96.75 136 LYS B O 1
ATOM 2870 N N . PRO B 1 137 ? 10.555 19.656 22.422 1 97.06 137 PRO B N 1
ATOM 2871 C CA . PRO B 1 137 ? 10.68 18.25 22.047 1 97.06 137 PRO B CA 1
ATOM 2872 C C . PRO B 1 137 ? 9.945 17.938 20.75 1 97.06 137 PRO B C 1
ATOM 2874 O O . PRO B 1 137 ? 9.141 18.734 20.266 1 97.06 137 PRO B O 1
ATOM 2877 N N . MET B 1 138 ? 10.281 16.766 20.141 1 98.06 138 MET B N 1
ATOM 2878 C CA . MET B 1 138 ? 9.562 16.312 18.953 1 98.06 138 MET B CA 1
ATOM 2879 C C . MET B 1 138 ? 8.055 16.328 19.188 1 98.06 138 MET B C 1
ATOM 2881 O O . MET B 1 138 ? 7.574 15.852 20.219 1 98.06 138 MET B O 1
ATOM 2885 N N . GLY B 1 139 ? 7.312 16.828 18.25 1 97.81 139 GLY B N 1
ATOM 2886 C CA . GLY B 1 139 ? 5.867 16.969 18.344 1 97.81 139 GLY B CA 1
ATOM 2887 C C . GLY B 1 139 ? 5.332 18.141 17.547 1 97.81 139 GLY B C 1
ATOM 2888 O O . GLY B 1 139 ? 6.082 18.797 16.812 1 97.81 139 GLY B O 1
ATOM 2889 N N . VAL B 1 140 ? 4.066 18.469 17.703 1 96.38 140 VAL B N 1
ATOM 2890 C CA . VAL B 1 140 ? 3.396 19.469 16.875 1 96.38 140 VAL B CA 1
ATOM 2891 C C . VAL B 1 140 ? 3.902 20.859 17.25 1 96.38 140 VAL B C 1
ATOM 2893 O O . VAL B 1 140 ? 3.748 21.812 16.484 1 96.38 140 VAL B O 1
ATOM 2896 N N . HIS B 1 141 ? 4.504 21 18.422 1 94.69 141 HIS B N 1
ATOM 2897 C CA . HIS B 1 141 ? 5.043 22.297 18.812 1 94.69 141 HIS B CA 1
ATOM 2898 C C . HIS B 1 141 ? 6.328 22.609 18.062 1 94.69 141 HIS B C 1
ATOM 2900 O O . HIS B 1 141 ? 6.781 23.75 18.047 1 94.69 141 HIS B O 1
ATOM 2906 N N . ARG B 1 142 ? 6.945 21.656 17.484 1 96.88 142 ARG B N 1
ATOM 2907 C CA . ARG B 1 142 ? 8.062 21.828 16.562 1 96.88 142 ARG B CA 1
ATOM 2908 C C . ARG B 1 142 ? 7.602 21.703 15.117 1 96.88 142 ARG B C 1
ATOM 2910 O O . ARG B 1 142 ? 7 22.625 14.562 1 96.88 142 ARG B O 1
ATOM 2917 N N . ALA B 1 143 ? 7.547 20.391 14.633 1 98.62 143 ALA B N 1
ATOM 2918 C CA . ALA B 1 143 ? 6.992 20.094 13.312 1 98.62 143 ALA B CA 1
ATOM 2919 C C . ALA B 1 143 ? 6.5 18.641 13.242 1 98.62 143 ALA B C 1
ATOM 2921 O O . ALA B 1 143 ? 7.117 17.75 13.812 1 98.62 143 ALA B O 1
ATOM 2922 N N . ALA B 1 144 ? 5.414 18.484 12.641 1 98.88 144 ALA B N 1
ATOM 2923 C CA . ALA B 1 144 ? 4.82 17.156 12.523 1 98.88 144 ALA B CA 1
ATOM 2924 C C . ALA B 1 144 ? 4.062 17 11.211 1 98.88 144 ALA B C 1
ATOM 2926 O O . ALA B 1 144 ? 3.537 17.984 10.672 1 98.88 144 ALA B O 1
ATOM 2927 N N . VAL B 1 145 ? 4.082 15.828 10.703 1 98.94 145 VAL B N 1
ATOM 2928 C CA . VAL B 1 145 ? 3.262 15.398 9.57 1 98.94 145 VAL B CA 1
ATOM 2929 C C . VAL B 1 145 ? 2.295 14.305 10.016 1 98.94 145 VAL B C 1
ATOM 2931 O O . VAL B 1 145 ? 2.715 13.273 10.531 1 98.94 145 VAL B O 1
ATOM 2934 N N . ILE B 1 146 ? 1.015 14.578 9.875 1 98.94 146 ILE B N 1
ATOM 2935 C CA . ILE B 1 146 ? -0.012 13.578 10.133 1 98.94 146 ILE B CA 1
ATOM 2936 C C . ILE B 1 146 ? -0.653 13.133 8.82 1 98.94 146 ILE B C 1
ATOM 2938 O O . ILE B 1 146 ? -1.256 13.945 8.117 1 98.94 146 ILE B O 1
ATOM 2942 N N . ASN B 1 147 ? -0.443 11.906 8.492 1 99 147 ASN B N 1
ATOM 2943 C CA . ASN B 1 147 ? -1.116 11.312 7.34 1 99 147 ASN B CA 1
ATOM 2944 C C . ASN B 1 147 ? -2.434 10.648 7.742 1 99 147 ASN B C 1
ATOM 2946 O O . ASN B 1 147 ? -2.449 9.734 8.562 1 99 147 ASN B O 1
ATOM 2950 N N . MET B 1 148 ? -3.521 11.133 7.168 1 98.94 148 MET B N 1
ATOM 2951 C CA . MET B 1 148 ? -4.828 10.57 7.488 1 98.94 148 MET B CA 1
ATOM 2952 C C . MET B 1 148 ? -5.031 9.227 6.793 1 98.94 148 MET B C 1
ATOM 2954 O O . MET B 1 148 ? -5.301 9.188 5.59 1 98.94 148 MET B O 1
ATOM 2958 N N . SER B 1 149 ? -4.91 8.203 7.543 1 98.88 149 SER B N 1
ATOM 2959 C CA . SER B 1 149 ? -5.148 6.844 7.07 1 98.88 149 SER B CA 1
ATOM 2960 C C . SER B 1 149 ? -6.539 6.359 7.457 1 98.88 149 SER B C 1
ATOM 2962 O O . SER B 1 149 ? -7.5 7.133 7.445 1 98.88 149 SER B O 1
ATOM 2964 N N . SER B 1 150 ? -6.742 5.16 7.613 1 98.81 150 SER B N 1
ATOM 2965 C CA . SER B 1 150 ? -7.98 4.48 7.977 1 98.81 150 SER B CA 1
ATOM 2966 C C . SER B 1 150 ? -7.695 3.123 8.617 1 98.81 150 SER B C 1
ATOM 2968 O O . SER B 1 150 ? -6.691 2.48 8.297 1 98.81 150 SER B O 1
ATOM 2970 N N . ILE B 1 151 ? -8.602 2.684 9.484 1 98.62 151 ILE B N 1
ATOM 2971 C CA . ILE B 1 151 ? -8.5 1.326 10.008 1 98.62 151 ILE B CA 1
ATOM 2972 C C . ILE B 1 151 ? -8.484 0.328 8.852 1 98.62 151 ILE B C 1
ATOM 2974 O O . ILE B 1 151 ? -7.902 -0.752 8.961 1 98.62 151 ILE B O 1
ATOM 2978 N N . LEU B 1 152 ? -9.07 0.682 7.73 1 98.75 152 LEU B N 1
ATOM 2979 C CA . LEU B 1 152 ? -9.078 -0.179 6.551 1 98.75 152 LEU B CA 1
ATOM 2980 C C . LEU B 1 152 ? -7.68 -0.274 5.945 1 98.75 152 LEU B C 1
ATOM 2982 O O . LEU B 1 152 ? -7.422 -1.14 5.105 1 98.75 152 LEU B O 1
ATOM 2986 N N . GLY B 1 153 ? -6.734 0.57 6.352 1 98.88 153 GLY B N 1
ATOM 2987 C CA . GLY B 1 153 ? -5.34 0.462 5.953 1 98.88 153 GLY B CA 1
ATOM 2988 C C . GLY B 1 153 ? -4.559 -0.539 6.785 1 98.88 153 GLY B C 1
ATOM 2989 O O . GLY B 1 153 ? -3.393 -0.813 6.5 1 98.88 153 GLY B O 1
ATOM 2990 N N . SER B 1 154 ? -5.195 -1.048 7.883 1 98.94 154 SER B N 1
ATOM 2991 C CA . SER B 1 154 ? -4.582 -2.119 8.664 1 98.94 154 SER B CA 1
ATOM 2992 C C . SER B 1 154 ? -4.734 -3.467 7.961 1 98.94 154 SER B C 1
ATOM 2994 O O . SER B 1 154 ? -5.852 -3.926 7.723 1 98.94 154 SER B O 1
ATOM 2996 N N . ILE B 1 155 ? -3.648 -4.043 7.656 1 98.94 155 ILE B N 1
ATOM 2997 C CA . ILE B 1 155 ? -3.686 -5.355 7.02 1 98.94 155 ILE B CA 1
ATOM 2998 C C . ILE B 1 155 ? -4.059 -6.418 8.055 1 98.94 155 ILE B C 1
ATOM 3000 O O . ILE B 1 155 ? -4.867 -7.309 7.773 1 98.94 155 ILE B O 1
ATOM 3004 N N . ALA B 1 156 ? -3.561 -6.234 9.266 1 98.88 156 ALA B N 1
ATOM 3005 C CA . ALA B 1 156 ? -3.758 -7.188 10.352 1 98.88 156 ALA B CA 1
ATOM 3006 C C . ALA B 1 156 ? -5.227 -7.27 10.75 1 98.88 156 ALA B C 1
ATOM 3008 O O . ALA B 1 156 ? -5.711 -8.328 11.156 1 98.88 156 ALA B O 1
ATOM 3009 N N . GLN B 1 157 ? -5.953 -6.215 10.562 1 98.75 157 GLN B N 1
ATOM 3010 C CA . GLN B 1 157 ? -7.32 -6.184 11.07 1 98.75 157 GLN B CA 1
ATOM 3011 C C . GLN B 1 157 ? -8.328 -6.418 9.953 1 98.75 157 GLN B C 1
ATOM 3013 O O . GLN B 1 157 ? -9.531 -6.25 10.148 1 98.75 157 GLN B O 1
ATOM 3018 N N . ASN B 1 158 ? -7.836 -6.727 8.781 1 98.81 158 ASN B N 1
ATOM 3019 C CA . ASN B 1 158 ? -8.742 -7.004 7.672 1 98.81 158 ASN B CA 1
ATOM 3020 C C . ASN B 1 158 ? -9.352 -8.398 7.781 1 98.81 158 ASN B C 1
ATOM 3022 O O . ASN B 1 158 ? -8.664 -9.398 7.555 1 98.81 158 ASN B O 1
ATOM 3026 N N . ASP B 1 159 ? -10.578 -8.438 8.109 1 98.06 159 ASP B N 1
ATOM 3027 C CA . ASP B 1 159 ? -11.297 -9.703 8.148 1 98.06 159 ASP B CA 1
ATOM 3028 C C . ASP B 1 159 ? -12.508 -9.68 7.211 1 98.06 159 ASP B C 1
ATOM 3030 O O . ASP B 1 159 ? -13.305 -10.617 7.191 1 98.06 159 ASP B O 1
ATOM 3034 N N . GLN B 1 160 ? -12.625 -8.625 6.438 1 97.94 160 GLN B N 1
ATOM 3035 C CA . GLN B 1 160 ? -13.805 -8.438 5.598 1 97.94 160 GLN B CA 1
ATOM 3036 C C . GLN B 1 160 ? -13.477 -8.688 4.129 1 97.94 160 GLN B C 1
ATOM 3038 O O . GLN B 1 160 ? -14.359 -9.062 3.348 1 97.94 160 GLN B O 1
ATOM 3043 N N . GLY B 1 161 ? -12.258 -8.508 3.725 1 98.56 161 GLY B N 1
ATOM 3044 C CA . GLY B 1 161 ? -11.891 -8.539 2.316 1 98.56 161 GLY B CA 1
ATOM 3045 C C . GLY B 1 161 ? -12.336 -7.297 1.564 1 98.56 161 GLY B C 1
ATOM 3046 O O . GLY B 1 161 ? -12.492 -6.227 2.158 1 98.56 161 GLY B O 1
ATOM 3047 N N . GLY B 1 162 ? -12.352 -7.328 0.319 1 98.62 162 GLY B N 1
ATOM 3048 C CA . GLY B 1 162 ? -12.859 -6.246 -0.512 1 98.62 162 GLY B CA 1
ATOM 3049 C C . GLY B 1 162 ? -12.086 -4.949 -0.331 1 98.62 162 GLY B C 1
ATOM 3050 O O . GLY B 1 162 ? -10.945 -4.957 0.139 1 98.62 162 GLY B O 1
ATOM 3051 N N . PHE B 1 163 ? -12.586 -3.854 -0.868 1 98.69 163 PHE B N 1
ATOM 3052 C CA . PHE B 1 163 ? -12.07 -2.494 -0.751 1 98.69 163 PHE B CA 1
ATOM 3053 C C . PHE B 1 163 ? -10.641 -2.408 -1.272 1 98.69 163 PHE B C 1
ATOM 3055 O O . PHE B 1 163 ? -9.812 -1.704 -0.701 1 98.69 163 PHE B O 1
ATOM 3062 N N . TYR B 1 164 ? -10.383 -3.092 -2.354 1 98.88 164 TYR B N 1
ATOM 3063 C CA . TYR B 1 164 ? -9.008 -3.203 -2.828 1 98.88 164 TYR B CA 1
ATOM 3064 C C . TYR B 1 164 ? -8.398 -1.825 -3.064 1 98.88 164 TYR B C 1
ATOM 3066 O O . TYR B 1 164 ? -7.332 -1.511 -2.529 1 98.88 164 TYR B O 1
ATOM 3074 N N . PRO B 1 165 ? -9.102 -0.887 -3.814 1 98.94 165 PRO B N 1
ATOM 3075 C CA . PRO B 1 165 ? -8.461 0.405 -4.066 1 98.94 165 PRO B CA 1
ATOM 3076 C C . PRO B 1 165 ? -8.148 1.167 -2.781 1 98.94 165 PRO B C 1
ATOM 3078 O O . PRO B 1 165 ? -7.031 1.671 -2.617 1 98.94 165 PRO B O 1
ATOM 3081 N N . TYR B 1 166 ? -9.078 1.182 -1.877 1 98.88 166 TYR B N 1
ATOM 3082 C CA . TYR B 1 166 ? -8.93 1.985 -0.669 1 98.88 166 TYR B CA 1
ATOM 3083 C C . TYR B 1 166 ? -7.957 1.334 0.306 1 98.88 166 TYR B C 1
ATOM 3085 O O . TYR B 1 166 ? -7.035 1.984 0.799 1 98.88 166 TYR B O 1
ATOM 3093 N N . ARG B 1 167 ? -8.07 0.035 0.586 1 98.94 167 ARG B N 1
ATOM 3094 C CA . ARG B 1 167 ? -7.191 -0.675 1.507 1 98.94 167 ARG B CA 1
ATOM 3095 C C . ARG B 1 167 ? -5.742 -0.62 1.031 1 98.94 167 ARG B C 1
ATOM 3097 O O . ARG B 1 167 ? -4.832 -0.366 1.823 1 98.94 167 ARG B O 1
ATOM 3104 N N . CYS B 1 168 ? -5.543 -0.869 -0.249 1 99 168 CYS B N 1
ATOM 3105 C CA . CYS B 1 168 ? -4.191 -0.817 -0.793 1 99 168 CYS B CA 1
ATOM 3106 C C . CYS B 1 168 ? -3.59 0.574 -0.63 1 99 168 CYS B C 1
ATOM 3108 O O . CYS B 1 168 ? -2.439 0.712 -0.212 1 99 168 CYS B O 1
ATOM 3110 N N . SER B 1 169 ? -4.352 1.608 -0.943 1 99 169 SER B N 1
ATOM 3111 C CA . SER B 1 169 ? -3.832 2.973 -0.913 1 99 169 SER B CA 1
ATOM 3112 C C . SER B 1 169 ? -3.482 3.398 0.508 1 99 169 SER B C 1
ATOM 3114 O O . SER B 1 169 ? -2.469 4.062 0.73 1 99 169 SER B O 1
ATOM 3116 N N . LYS B 1 170 ? -4.344 3.031 1.468 1 99 170 LYS B N 1
ATOM 3117 C CA . LYS B 1 170 ? -4.098 3.451 2.844 1 99 170 LYS B CA 1
ATOM 3118 C C . LYS B 1 170 ? -2.994 2.615 3.486 1 99 170 LYS B C 1
ATOM 3120 O O . LYS B 1 170 ? -2.23 3.115 4.312 1 99 170 LYS B O 1
ATOM 3125 N N . ALA B 1 171 ? -2.852 1.333 3.094 1 99 171 ALA B N 1
ATOM 3126 C CA . ALA B 1 171 ? -1.699 0.548 3.527 1 99 171 ALA B CA 1
ATOM 3127 C C . ALA B 1 171 ? -0.401 1.124 2.967 1 99 171 ALA B C 1
ATOM 3129 O O . ALA B 1 171 ? 0.61 1.191 3.668 1 99 171 ALA B O 1
ATOM 3130 N N . ALA B 1 172 ? -0.433 1.489 1.717 1 99 172 ALA B N 1
ATOM 3131 C CA . ALA B 1 172 ? 0.726 2.125 1.096 1 99 172 ALA B CA 1
ATOM 3132 C C . ALA B 1 172 ? 1.073 3.436 1.796 1 99 172 ALA B C 1
ATOM 3134 O O . ALA B 1 172 ? 2.248 3.736 2.018 1 99 172 ALA B O 1
ATOM 3135 N N . LEU B 1 173 ? 0.085 4.191 2.127 1 99 173 LEU B N 1
ATOM 3136 C CA . LEU B 1 173 ? 0.3 5.43 2.869 1 99 173 LEU B CA 1
ATOM 3137 C C . LEU B 1 173 ? 0.949 5.148 4.219 1 99 173 LEU B C 1
ATOM 3139 O O . LEU B 1 173 ? 1.834 5.887 4.656 1 99 173 LEU B O 1
ATOM 3143 N N . ASN B 1 174 ? 0.471 4.109 4.906 1 99 174 ASN B N 1
ATOM 3144 C CA . ASN B 1 174 ? 1.082 3.697 6.168 1 99 174 ASN B CA 1
ATOM 3145 C C . ASN B 1 174 ? 2.562 3.373 5.992 1 99 174 ASN B C 1
ATOM 3147 O O . ASN B 1 174 ? 3.389 3.748 6.828 1 99 174 ASN B O 1
ATOM 3151 N N . ALA B 1 175 ? 2.857 2.68 4.918 1 99 175 ALA B N 1
ATOM 3152 C CA . ALA B 1 175 ? 4.258 2.373 4.633 1 99 175 ALA B CA 1
ATOM 3153 C C . ALA B 1 175 ? 5.066 3.648 4.418 1 99 175 ALA B C 1
ATOM 3155 O O . ALA B 1 175 ? 6.184 3.775 4.922 1 99 175 ALA B O 1
ATOM 3156 N N . ALA B 1 176 ? 4.539 4.562 3.676 1 99 176 ALA B N 1
ATOM 3157 C CA . ALA B 1 176 ? 5.203 5.844 3.451 1 99 176 ALA B CA 1
ATOM 3158 C C . ALA B 1 176 ? 5.418 6.59 4.766 1 99 176 ALA B C 1
ATOM 3160 O O . ALA B 1 176 ? 6.465 7.207 4.977 1 99 176 ALA B O 1
ATOM 3161 N N . THR B 1 177 ? 4.402 6.531 5.617 1 99 177 THR B N 1
ATOM 3162 C CA . THR B 1 177 ? 4.48 7.191 6.914 1 99 177 THR B CA 1
ATOM 3163 C C . THR B 1 177 ? 5.66 6.66 7.723 1 99 177 THR B C 1
ATOM 3165 O O . THR B 1 177 ? 6.422 7.434 8.305 1 99 177 THR B O 1
ATOM 3168 N N . LYS B 1 178 ? 5.777 5.355 7.723 1 98.94 178 LYS B N 1
ATOM 3169 C CA . LYS B 1 178 ? 6.887 4.742 8.453 1 98.94 178 LYS B CA 1
ATOM 3170 C C . LYS B 1 178 ? 8.234 5.188 7.883 1 98.94 178 LYS B C 1
ATOM 3172 O O . LYS B 1 178 ? 9.133 5.57 8.633 1 98.94 178 LYS B O 1
ATOM 3177 N N . SER B 1 179 ? 8.359 5.184 6.574 1 98.94 179 SER B N 1
ATOM 3178 C CA . SER B 1 179 ? 9.602 5.637 5.953 1 98.94 179 SER B CA 1
ATOM 3179 C C . SER B 1 179 ? 9.883 7.098 6.281 1 98.94 179 SER B C 1
ATOM 3181 O O . SER B 1 179 ? 11.016 7.469 6.582 1 98.94 179 SER B O 1
ATOM 3183 N N . MET B 1 180 ? 8.875 7.93 6.242 1 98.94 180 MET B N 1
ATOM 3184 C CA . MET B 1 180 ? 9.023 9.344 6.566 1 98.94 180 MET B CA 1
ATOM 3185 C C . MET B 1 180 ? 9.539 9.531 7.992 1 98.94 180 MET B C 1
ATOM 3187 O O . MET B 1 180 ? 10.383 10.383 8.25 1 98.94 180 MET B O 1
ATOM 3191 N N . SER B 1 181 ? 8.953 8.75 8.875 1 98.94 181 SER B N 1
ATOM 3192 C CA . SER B 1 181 ? 9.32 8.891 10.281 1 98.94 181 SER B CA 1
ATOM 3193 C C . SER B 1 181 ? 10.805 8.617 10.492 1 98.94 181 SER B C 1
ATOM 3195 O O . SER B 1 181 ? 11.445 9.25 11.336 1 98.94 181 SER B O 1
ATOM 3197 N N . VAL B 1 182 ? 11.32 7.664 9.727 1 98.81 182 VAL B N 1
ATOM 3198 C CA . VAL B 1 182 ? 12.742 7.348 9.812 1 98.81 182 VAL B CA 1
ATOM 3199 C C . VAL B 1 182 ? 13.562 8.445 9.141 1 98.81 182 VAL B C 1
ATOM 3201 O O . VAL B 1 182 ? 14.523 8.961 9.719 1 98.81 182 VAL B O 1
ATOM 3204 N N . ASP B 1 183 ? 13.156 8.883 7.961 1 98.88 183 ASP B N 1
ATOM 3205 C CA . ASP B 1 183 ? 13.883 9.867 7.164 1 98.88 183 ASP B CA 1
ATOM 3206 C C . ASP B 1 183 ? 13.961 11.211 7.887 1 98.88 183 ASP B C 1
ATOM 3208 O O . ASP B 1 183 ? 14.938 11.945 7.734 1 98.88 183 ASP B O 1
ATOM 3212 N N . LEU B 1 184 ? 12.914 11.523 8.633 1 98.81 184 LEU B N 1
ATOM 3213 C CA . LEU B 1 184 ? 12.805 12.883 9.164 1 98.81 184 LEU B CA 1
ATOM 3214 C C . LEU B 1 184 ? 13.172 12.922 10.641 1 98.81 184 LEU B C 1
ATOM 3216 O O . LEU B 1 184 ? 13.047 13.961 11.289 1 98.81 184 LEU B O 1
ATOM 3220 N N . LYS B 1 185 ? 13.594 11.781 11.148 1 98.19 185 LYS B N 1
ATOM 3221 C CA . LYS B 1 185 ? 13.961 11.695 12.562 1 98.19 185 LYS B CA 1
ATOM 3222 C C . LYS B 1 185 ? 15.078 12.672 12.906 1 98.19 185 LYS B C 1
ATOM 3224 O O . LYS B 1 185 ? 15.039 13.328 13.945 1 98.19 185 LYS B O 1
ATOM 3229 N N . LYS B 1 186 ? 16.047 12.805 12.039 1 97.38 186 LYS B N 1
ATOM 3230 C CA . LYS B 1 186 ? 17.203 13.664 12.297 1 97.38 186 LYS B CA 1
ATOM 3231 C C . LYS B 1 186 ? 16.797 15.133 12.344 1 97.38 186 LYS B C 1
ATOM 3233 O O . LYS B 1 186 ? 17.484 15.953 12.961 1 97.38 186 LYS B O 1
ATOM 3238 N N . ASP B 1 187 ? 15.734 15.469 11.672 1 98.25 187 ASP B N 1
ATOM 3239 C CA . ASP B 1 187 ? 15.234 16.844 11.664 1 98.25 187 ASP B CA 1
ATOM 3240 C C . ASP B 1 187 ? 14.266 17.078 12.82 1 98.25 187 ASP B C 1
ATOM 3242 O O . ASP B 1 187 ? 13.719 18.172 12.953 1 98.25 187 ASP B O 1
ATOM 3246 N N . ASN B 1 188 ? 14.008 16.062 13.617 1 98.38 188 ASN B N 1
ATOM 3247 C CA . ASN B 1 188 ? 13.086 16.125 14.742 1 98.38 188 ASN B CA 1
ATOM 3248 C C . ASN B 1 188 ? 11.672 16.484 14.289 1 98.38 188 ASN B C 1
ATOM 3250 O O . ASN B 1 188 ? 11.008 17.312 14.922 1 98.38 188 ASN B O 1
ATOM 3254 N N . ILE B 1 189 ? 11.281 15.969 13.188 1 98.88 189 ILE B N 1
ATOM 3255 C CA . ILE B 1 189 ? 9.922 16.109 12.672 1 98.88 189 ILE B CA 1
ATOM 3256 C C . ILE B 1 189 ? 9.141 14.82 12.922 1 98.88 189 ILE B C 1
ATOM 3258 O O . ILE B 1 189 ? 9.547 13.742 12.484 1 98.88 189 ILE B O 1
ATOM 3262 N N . LEU B 1 190 ? 8.078 14.922 13.656 1 98.88 190 LEU B N 1
ATOM 3263 C CA . LEU B 1 190 ? 7.23 13.773 13.969 1 98.88 190 LEU B CA 1
ATOM 3264 C C . LEU B 1 190 ? 6.359 13.398 12.781 1 98.88 190 LEU B C 1
ATOM 3266 O O . LEU B 1 190 ? 5.805 14.273 12.109 1 98.88 190 LEU B O 1
ATOM 3270 N N . VAL B 1 191 ? 6.242 12.125 12.461 1 98.94 191 VAL B N 1
ATOM 3271 C CA . VAL B 1 191 ? 5.355 11.633 11.414 1 98.94 191 VAL B CA 1
ATOM 3272 C C . VAL B 1 191 ? 4.508 10.477 11.953 1 98.94 191 VAL B C 1
ATOM 3274 O O . VAL B 1 191 ? 5.035 9.547 12.562 1 98.94 191 VAL B O 1
ATOM 3277 N N . ALA B 1 192 ? 3.207 10.523 11.766 1 98.94 192 ALA B N 1
ATOM 3278 C CA . ALA B 1 192 ? 2.342 9.438 12.219 1 98.94 192 ALA B CA 1
ATOM 3279 C C . ALA B 1 192 ? 1.166 9.242 11.266 1 98.94 192 ALA B C 1
ATOM 3281 O O . ALA B 1 192 ? 0.778 10.164 10.547 1 98.94 192 ALA B O 1
ATOM 3282 N N . SER B 1 193 ? 0.698 8.039 11.227 1 98.94 193 SER B N 1
ATOM 3283 C CA . SER B 1 193 ? -0.544 7.691 10.547 1 98.94 193 SER B CA 1
ATOM 3284 C C . SER B 1 193 ? -1.733 7.754 11.5 1 98.94 193 SER B C 1
ATOM 3286 O O . SER B 1 193 ? -1.649 7.289 12.641 1 98.94 193 SER B O 1
ATOM 3288 N N . MET B 1 194 ? -2.896 8.328 11.047 1 98.94 194 MET B N 1
ATOM 3289 C CA . MET B 1 194 ? -4.039 8.555 11.922 1 98.94 194 MET B CA 1
ATOM 3290 C C . MET B 1 194 ? -5.312 7.973 11.32 1 98.94 194 MET B C 1
ATOM 3292 O O . MET B 1 194 ? -5.613 8.211 10.148 1 98.94 194 MET B O 1
ATOM 3296 N N . HIS B 1 195 ? -5.992 7.164 12.023 1 98.94 195 HIS B N 1
ATOM 3297 C CA . HIS B 1 195 ? -7.363 6.766 11.727 1 98.94 195 HIS B CA 1
ATOM 3298 C C . HIS B 1 195 ? -8.359 7.656 12.461 1 98.94 195 HIS B C 1
ATOM 3300 O O . HIS B 1 195 ? -8.383 7.695 13.695 1 98.94 195 HIS B O 1
ATOM 3306 N N . PRO B 1 196 ? -9.195 8.352 11.781 1 98.81 196 PRO B N 1
ATOM 3307 C CA . PRO B 1 196 ? -10.078 9.336 12.414 1 98.81 196 PRO B CA 1
ATOM 3308 C C . PRO B 1 196 ? -11.281 8.695 13.094 1 98.81 196 PRO B C 1
ATOM 3310 O O . PRO B 1 196 ? -12.055 9.383 13.766 1 98.81 196 PRO B O 1
ATOM 3313 N N . GLY B 1 197 ? -11.422 7.367 12.977 1 98.56 197 GLY B N 1
ATOM 3314 C CA . GLY B 1 197 ? -12.672 6.707 13.297 1 98.56 197 GLY B CA 1
ATOM 3315 C C . GLY B 1 197 ? -13.617 6.605 12.109 1 98.56 197 GLY B C 1
ATOM 3316 O O . GLY B 1 197 ? -13.312 7.102 11.023 1 98.56 197 GLY B O 1
ATOM 3317 N N . TRP B 1 198 ? -14.672 5.816 12.297 1 98.06 198 TRP B N 1
ATOM 3318 C CA . TRP B 1 198 ? -15.719 5.793 11.281 1 98.06 198 TRP B CA 1
ATOM 3319 C C . TRP B 1 198 ? -16.719 6.918 11.508 1 98.06 198 TRP B C 1
ATOM 3321 O O . TRP B 1 198 ? -17.625 6.797 12.328 1 98.06 198 TRP B O 1
ATOM 3331 N N . VAL B 1 199 ? -16.578 7.961 10.727 1 98.56 199 VAL B N 1
ATOM 3332 C CA . VAL B 1 199 ? -17.203 9.25 11.016 1 98.56 199 VAL B CA 1
ATOM 3333 C C . VAL B 1 199 ? -18.328 9.508 10.016 1 98.56 199 VAL B C 1
ATOM 3335 O O . VAL B 1 199 ? -18.188 9.25 8.82 1 98.56 199 VAL B O 1
ATOM 3338 N N . LYS B 1 200 ? -19.438 10.078 10.508 1 97.12 200 LYS B N 1
ATOM 3339 C CA . LYS B 1 200 ? -20.562 10.438 9.672 1 97.12 200 LYS B CA 1
ATOM 3340 C C . LYS B 1 200 ? -20.25 11.641 8.789 1 97.12 200 LYS B C 1
ATOM 3342 O O . LYS B 1 200 ? -20.422 12.781 9.203 1 97.12 200 LYS B O 1
ATOM 3347 N N . THR B 1 201 ? -19.797 11.414 7.621 1 96.44 201 THR B N 1
ATOM 3348 C CA . THR B 1 201 ? -19.531 12.336 6.527 1 96.44 201 THR B CA 1
ATOM 3349 C C . THR B 1 201 ? -20.031 11.766 5.203 1 96.44 201 THR B C 1
ATOM 3351 O O . THR B 1 201 ? -20.562 10.656 5.16 1 96.44 201 THR B O 1
ATOM 3354 N N . ASP B 1 202 ? -20 12.562 4.172 1 93.81 202 ASP B N 1
ATOM 3355 C CA . ASP B 1 202 ? -20.359 12.039 2.861 1 93.81 202 ASP B CA 1
ATOM 3356 C C . ASP B 1 202 ? -19.562 10.766 2.545 1 93.81 202 ASP B C 1
ATOM 3358 O O . ASP B 1 202 ? -20.109 9.82 1.963 1 93.81 202 ASP B O 1
ATOM 3362 N N . MET B 1 203 ? -18.328 10.688 2.893 1 94.56 203 MET B N 1
ATOM 3363 C CA . MET B 1 203 ? -17.453 9.539 2.623 1 94.56 203 MET B CA 1
ATOM 3364 C C . MET B 1 203 ? -17.781 8.383 3.562 1 94.56 203 MET B C 1
ATOM 3366 O O . MET B 1 203 ? -17.859 7.234 3.129 1 94.56 203 MET B O 1
ATOM 3370 N N . GLY B 1 204 ? -18 8.664 4.879 1 95.06 204 GLY B N 1
ATOM 3371 C CA . GLY B 1 204 ? -18.203 7.637 5.891 1 95.06 204 GLY B CA 1
ATOM 3372 C C . GLY B 1 204 ? -19.578 7.008 5.836 1 95.06 204 GLY B C 1
ATOM 3373 O O . GLY B 1 204 ? -19.781 5.887 6.301 1 95.06 204 GLY B O 1
ATOM 3374 N N . GLY B 1 205 ? -20.547 7.828 5.391 1 93.94 205 GLY B N 1
ATOM 3375 C CA . GLY B 1 205 ? -21.906 7.312 5.234 1 93.94 205 GLY B CA 1
ATOM 3376 C C . GLY B 1 205 ? -22.766 7.488 6.477 1 93.94 205 GLY B C 1
ATOM 3377 O O . GLY B 1 205 ? -22.25 7.805 7.551 1 93.94 205 GLY B O 1
ATOM 3378 N N . LYS B 1 206 ? -24.031 7.168 6.379 1 94.06 206 LYS B N 1
ATOM 3379 C CA . LYS B 1 206 ? -25.016 7.441 7.414 1 94.06 206 LYS B CA 1
ATOM 3380 C C . LYS B 1 206 ? -24.906 6.438 8.562 1 94.06 206 LYS B C 1
ATOM 3382 O O . LYS B 1 206 ? -25.375 6.703 9.672 1 94.06 206 LYS B O 1
ATOM 3387 N N . ASN B 1 207 ? -24.281 5.328 8.289 1 94.5 207 ASN B N 1
ATOM 3388 C CA . ASN B 1 207 ? -24.219 4.27 9.289 1 94.5 207 ASN B CA 1
ATOM 3389 C C . ASN B 1 207 ? -23.016 4.449 10.219 1 94.5 207 ASN B C 1
ATOM 3391 O O . ASN B 1 207 ? -22.875 3.723 11.203 1 94.5 207 ASN B O 1
ATOM 3395 N N . ALA B 1 208 ? -22.172 5.445 9.875 1 96.06 208 ALA B N 1
ATOM 3396 C CA . ALA B 1 208 ? -21.016 5.703 10.742 1 96.06 208 ALA B CA 1
ATOM 3397 C C . ALA B 1 208 ? -21.469 6.105 12.141 1 96.06 208 ALA B C 1
ATOM 3399 O O . ALA B 1 208 ? -22.469 6.824 12.297 1 96.06 208 ALA B O 1
ATOM 3400 N N . HIS B 1 209 ? -20.703 5.762 13.18 1 95.75 209 HIS B N 1
ATOM 3401 C CA . HIS B 1 209 ? -21.172 5.957 14.547 1 95.75 209 HIS B CA 1
ATOM 3402 C C . HIS B 1 209 ? -20.578 7.223 15.156 1 95.75 209 HIS B C 1
ATOM 3404 O O . HIS B 1 209 ? -21.094 7.727 16.156 1 95.75 209 HIS B O 1
ATOM 3410 N N . LEU B 1 210 ? -19.516 7.723 14.594 1 97.88 210 LEU B N 1
ATOM 3411 C CA . LEU B 1 210 ? -18.844 8.891 15.156 1 97.88 210 LEU B CA 1
ATOM 3412 C C . LEU B 1 210 ? -19.25 10.156 14.414 1 97.88 210 LEU B C 1
ATOM 3414 O O . LEU B 1 210 ? -19.391 10.148 13.188 1 97.88 210 LEU B O 1
ATOM 3418 N N . ASP B 1 211 ? -19.453 11.227 15.125 1 98 211 ASP B N 1
ATOM 3419 C CA . ASP B 1 211 ? -19.656 12.508 14.453 1 98 211 ASP B CA 1
ATOM 3420 C C . ASP B 1 211 ? -18.344 13.234 14.242 1 98 211 ASP B C 1
ATOM 3422 O O . ASP B 1 211 ? -17.328 12.891 14.852 1 98 211 ASP B O 1
ATOM 3426 N N . VAL B 1 212 ? -18.344 14.227 13.422 1 98.5 212 VAL B N 1
ATOM 3427 C CA . VAL B 1 212 ? -17.141 14.945 13 1 98.5 212 VAL B CA 1
ATOM 3428 C C . VAL B 1 212 ? -16.5 15.625 14.211 1 98.5 212 VAL B C 1
ATOM 3430 O O . VAL B 1 212 ? -15.289 15.57 14.391 1 98.5 212 VAL B O 1
ATOM 3433 N N . GLU B 1 213 ? -17.297 16.281 15.07 1 98.19 213 GLU B N 1
ATOM 3434 C CA . GLU B 1 213 ? -16.781 17.031 16.219 1 98.19 213 GLU B CA 1
ATOM 3435 C C . GLU B 1 213 ? -16.016 16.125 17.172 1 98.19 213 GLU B C 1
ATOM 3437 O O . GLU B 1 213 ? -14.93 16.469 17.625 1 98.19 213 GLU B O 1
ATOM 3442 N N . THR B 1 214 ? -16.594 14.953 17.422 1 98.62 214 THR B N 1
ATOM 3443 C CA . THR B 1 214 ? -15.961 14.008 18.328 1 98.62 214 THR B CA 1
ATOM 3444 C C . THR B 1 214 ? -14.656 13.492 17.734 1 98.62 214 THR B C 1
ATOM 3446 O O . THR B 1 214 ? -13.641 13.422 18.438 1 98.62 214 THR B O 1
ATOM 3449 N N . SER B 1 215 ? -14.688 13.125 16.484 1 98.81 215 SER B N 1
ATOM 3450 C CA . SER B 1 215 ? -13.484 12.648 15.812 1 98.81 215 SER B CA 1
ATOM 3451 C C . SER B 1 215 ? -12.383 13.703 15.82 1 98.81 215 SER B C 1
ATOM 3453 O O . SER B 1 215 ? -11.266 13.438 16.25 1 98.81 215 SER B O 1
ATOM 3455 N N . VAL B 1 216 ? -12.703 14.914 15.453 1 98.81 216 VAL B N 1
ATOM 3456 C CA . VAL B 1 216 ? -11.734 16 15.305 1 98.81 216 VAL B CA 1
ATOM 3457 C C . VAL B 1 216 ? -11.148 16.359 16.672 1 98.81 216 VAL B C 1
ATOM 3459 O O . VAL B 1 216 ? -9.938 16.562 16.797 1 98.81 216 VAL B O 1
ATOM 3462 N N . SER B 1 217 ? -12.039 16.453 17.688 1 98.62 217 SER B N 1
ATOM 3463 C CA . SER B 1 217 ? -11.539 16.719 19.031 1 98.62 217 SER B CA 1
ATOM 3464 C C . SER B 1 217 ? -10.555 15.648 19.484 1 98.62 217 SER B C 1
ATOM 3466 O O . SER B 1 217 ? -9.508 15.961 20.062 1 98.62 217 SER B O 1
ATOM 3468 N N . GLY B 1 218 ? -10.906 14.375 19.234 1 98.81 218 GLY B N 1
ATOM 3469 C CA . GLY B 1 218 ? -10.016 13.273 19.562 1 98.81 218 GLY B CA 1
ATOM 3470 C C . GLY B 1 218 ? -8.703 13.32 18.812 1 98.81 218 GLY B C 1
ATOM 3471 O O . GLY B 1 218 ? -7.641 13.078 19.375 1 98.81 218 GLY B O 1
ATOM 3472 N N . ILE B 1 219 ? -8.758 13.664 17.531 1 98.81 219 ILE B N 1
ATOM 3473 C CA . ILE B 1 219 ? -7.578 13.773 16.688 1 98.81 219 ILE B CA 1
ATOM 3474 C C . ILE B 1 219 ? -6.621 14.812 17.266 1 98.81 219 ILE B C 1
ATOM 3476 O O . ILE B 1 219 ? -5.434 14.531 17.453 1 98.81 219 ILE B O 1
ATOM 3480 N N . PHE B 1 220 ? -7.082 16.031 17.594 1 98.5 220 PHE B N 1
ATOM 3481 C CA . PHE B 1 220 ? -6.199 17.094 18.047 1 98.5 220 PHE B CA 1
ATOM 3482 C C . PHE B 1 220 ? -5.73 16.828 19.469 1 98.5 220 PHE B C 1
ATOM 3484 O O . PHE B 1 220 ? -4.602 17.172 19.844 1 98.5 220 PHE B O 1
ATOM 3491 N N . ASP B 1 221 ? -6.629 16.203 20.297 1 98.5 221 ASP B N 1
ATOM 3492 C CA . ASP B 1 221 ? -6.164 15.758 21.609 1 98.5 221 ASP B CA 1
ATOM 3493 C C . ASP B 1 221 ? -4.988 14.797 21.484 1 98.5 221 ASP B C 1
ATOM 3495 O O . ASP B 1 221 ? -4.004 14.906 22.219 1 98.5 221 ASP B O 1
ATOM 3499 N N . THR B 1 222 ? -5.082 13.867 20.594 1 98.75 222 THR B N 1
ATOM 3500 C CA . THR B 1 222 ? -4.035 12.875 20.359 1 98.75 222 THR B CA 1
ATOM 3501 C C . THR B 1 222 ? -2.779 13.539 19.797 1 98.75 222 THR B C 1
ATOM 3503 O O . THR B 1 222 ? -1.687 13.367 20.344 1 98.75 222 THR B O 1
ATOM 3506 N N . ILE B 1 223 ? -2.898 14.359 18.75 1 98.12 223 ILE B N 1
ATOM 3507 C CA . ILE B 1 223 ? -1.766 14.984 18.078 1 98.12 223 ILE B CA 1
ATOM 3508 C C . ILE B 1 223 ? -0.981 15.836 19.078 1 98.12 223 ILE B C 1
ATOM 3510 O O . ILE B 1 223 ? 0.251 15.852 19.062 1 98.12 223 ILE B O 1
ATOM 3514 N N . ASN B 1 224 ? -1.668 16.531 19.984 1 97.5 224 ASN B N 1
ATOM 3515 C CA . ASN B 1 224 ? -1.041 17.422 20.953 1 97.5 224 ASN B CA 1
ATOM 3516 C C . ASN B 1 224 ? -0.203 16.656 21.969 1 97.5 224 ASN B C 1
ATOM 3518 O O . ASN B 1 224 ? 0.685 17.234 22.609 1 97.5 224 ASN B O 1
ATOM 3522 N N . LYS B 1 225 ? -0.465 15.344 22.062 1 97.94 225 LYS B N 1
ATOM 3523 C CA . LYS B 1 225 ? 0.208 14.539 23.078 1 97.94 225 LYS B CA 1
ATOM 3524 C C . LYS B 1 225 ? 1.335 13.711 22.469 1 97.94 225 LYS B C 1
ATOM 3526 O O . LYS B 1 225 ? 2.086 13.055 23.203 1 97.94 225 LYS B O 1
ATOM 3531 N N . LEU B 1 226 ? 1.496 13.688 21.188 1 98.44 226 LEU B N 1
ATOM 3532 C CA . LEU B 1 226 ? 2.482 12.836 20.531 1 98.44 226 LEU B CA 1
ATOM 3533 C C . LEU B 1 226 ? 3.9 13.297 20.844 1 98.44 226 LEU B C 1
ATOM 3535 O O . LEU B 1 226 ? 4.156 14.5 20.969 1 98.44 226 LEU B O 1
ATOM 3539 N N . SER B 1 227 ? 4.781 12.367 20.984 1 97.94 227 SER B N 1
ATOM 3540 C CA . SER B 1 227 ? 6.191 12.578 21.297 1 97.94 227 SER B CA 1
ATOM 3541 C C . SER B 1 227 ? 7.082 11.688 20.422 1 97.94 227 SER B C 1
ATOM 3543 O O . SER B 1 227 ? 6.602 11.047 19.484 1 97.94 227 SER B O 1
ATOM 3545 N N . ASP B 1 228 ? 8.383 11.719 20.719 1 97.75 228 ASP B N 1
ATOM 3546 C CA . ASP B 1 228 ? 9.344 10.914 19.969 1 97.75 228 ASP B CA 1
ATOM 3547 C C . ASP B 1 228 ? 9.008 9.422 20.062 1 97.75 228 ASP B C 1
ATOM 3549 O O . ASP B 1 228 ? 9.297 8.664 19.125 1 97.75 228 ASP B O 1
ATOM 3553 N N . ALA B 1 229 ? 8.289 9.055 21.094 1 97.94 229 ALA B N 1
ATOM 3554 C CA . ALA B 1 229 ? 7.91 7.656 21.281 1 97.94 229 ALA B CA 1
ATOM 3555 C C . ALA B 1 229 ? 6.812 7.242 20.297 1 97.94 229 ALA B C 1
ATOM 3557 O O . ALA B 1 229 ? 6.555 6.055 20.109 1 97.94 229 ALA B O 1
ATOM 3558 N N . ASP B 1 230 ? 6.211 8.188 19.594 1 98.62 230 ASP B N 1
ATOM 3559 C CA . ASP B 1 230 ? 5.004 7.914 18.828 1 98.62 230 ASP B CA 1
ATOM 3560 C C . ASP B 1 230 ? 5.27 8.047 17.328 1 98.62 230 ASP B C 1
ATOM 3562 O O . ASP B 1 230 ? 4.426 7.684 16.5 1 98.62 230 ASP B O 1
ATOM 3566 N N . THR B 1 231 ? 6.473 8.625 16.953 1 98.81 231 THR B N 1
ATOM 3567 C CA . THR B 1 231 ? 6.746 8.797 15.523 1 98.81 231 THR B CA 1
ATOM 3568 C C . THR B 1 231 ? 6.797 7.449 14.812 1 98.81 231 THR B C 1
ATOM 3570 O O . THR B 1 231 ? 7.305 6.469 15.359 1 98.81 231 THR B O 1
ATOM 3573 N N . GLY B 1 232 ? 6.125 7.344 13.672 1 98.81 232 GLY B N 1
ATOM 3574 C CA . GLY B 1 232 ? 6.129 6.133 12.867 1 98.81 232 GLY B CA 1
ATOM 3575 C C . GLY B 1 232 ? 5.027 5.16 13.242 1 98.81 232 GLY B C 1
ATOM 3576 O O . GLY B 1 232 ? 4.965 4.051 12.719 1 98.81 232 GLY B O 1
ATOM 3577 N N . LYS B 1 233 ? 4.121 5.594 14.188 1 98.88 233 LYS B N 1
ATOM 3578 C CA . LYS B 1 233 ? 3.066 4.68 14.625 1 98.88 233 LYS B CA 1
ATOM 3579 C C . LYS B 1 233 ? 1.788 4.887 13.812 1 98.88 233 LYS B C 1
ATOM 3581 O O . LYS B 1 233 ? 1.64 5.898 13.125 1 98.88 233 LYS B O 1
ATOM 3586 N N . PHE B 1 234 ? 0.959 3.926 13.781 1 98.94 234 PHE B N 1
ATOM 3587 C CA . PHE B 1 234 ? -0.419 3.955 13.305 1 98.94 234 PHE B CA 1
ATOM 3588 C C . PHE B 1 234 ? -1.389 4.137 14.469 1 98.94 234 PHE B C 1
ATOM 3590 O O . PHE B 1 234 ? -1.54 3.246 15.305 1 98.94 234 PHE B O 1
ATOM 3597 N N . LEU B 1 235 ? -2.076 5.293 14.5 1 98.94 235 LEU B N 1
ATOM 3598 C CA . LEU B 1 235 ? -2.836 5.652 15.695 1 98.94 235 LEU B CA 1
ATOM 3599 C C . LEU B 1 235 ? -4.309 5.855 15.359 1 98.94 235 LEU B C 1
ATOM 3601 O O . LEU B 1 235 ? -4.641 6.395 14.297 1 98.94 235 LEU B O 1
ATOM 3605 N N . ASN B 1 236 ? -5.18 5.457 16.25 1 98.88 236 ASN B N 1
ATOM 3606 C CA . ASN B 1 236 ? -6.59 5.828 16.234 1 98.88 236 ASN B CA 1
ATOM 3607 C C . ASN B 1 236 ? -6.797 7.254 16.734 1 98.88 236 ASN B C 1
ATOM 3609 O O . ASN B 1 236 ? -5.957 7.789 17.453 1 98.88 236 ASN B O 1
ATOM 3613 N N . TYR B 1 237 ? -7.926 7.883 16.406 1 98.81 237 TYR B N 1
ATOM 3614 C CA . TYR B 1 237 ? -8.195 9.266 16.781 1 98.81 237 TYR B CA 1
ATOM 3615 C C . TYR B 1 237 ? -8.117 9.438 18.297 1 98.81 237 TYR B C 1
ATOM 3617 O O . TYR B 1 237 ? -7.836 10.531 18.781 1 98.81 237 TYR B O 1
ATOM 3625 N N . ASP B 1 238 ? -8.289 8.367 19 1 98.5 238 ASP B N 1
ATOM 3626 C CA . ASP B 1 238 ? -8.328 8.453 20.469 1 98.5 238 ASP B CA 1
ATOM 3627 C C . ASP B 1 238 ? -6.961 8.148 21.078 1 98.5 238 ASP B C 1
ATOM 3629 O O . ASP B 1 238 ? -6.836 7.996 22.281 1 98.5 238 ASP B O 1
ATOM 3633 N N . GLY B 1 239 ? -6.012 7.906 20.266 1 98.5 239 GLY B N 1
ATOM 3634 C CA . GLY B 1 239 ? -4.641 7.766 20.719 1 98.5 239 GLY B CA 1
ATOM 3635 C C . GLY B 1 239 ? -4.191 6.32 20.812 1 98.5 239 GLY B C 1
ATOM 3636 O O . GLY B 1 239 ? -3 6.043 20.984 1 98.5 239 GLY B O 1
ATOM 3637 N N . SER B 1 240 ? -5.121 5.395 20.719 1 98.75 240 SER B N 1
ATOM 3638 C CA . SER B 1 240 ? -4.715 3.992 20.766 1 98.75 240 SER B CA 1
ATOM 3639 C C . SER B 1 240 ? -3.947 3.594 19.516 1 98.75 240 SER B C 1
ATOM 3641 O O . SER B 1 240 ? -4.246 4.074 18.422 1 98.75 240 SER B O 1
ATOM 3643 N N . GLU B 1 241 ? -2.957 2.738 19.703 1 98.81 241 GLU B N 1
ATOM 3644 C CA . GLU B 1 241 ? -2.139 2.293 18.578 1 98.81 241 GLU B CA 1
ATOM 3645 C C . GLU B 1 241 ? -2.824 1.171 17.812 1 98.81 241 GLU B C 1
ATOM 3647 O O . GLU B 1 241 ? -3.422 0.273 18.406 1 98.81 241 GLU B O 1
ATOM 3652 N N . LEU B 1 242 ? -2.803 1.214 16.547 1 98.88 242 LEU B N 1
ATOM 3653 C CA . LEU B 1 242 ? -3.363 0.199 15.664 1 98.88 242 LEU B CA 1
ATOM 3654 C C . LEU B 1 242 ? -2.26 -0.634 15.023 1 98.88 242 LEU B C 1
ATOM 3656 O O . LEU B 1 242 ? -1.177 -0.119 14.734 1 98.88 242 LEU B O 1
ATOM 3660 N N . PRO B 1 243 ? -2.512 -1.936 14.82 1 98.88 243 PRO B N 1
ATOM 3661 C CA . PRO B 1 243 ? -1.542 -2.732 14.062 1 98.88 243 PRO B CA 1
ATOM 3662 C C . PRO B 1 243 ? -1.52 -2.379 12.578 1 98.88 243 PRO B C 1
ATOM 3664 O O . PRO B 1 243 ? -2.514 -1.881 12.047 1 98.88 243 PRO B O 1
ATOM 3667 N N . TRP B 1 244 ? -0.415 -2.602 11.984 1 98.88 244 TRP B N 1
ATOM 3668 C CA . TRP B 1 244 ? -0.333 -2.361 10.547 1 98.88 244 TRP B CA 1
ATOM 3669 C C . TRP B 1 244 ? -1.242 -3.316 9.781 1 98.88 244 TRP B C 1
ATOM 3671 O O . TRP B 1 244 ? -1.325 -4.504 10.109 1 98.88 244 TRP B O 1
#

Secondary structure (DSSP, 8-state):
--EEEESS-SSHHHHHHHHHHHHHT--SEEEEEESS--HHHHHHHHH-TTEEEEE--TT-GGGHHHHHHHHHHHHGGG--SEEEE----------GGG--HHHHHHHHIIIIIHHHHHHHHTHHHHHHHHHHTTTSPSSTTTEEEEEE--GGG-STT--S---HHHHHHHHHHHHHHHHHHHHTGGGTEEEEEEE--SB-STTT-TT--B-HHHHHHHHHHHHHH--GGGTT-EEETTS-B---/--EEEESS-SSHHHHHHHHHHHHHT--SEEEEEESS--HHHHHHHHH-TTEEEEE--TT-GGGHHHHHHHHHHHHGGG--SEEEE----------GGG--HHHHHHHHIIIIIHHHHHHHHTHHHHHHHHHHTTTSPSSTTTEEEEEE--GGG-STT--S---HHHHHHHHHHHHHHHHHHHHTGGGTEEEEEEE--SB-STTT-TT--B-HHHHHHHHHHHHHH--GGGTT-EEETTS-B---

InterPro domains:
  IPR002347 Short-chain dehydrogenase/reductase SDR [PF00106] (2-206)
  IPR002347 Short-chain dehydrogenase/reductase SDR [PR00080] (78-89)
  IPR002347 Short-chain dehydrogenase/reductase SDR [PR00080] (143-151)
  IPR002347 Short-chain dehydrogenase/reductase SDR [PR00080] (166-185)
  IPR002347 Short-chain dehydrogenase/reductase SDR [PR00081] (3-20)
  IPR002347 Short-chain dehydrogenase/reductase SDR [PR00081] (78-89)
  IPR002347 Short-chain dehydrogenase/reductase SDR [PR00081] (137-153)
  IPR002347 Short-chain dehydrogenase/reductase SDR [PR00081] (166-185)
  IPR002347 Short-chain dehydrogenase/reductase SDR [PR00081] (187-204)
  IPR036291 NAD(P)-binding domain superfamily [SSF51735] (1-244)
  IPR051468 Fungal Secondary Metabolite SDRs [PTHR43544] (2-244)

Nearest PDB structures (foldseek):
  1sny-assembly1_A-2  TM=9.891E-01  e=9.852E-35  Drosophila melanogaster
  1yo6-assembly2_C  TM=9.114E-01  e=2.899E-25  Caenorhabditis elegans
  1yo6-assembly3_E  TM=9.274E-01  e=1.477E-23  Caenorhabditis elegans
  1yo6-assembly1_B  TM=9.327E-01  e=8.244E-23  Caenorhabditis elegans
  1yo6-assembly1_A  TM=9.184E-01  e=1.267E-22  Caenorhabditis elegans

Organism: Spodoptera exigua (NCBI:txid7107)

pLDDT: mean 97.82, std 1.92, range [81.31, 99.0]

Solvent-accessible surface area (backbone atoms only — not comparable to full-atom values): 23355 Å² total; per-residue (Å²): 78,42,25,40,38,35,31,40,22,42,46,58,64,32,28,40,43,52,52,50,45,64,70,67,63,64,49,62,35,37,37,36,21,20,74,59,84,30,72,67,48,51,53,50,35,76,74,29,91,43,40,44,80,44,82,44,54,61,76,48,64,86,50,38,61,61,53,35,52,54,48,47,65,72,41,50,82,57,16,38,8,29,41,34,41,50,42,67,64,75,70,77,82,36,48,68,87,66,65,49,70,68,52,34,50,50,20,29,39,36,39,25,48,23,49,54,55,47,51,42,53,38,40,68,38,30,47,37,8,13,57,71,26,63,88,51,64,43,14,37,62,10,5,25,39,38,39,57,43,40,71,64,22,16,48,72,72,56,82,76,31,37,34,51,33,39,24,18,13,26,19,14,29,47,30,42,29,32,19,46,18,50,64,30,45,88,58,39,33,29,17,28,28,33,16,56,66,58,30,48,29,88,86,50,30,87,82,29,82,36,47,48,68,60,28,41,53,29,36,54,56,32,50,72,66,42,37,74,90,44,44,40,38,41,27,36,20,79,52,50,77,49,69,65,78,44,25,40,39,33,31,38,21,42,45,56,63,30,29,40,44,52,52,50,44,64,70,66,62,65,50,63,35,37,39,37,22,20,74,58,85,29,71,68,47,52,52,50,34,75,73,29,90,42,40,45,80,44,82,42,56,61,76,49,65,87,51,36,61,61,51,35,52,54,47,46,66,73,40,50,83,58,16,38,8,29,40,33,41,50,42,67,64,77,70,76,84,37,47,68,88,66,64,49,72,70,53,33,51,51,20,30,39,36,40,25,49,24,48,53,54,48,51,42,52,38,40,68,37,30,47,36,8,13,58,71,26,64,89,48,66,42,15,38,64,9,4,26,39,40,39,55,43,40,72,64,21,15,48,72,72,56,82,77,29,37,34,50,31,39,25,18,13,26,19,14,30,47,29,41,31,31,20,46,19,49,64,29,44,87,60,40,33,28,17,29,27,33,16,55,66,59,30,47,30,90,87,50,30,87,83,30,83,35,47,46,68,61,29,43,53,28,35,53,57,33,51,72,67,42,37,74,90,44,44,43,38,40,25,36,19,80,54,51,76,48,70,66

Foldseek 3Di:
DAEEEEEPLQFFLNVLLLVVCQVVVPYQAYEYEYQDHHPSLVVSCVVGVRYHYDYDDLLPLVCLLVVLVVVCVSCDQLFHLEYELDFFDFDDWDADVPDDPVLLVVRLSRQAVSLLSNCVSRVVRQLSQQVVVVVDFQASNRHEYEREAALLLAPVPDPPHTRVSRNVNRVNNLVSQLVCLVVCVVSSYAGEYEHLAQEPTPRSHPPGDHHSNRSSVLQVVQRRPDGNVHGSFHAYSNNHTDHD/DAEEEEEPLQFFLNVLLLVVCQVVVPYNAYEYEYQDHHPSNVVSCVVGVRYHYDYDDLLPLVCLLVVLVVVCVSCDQLFHLEYELDFFDFDPWDADVPDDPVLLVVRLSRQAVSLLSNCVSRVVRQLSQQVVPVVDFQASNRHEYEREAALLLAPVPDPPHTRVSRNVNRVNNLVSQLVCLVVCVVSSYAGEYEHLAQEPTPRSHPPGDHHSNRSSVLQVVQRRPDGNVHGSFHAYSNNHTDHD